Protein AF-A0A9J7L1A6-F1 (afdb_monomer)

Nearest PDB structures (foldseek):
  5yh0-assembly1_D  TM=5.618E-01  e=7.308E-11  Danio rerio
  5yh2-assembly1_D  TM=5.274E-01  e=1.066E-10  Danio rerio
  5vlj-assembly1_B  TM=6.943E-01  e=3.641E+00  Saccharomyces cerevisiae
  8hmd-assembly1_B  TM=6.016E-01  e=2.935E+00  Tetrahymena thermophila

Mean predicted aligned error: 12.0 Å

Structure (mmCIF, N/CA/C/O backbone):
data_AF-A0A9J7L1A6-F1
#
_entry.id   AF-A0A9J7L1A6-F1
#
loop_
_atom_site.group_PDB
_atom_site.id
_atom_site.type_symbol
_atom_site.label_atom_id
_atom_site.label_alt_id
_atom_site.label_comp_id
_atom_site.label_asym_id
_atom_site.label_entity_id
_atom_site.label_seq_id
_atom_site.pdbx_PDB_ins_code
_atom_site.Cartn_x
_atom_site.Cartn_y
_atom_site.Cartn_z
_atom_site.occupancy
_atom_site.B_iso_or_equiv
_atom_site.auth_seq_id
_atom_site.auth_comp_id
_atom_site.auth_asym_id
_atom_site.auth_atom_id
_atom_site.pdbx_PDB_model_num
ATOM 1 N N . MET A 1 1 ? -8.462 -33.884 11.852 1.00 29.72 1 MET A N 1
ATOM 2 C CA . MET A 1 1 ? -9.152 -32.577 11.903 1.00 29.72 1 MET A CA 1
ATOM 3 C C . MET A 1 1 ? -8.658 -31.768 10.719 1.00 29.72 1 MET A C 1
ATOM 5 O O . MET A 1 1 ? -7.466 -31.502 10.653 1.00 29.72 1 MET A O 1
ATOM 9 N N . ASN A 1 2 ? -9.528 -31.486 9.748 1.00 25.52 2 ASN A N 1
ATOM 10 C CA . ASN A 1 2 ? -9.152 -30.759 8.534 1.00 25.52 2 ASN A CA 1
ATOM 11 C C . ASN A 1 2 ? -8.983 -29.271 8.855 1.00 25.52 2 ASN A C 1
ATOM 13 O O . ASN A 1 2 ? -9.835 -28.682 9.518 1.00 25.52 2 ASN A O 1
ATOM 17 N N . ALA A 1 3 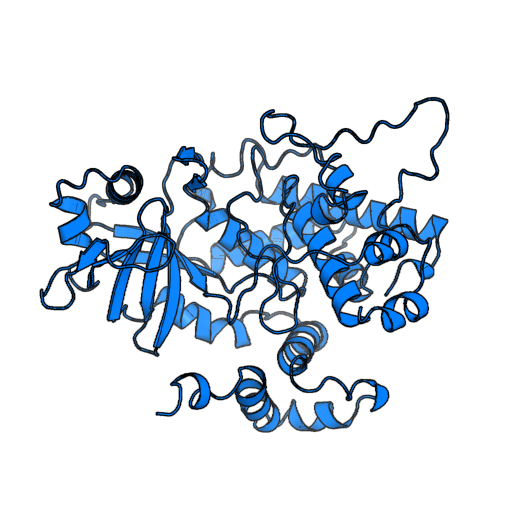? -7.879 -28.679 8.399 1.00 25.95 3 ALA A N 1
ATOM 18 C CA . ALA A 1 3 ? -7.601 -27.262 8.569 1.00 25.95 3 ALA A CA 1
ATOM 19 C C . ALA A 1 3 ? -8.677 -26.416 7.869 1.00 25.95 3 ALA A C 1
ATOM 21 O O . ALA A 1 3 ? -9.045 -26.677 6.720 1.00 25.95 3 ALA A O 1
ATOM 22 N N . VAL A 1 4 ? -9.138 -25.366 8.550 1.00 29.22 4 VAL A N 1
ATOM 23 C CA . VAL A 1 4 ? -10.121 -24.382 8.057 1.00 29.22 4 VAL A CA 1
ATOM 24 C C . VAL A 1 4 ? -9.650 -23.689 6.758 1.00 29.22 4 VAL A C 1
ATOM 26 O O . VAL A 1 4 ? -10.465 -23.150 6.017 1.00 29.22 4 VAL A O 1
ATOM 29 N N . SER A 1 5 ? -8.364 -23.796 6.388 1.00 31.27 5 SER A N 1
ATOM 30 C CA . SER A 1 5 ? -7.842 -23.326 5.093 1.00 31.27 5 SER A CA 1
ATOM 31 C C . SER A 1 5 ? -8.283 -24.159 3.879 1.00 31.27 5 SER A C 1
ATOM 33 O O . SER A 1 5 ? -8.045 -23.738 2.753 1.00 31.27 5 SER A O 1
ATOM 35 N N . SER A 1 6 ? -8.907 -25.326 4.081 1.00 30.22 6 SER A N 1
ATOM 36 C CA . SER A 1 6 ? -9.376 -26.209 2.996 1.00 30.22 6 SER A CA 1
ATOM 37 C C . SER A 1 6 ? -10.811 -25.930 2.526 1.00 30.22 6 SER A C 1
ATOM 39 O O . SER A 1 6 ? -11.247 -26.515 1.540 1.00 30.22 6 SER A O 1
ATOM 41 N N . GLN A 1 7 ? -11.548 -25.040 3.206 1.00 34.38 7 GLN A N 1
ATOM 42 C CA . GLN A 1 7 ? -12.950 -24.728 2.882 1.00 34.38 7 GLN A CA 1
ATOM 43 C C . GLN A 1 7 ? -13.151 -23.387 2.165 1.00 34.38 7 GLN A C 1
ATOM 45 O O . GLN A 1 7 ? -14.261 -23.093 1.726 1.00 34.38 7 GLN A O 1
ATOM 50 N N . VAL A 1 8 ? -12.097 -22.583 2.009 1.00 35.34 8 VAL A N 1
ATOM 51 C CA . VAL A 1 8 ? -12.157 -21.328 1.252 1.00 35.34 8 VAL A CA 1
ATOM 52 C C . VAL A 1 8 ? -11.607 -21.598 -0.151 1.00 35.34 8 VAL A C 1
ATOM 54 O O . VAL A 1 8 ? -10.408 -21.864 -0.270 1.00 35.34 8 VAL A O 1
ATOM 57 N N . PRO A 1 9 ? -12.432 -21.563 -1.218 1.00 37.66 9 PRO A N 1
ATOM 58 C CA . PRO A 1 9 ? -11.924 -21.705 -2.581 1.00 37.66 9 PRO A CA 1
ATOM 59 C C . PRO A 1 9 ? -10.844 -20.645 -2.838 1.00 37.66 9 PRO A C 1
ATOM 61 O O . PRO A 1 9 ? -10.962 -19.524 -2.343 1.00 37.66 9 PRO A O 1
ATOM 64 N N . SER A 1 10 ? -9.771 -20.981 -3.564 1.00 38.06 10 SER A N 1
ATOM 65 C CA . SER A 1 10 ? -8.702 -20.010 -3.853 1.00 38.06 10 SER A CA 1
ATOM 66 C C . SER A 1 10 ? -9.280 -18.763 -4.531 1.00 38.06 10 SER A C 1
ATOM 68 O O . SER A 1 10 ? -10.297 -18.862 -5.217 1.00 38.06 10 SER A O 1
ATOM 70 N N . LEU A 1 11 ? -8.650 -17.592 -4.357 1.00 38.25 11 LEU A N 1
ATOM 71 C CA . LEU A 1 11 ? -9.088 -16.364 -5.031 1.00 38.25 11 LEU A CA 1
ATOM 72 C C . LEU A 1 11 ? -9.168 -16.617 -6.544 1.00 38.25 11 LEU A C 1
ATOM 74 O O . LEU A 1 11 ? -10.178 -16.312 -7.157 1.00 38.25 11 LEU A O 1
ATOM 78 N N . GLY A 1 12 ? -8.174 -17.316 -7.105 1.00 38.06 12 GLY A N 1
ATOM 79 C CA . GLY A 1 12 ? -8.188 -17.790 -8.490 1.00 38.06 12 GLY A CA 1
ATOM 80 C C . GLY A 1 12 ? -9.400 -18.664 -8.839 1.00 38.06 12 GLY A C 1
ATOM 81 O O . GLY A 1 12 ? -9.984 -18.469 -9.893 1.00 38.06 12 GLY A O 1
ATOM 82 N N . THR A 1 13 ? -9.855 -19.557 -7.952 1.00 40.84 13 THR A N 1
ATOM 83 C CA . THR A 1 13 ? -11.068 -20.380 -8.162 1.00 40.84 13 THR A CA 1
ATOM 84 C C . THR A 1 13 ? -12.360 -19.564 -8.057 1.00 40.84 13 THR A C 1
ATOM 86 O O . THR A 1 13 ? -13.307 -19.815 -8.800 1.00 40.84 13 THR A O 1
ATOM 89 N N . GLN A 1 14 ? -12.424 -18.598 -7.136 1.00 42.06 14 GLN A N 1
ATOM 90 C CA . GLN A 1 14 ? -13.577 -17.703 -6.980 1.00 42.06 14 GLN A CA 1
ATOM 91 C C . GLN A 1 14 ? -13.692 -16.754 -8.180 1.00 42.06 14 GLN A C 1
ATOM 93 O O . GLN A 1 14 ? -14.749 -16.681 -8.800 1.00 42.06 14 GLN A O 1
ATOM 98 N N . PHE A 1 15 ? -12.576 -16.139 -8.576 1.00 45.06 15 PHE A N 1
ATOM 99 C CA . PHE A 1 15 ? -12.479 -15.274 -9.749 1.00 45.06 15 PHE A CA 1
ATOM 100 C C . PHE A 1 15 ? -12.690 -16.037 -11.055 1.00 45.06 15 PHE A C 1
ATOM 102 O O . PHE A 1 15 ? -13.369 -15.531 -11.938 1.00 45.06 15 PHE A O 1
ATOM 109 N N . ARG A 1 16 ? -12.175 -17.266 -11.189 1.00 44.28 16 ARG A N 1
ATOM 110 C CA . ARG A 1 16 ? -12.444 -18.126 -12.352 1.00 44.28 16 ARG A CA 1
ATOM 111 C C . ARG A 1 16 ? -13.940 -18.378 -12.509 1.00 44.28 16 ARG A C 1
ATOM 113 O O . ARG A 1 16 ? -14.461 -18.168 -13.593 1.00 44.28 16 ARG A O 1
ATOM 120 N N . LYS A 1 17 ? -14.643 -18.742 -11.429 1.00 50.28 17 LYS A N 1
ATOM 121 C CA . LYS A 1 17 ? -16.104 -18.928 -11.463 1.00 50.28 17 LYS A CA 1
ATOM 122 C C . LYS A 1 17 ? -16.844 -17.648 -11.852 1.00 50.28 17 LYS A C 1
ATOM 124 O O . LYS A 1 17 ? -17.820 -17.717 -12.590 1.00 50.28 17 LYS A O 1
ATOM 129 N N . GLU A 1 18 ? -16.382 -16.494 -11.381 1.00 43.62 18 GLU A N 1
ATOM 130 C CA . GLU A 1 18 ? -16.970 -15.190 -11.701 1.00 43.62 18 GLU A CA 1
ATOM 131 C C . GLU A 1 18 ? -16.726 -14.792 -13.172 1.00 43.62 18 GLU A C 1
ATOM 133 O O . GLU A 1 18 ? -17.656 -14.366 -13.857 1.00 43.62 18 GLU A O 1
ATOM 138 N N . VAL A 1 19 ? -15.522 -15.035 -13.701 1.00 45.31 19 VAL A N 1
ATOM 139 C CA . VAL A 1 19 ? -15.135 -14.766 -15.099 1.00 45.31 19 VAL A CA 1
ATOM 140 C C . VAL A 1 19 ? -15.805 -15.730 -16.083 1.00 45.31 19 VAL A C 1
ATOM 142 O O . VAL A 1 19 ? -16.350 -15.281 -17.089 1.00 45.31 19 VAL A O 1
ATOM 145 N N . GLU A 1 20 ? -15.837 -17.032 -15.780 1.00 46.44 20 GLU A N 1
ATOM 146 C CA . GLU A 1 20 ? -16.516 -18.065 -16.584 1.00 46.44 20 GLU A CA 1
ATOM 147 C C . GLU A 1 20 ? -18.036 -17.853 -16.624 1.00 46.44 20 GLU A C 1
ATOM 149 O O . GLU A 1 20 ? -18.686 -18.180 -17.615 1.00 46.44 20 GLU A O 1
ATOM 154 N N . SER A 1 21 ? -18.612 -17.260 -15.573 1.00 48.38 21 SER A N 1
ATOM 155 C CA . SER A 1 21 ? -20.034 -16.904 -15.533 1.00 48.38 21 SER A CA 1
ATOM 156 C C . SER A 1 21 ? -20.380 -15.622 -16.303 1.00 48.38 21 SER A C 1
ATOM 158 O O . SER A 1 21 ? -21.561 -15.338 -16.510 1.00 48.38 21 SER A O 1
ATOM 160 N N . HIS A 1 22 ? -19.380 -14.841 -16.736 1.00 42.12 22 HIS A N 1
ATOM 161 C CA . HIS A 1 22 ? -19.596 -13.552 -17.383 1.00 42.12 22 HIS A CA 1
ATOM 162 C C 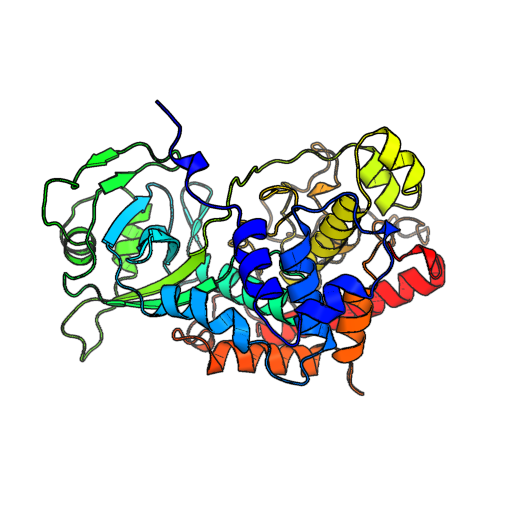. HIS A 1 22 ? -19.638 -13.695 -18.921 1.00 42.12 22 HIS A C 1
ATOM 164 O O . HIS A 1 22 ? -18.608 -13.961 -19.547 1.00 42.12 22 HIS A O 1
ATOM 170 N N . PRO A 1 23 ? -20.789 -13.438 -19.575 1.00 37.84 23 PRO A N 1
ATOM 171 C CA . PRO A 1 23 ? -21.031 -13.800 -20.979 1.00 37.84 23 PRO A CA 1
ATOM 172 C C . PRO A 1 23 ? -20.122 -13.093 -21.998 1.00 37.84 23 PRO A C 1
ATOM 174 O O . PRO A 1 23 ? -19.969 -13.579 -23.113 1.00 37.84 23 PRO A O 1
ATOM 177 N N . ALA A 1 24 ? -19.502 -11.970 -21.622 1.00 38.81 24 ALA A N 1
ATOM 178 C CA . ALA A 1 24 ? -18.536 -11.254 -22.461 1.00 38.81 24 ALA A CA 1
ATOM 179 C C . ALA A 1 24 ? -17.067 -11.661 -22.228 1.00 38.81 24 ALA A C 1
ATOM 181 O O . ALA A 1 24 ? -16.244 -11.447 -23.107 1.00 38.81 24 ALA A O 1
ATOM 182 N N . MET A 1 25 ? -16.726 -12.221 -21.057 1.00 37.16 25 MET A N 1
ATOM 183 C CA . MET A 1 25 ? -15.338 -12.586 -20.722 1.00 37.16 25 MET A CA 1
ATOM 184 C C . MET A 1 25 ? -15.042 -14.058 -21.024 1.00 37.16 25 MET A C 1
ATOM 186 O O . MET A 1 25 ? -13.926 -14.387 -21.416 1.00 37.16 25 MET A O 1
ATOM 190 N N . ALA A 1 26 ? -16.047 -14.929 -20.905 1.00 37.25 26 ALA A N 1
ATOM 191 C CA . ALA A 1 26 ? -15.914 -16.360 -21.164 1.00 37.25 26 ALA A CA 1
ATOM 192 C C . ALA A 1 26 ? -15.348 -16.723 -22.562 1.00 37.25 26 ALA A C 1
ATOM 194 O O . ALA A 1 26 ? -14.533 -17.642 -22.623 1.00 37.25 26 ALA A O 1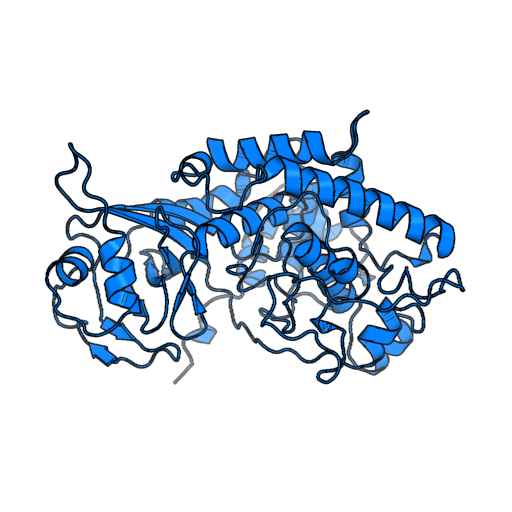
ATOM 195 N N . PRO A 1 27 ? -15.692 -16.029 -23.672 1.00 31.08 27 PRO A N 1
ATOM 196 C CA . PRO A 1 27 ? -15.142 -16.349 -24.995 1.00 31.08 27 PRO A CA 1
ATOM 197 C C . PRO A 1 27 ? -13.665 -15.956 -25.172 1.00 31.08 27 PRO A C 1
ATOM 199 O O . PRO A 1 27 ? -12.936 -16.630 -25.887 1.00 31.08 27 PRO A O 1
ATOM 202 N N . LEU A 1 28 ? -13.207 -14.897 -24.495 1.00 35.38 28 LEU A N 1
ATOM 203 C CA . LEU A 1 28 ? -11.863 -14.321 -24.670 1.00 35.38 28 LEU A CA 1
ATOM 204 C C . LEU A 1 28 ? -10.769 -15.129 -23.960 1.00 35.38 28 LEU A C 1
ATOM 206 O O . LEU A 1 28 ? -9.626 -15.154 -24.404 1.00 35.38 28 LEU A O 1
ATOM 210 N N . VAL A 1 29 ? -11.130 -15.851 -22.894 1.00 38.50 29 VAL A N 1
ATOM 211 C CA . VAL A 1 29 ? -10.244 -16.819 -22.217 1.00 38.50 29 VAL A CA 1
ATOM 212 C C . VAL A 1 29 ? -9.824 -17.957 -23.164 1.00 38.50 29 VAL A C 1
ATOM 214 O O . VAL A 1 29 ? -8.818 -18.616 -22.925 1.00 38.50 29 VAL A O 1
ATOM 217 N N . LEU A 1 30 ? -10.578 -18.187 -24.243 1.00 30.14 30 LEU A N 1
ATOM 218 C CA . LEU A 1 30 ? -10.351 -19.270 -25.199 1.00 30.14 30 LEU A CA 1
ATOM 219 C C . LEU A 1 30 ? -9.635 -18.823 -26.490 1.00 30.14 30 LEU A C 1
ATOM 221 O O . LEU A 1 30 ? -9.284 -19.690 -27.286 1.00 30.14 30 LEU A O 1
ATOM 225 N N . GLU A 1 31 ? -9.419 -17.519 -26.716 1.00 30.61 31 GLU A N 1
ATOM 226 C CA . GLU A 1 31 ? -8.888 -16.987 -27.990 1.00 30.61 31 GLU A CA 1
ATOM 227 C C . GLU A 1 31 ? -7.390 -16.604 -27.976 1.00 30.61 31 GLU A C 1
ATOM 229 O O . GLU A 1 31 ? -6.814 -16.462 -29.054 1.00 30.61 31 GLU A O 1
ATOM 234 N N . GLU A 1 32 ? -6.725 -16.478 -26.817 1.00 33.28 32 GLU A N 1
ATOM 235 C CA . GLU A 1 32 ? -5.279 -16.170 -26.751 1.00 33.28 32 GLU A CA 1
ATOM 236 C C . GLU A 1 32 ? -4.378 -17.411 -26.561 1.00 33.28 32 GLU A C 1
ATOM 238 O O . GLU A 1 32 ? -4.715 -18.358 -25.851 1.00 33.28 32 GLU A O 1
ATOM 243 N N . ASP A 1 33 ? -3.214 -17.364 -27.221 1.00 31.03 33 ASP A N 1
ATOM 244 C CA . ASP A 1 33 ? -2.236 -18.431 -27.499 1.00 31.03 33 ASP A CA 1
ATOM 245 C C . ASP A 1 33 ? -1.894 -19.368 -26.298 1.00 31.03 33 ASP A C 1
ATOM 247 O O . ASP A 1 33 ? -1.545 -18.881 -25.213 1.00 31.03 33 ASP A O 1
ATOM 251 N N . PRO A 1 34 ? -1.927 -20.714 -26.453 1.00 35.28 34 PRO A N 1
ATOM 252 C CA . PRO A 1 34 ? -1.789 -21.683 -25.354 1.00 35.28 34 PRO A CA 1
ATOM 253 C C . PRO A 1 34 ? -0.442 -21.720 -24.610 1.00 35.28 34 PRO A C 1
ATOM 255 O O . PRO A 1 34 ? -0.386 -22.261 -23.506 1.00 35.28 34 PRO A O 1
ATOM 258 N N . GLU A 1 35 ? 0.645 -21.151 -25.145 1.00 34.12 35 GLU A N 1
ATOM 259 C CA . GLU A 1 35 ? 1.988 -21.202 -24.515 1.00 34.12 35 GLU A CA 1
ATOM 260 C C . GLU A 1 35 ? 2.089 -20.412 -23.195 1.00 34.12 35 GLU A C 1
ATOM 262 O O . GLU A 1 35 ? 3.060 -20.496 -22.445 1.00 34.12 35 GLU A O 1
ATOM 267 N N . ILE A 1 36 ? 1.048 -19.651 -22.880 1.00 41.16 36 ILE A N 1
ATOM 268 C CA . ILE A 1 36 ? 0.889 -18.872 -21.659 1.00 41.16 36 ILE A CA 1
ATOM 269 C C . ILE A 1 36 ? 0.327 -19.759 -20.517 1.00 41.16 36 ILE A C 1
ATOM 271 O O . ILE A 1 36 ? 0.410 -19.371 -19.359 1.00 41.16 36 ILE A O 1
ATOM 275 N N . TYR A 1 37 ? -0.184 -20.968 -20.764 1.00 37.16 37 TYR A N 1
ATOM 276 C CA . TYR A 1 37 ? -1.071 -21.670 -19.820 1.00 37.16 37 TYR A CA 1
ATOM 277 C C . TYR A 1 37 ? -0.460 -22.755 -18.908 1.00 37.16 37 TYR A C 1
ATOM 279 O O . TYR A 1 37 ? -1.223 -23.473 -18.272 1.00 37.16 37 TYR A O 1
ATOM 287 N N . GLU A 1 38 ? 0.859 -22.869 -18.723 1.00 33.44 38 GLU A N 1
ATOM 288 C CA . GLU A 1 38 ? 1.397 -23.819 -17.717 1.00 33.44 38 GLU A CA 1
ATOM 289 C C . GLU A 1 38 ? 1.377 -23.296 -16.253 1.00 33.44 38 GLU A C 1
ATOM 291 O O . GLU A 1 38 ? 1.616 -24.055 -15.319 1.00 33.44 38 GLU A O 1
ATOM 296 N N . GLU A 1 39 ? 0.990 -22.036 -15.997 1.00 38.03 39 GLU A N 1
ATOM 297 C CA . GLU A 1 39 ? 0.989 -21.406 -14.652 1.00 38.03 39 GLU A CA 1
ATOM 298 C C . GLU A 1 39 ? -0.424 -20.961 -14.186 1.00 38.03 39 GLU A C 1
ATOM 300 O O . GLU A 1 39 ? -0.668 -19.792 -13.870 1.00 38.03 39 GLU A O 1
ATOM 305 N N . VAL A 1 40 ? -1.399 -21.877 -14.192 1.00 35.94 40 VAL A N 1
ATOM 306 C CA . VAL A 1 40 ? -2.848 -21.557 -14.216 1.00 35.94 40 VAL A CA 1
ATOM 307 C C . VAL A 1 40 ? -3.460 -20.966 -12.932 1.00 35.94 40 VAL A C 1
ATOM 309 O O . VAL A 1 40 ? -4.504 -20.328 -13.028 1.00 35.94 40 VAL A O 1
ATOM 312 N N . ASP A 1 41 ? -2.860 -21.051 -11.744 1.00 35.38 41 ASP A N 1
ATOM 313 C CA . ASP A 1 41 ? -3.566 -20.593 -10.523 1.00 35.38 41 ASP A CA 1
ATOM 314 C C . ASP A 1 41 ? -3.384 -19.101 -10.165 1.00 35.38 41 ASP A C 1
ATOM 316 O O . ASP A 1 41 ? -4.127 -18.570 -9.338 1.00 35.38 41 ASP A O 1
ATOM 320 N N . GLY A 1 42 ? -2.459 -18.384 -10.816 1.00 34.22 42 GLY A N 1
ATOM 321 C CA . GLY A 1 42 ? -2.151 -16.974 -10.508 1.00 34.22 42 GLY A CA 1
ATOM 322 C C . GLY A 1 42 ? -2.705 -15.930 -11.487 1.00 34.22 42 GLY A C 1
ATOM 323 O O . GLY A 1 42 ? -2.431 -14.742 -11.323 1.00 34.22 42 GLY A O 1
ATOM 324 N N . ARG A 1 43 ? -3.424 -16.346 -12.540 1.00 43.66 43 ARG A N 1
ATOM 325 C CA . ARG A 1 43 ? -3.584 -15.540 -13.770 1.00 43.66 43 ARG A CA 1
ATOM 326 C C . ARG A 1 43 ? -4.933 -14.861 -13.977 1.00 43.66 43 ARG A C 1
ATOM 328 O O . ARG A 1 43 ? -5.025 -13.982 -14.827 1.00 43.66 43 ARG A O 1
ATOM 335 N N . VAL A 1 44 ? -5.956 -15.172 -13.183 1.00 39.59 44 VAL A N 1
ATOM 336 C CA . VAL A 1 44 ? -7.269 -14.523 -13.363 1.00 39.59 44 VAL A CA 1
ATOM 337 C C . VAL A 1 44 ? -7.235 -13.051 -12.935 1.00 39.59 44 VAL A C 1
ATOM 339 O O . VAL A 1 44 ? -7.830 -12.213 -13.596 1.00 39.59 44 VAL A O 1
ATOM 342 N N . SER A 1 45 ? -6.465 -12.688 -11.905 1.00 35.84 45 SER A N 1
ATOM 343 C CA . SER A 1 45 ? -6.280 -11.285 -11.501 1.00 35.84 45 SER A CA 1
ATOM 344 C C . SER A 1 45 ? -5.488 -10.467 -12.527 1.00 35.84 45 SER A C 1
ATOM 346 O O . SER A 1 45 ? -5.777 -9.288 -12.707 1.00 35.84 45 SER A O 1
ATOM 348 N N . VAL A 1 46 ? -4.532 -11.092 -13.225 1.00 40.91 46 VAL A N 1
ATOM 349 C CA . VAL A 1 46 ? -3.741 -10.474 -14.305 1.00 40.91 46 VAL A CA 1
ATOM 350 C C . VAL A 1 46 ? -4.602 -10.252 -15.538 1.00 40.91 46 VAL A C 1
ATOM 352 O O . VAL A 1 46 ? -4.637 -9.138 -16.043 1.00 40.91 46 VAL A O 1
ATOM 355 N N . LEU A 1 47 ? -5.363 -11.265 -15.956 1.00 41.00 47 LEU A N 1
ATOM 356 C CA . LEU A 1 47 ? -6.299 -11.152 -17.073 1.00 41.00 47 LEU A CA 1
ATOM 357 C C . LEU A 1 47 ? -7.411 -10.144 -16.777 1.00 41.00 47 LEU A C 1
ATOM 359 O O . LEU A 1 47 ? -7.779 -9.386 -17.661 1.00 41.00 47 LEU A O 1
ATOM 363 N N . VAL A 1 48 ? -7.896 -10.052 -15.535 1.00 42.69 48 VAL A N 1
ATOM 364 C CA . VAL A 1 48 ? -8.858 -9.015 -15.127 1.00 42.69 48 VAL A CA 1
ATOM 365 C C . VAL A 1 48 ? -8.198 -7.632 -15.080 1.00 42.69 48 VAL A C 1
ATOM 367 O O . VAL A 1 48 ? -8.802 -6.667 -15.531 1.00 42.69 48 VAL A O 1
ATOM 370 N N . ALA A 1 49 ? -6.960 -7.499 -14.595 1.00 39.62 49 ALA A N 1
ATOM 371 C CA . ALA A 1 49 ? -6.234 -6.226 -14.584 1.00 39.62 49 ALA A CA 1
ATOM 372 C C . ALA A 1 49 ? -5.873 -5.734 -16.000 1.00 39.62 49 ALA A C 1
ATOM 374 O O . ALA A 1 49 ? -5.988 -4.539 -16.278 1.00 39.62 49 ALA A O 1
ATOM 375 N N . GLU A 1 50 ? -5.492 -6.639 -16.906 1.00 40.88 50 GLU A N 1
ATOM 376 C CA . GLU A 1 50 ? -5.232 -6.357 -18.321 1.00 40.88 50 GLU A CA 1
ATOM 377 C C . GLU A 1 50 ? -6.530 -6.146 -19.112 1.00 40.88 50 GLU A C 1
ATOM 379 O O . GLU A 1 50 ? -6.601 -5.210 -19.902 1.00 40.88 50 GLU A O 1
ATOM 384 N N . TYR A 1 51 ? -7.608 -6.880 -18.833 1.00 40.41 51 TYR A N 1
ATOM 385 C CA . TYR A 1 51 ? -8.944 -6.601 -19.375 1.00 40.41 51 TYR A CA 1
ATOM 386 C C . TYR A 1 51 ? -9.458 -5.226 -18.920 1.00 40.41 51 TYR A C 1
ATOM 388 O O . TYR A 1 51 ? -9.867 -4.418 -19.750 1.00 40.41 51 TYR A O 1
ATOM 396 N N . ASN A 1 52 ? -9.329 -4.883 -17.635 1.00 40.28 52 ASN A N 1
ATOM 397 C CA . ASN A 1 52 ? -9.627 -3.543 -17.109 1.00 40.28 52 ASN A CA 1
ATOM 398 C C . ASN A 1 52 ? -8.720 -2.461 -17.733 1.00 40.28 52 ASN A C 1
ATOM 400 O O . ASN A 1 52 ? -9.076 -1.285 -17.777 1.00 40.28 52 ASN A O 1
ATOM 404 N N . ALA A 1 53 ? -7.532 -2.837 -18.221 1.00 43.66 53 ALA A N 1
ATOM 405 C CA . ALA A 1 53 ? -6.623 -1.955 -18.947 1.00 43.66 53 ALA A CA 1
ATOM 406 C C . ALA A 1 53 ? -6.982 -1.768 -20.426 1.00 43.66 53 ALA A C 1
ATOM 408 O O . ALA A 1 53 ? -6.629 -0.733 -21.003 1.00 43.66 53 ALA A O 1
ATOM 409 N N . LEU A 1 54 ? -7.594 -2.776 -21.047 1.00 38.75 54 LEU A N 1
ATOM 410 C CA . LEU A 1 54 ? -7.779 -2.883 -22.495 1.00 38.75 54 LEU A CA 1
ATOM 411 C C . LEU A 1 54 ? -9.225 -2.630 -22.942 1.00 38.75 54 LEU A C 1
ATOM 413 O O . LEU A 1 54 ? -9.410 -2.059 -24.010 1.00 38.75 54 LEU A O 1
ATOM 417 N N . CYS A 1 55 ? -10.227 -2.998 -22.140 1.00 37.81 55 CYS A N 1
ATOM 418 C CA . CYS A 1 55 ? -11.643 -2.929 -22.517 1.00 37.81 55 CYS A CA 1
ATOM 419 C C . CYS A 1 55 ? -12.397 -1.714 -21.962 1.00 37.81 55 CYS A C 1
ATOM 421 O O . CYS A 1 55 ? -13.484 -1.410 -22.448 1.00 37.81 55 CYS A O 1
ATOM 423 N N . GLU A 1 56 ? -11.855 -1.001 -20.973 1.00 40.00 56 GLU A N 1
ATOM 424 C CA . GLU A 1 56 ? -12.549 0.143 -20.378 1.00 40.00 56 GLU A CA 1
ATOM 425 C C . GLU A 1 56 ? -11.877 1.470 -20.730 1.00 40.00 56 GLU A C 1
ATOM 427 O O . GLU A 1 56 ? -11.028 2.004 -20.010 1.00 40.00 56 GLU A O 1
ATOM 432 N N . ASP A 1 57 ? -12.367 2.073 -21.811 1.00 37.84 57 ASP A N 1
ATOM 433 C CA . ASP A 1 57 ? -12.518 3.520 -21.823 1.00 37.84 57 ASP A CA 1
ATOM 434 C C . ASP A 1 57 ? -13.382 3.923 -20.604 1.00 37.84 57 ASP A C 1
ATOM 436 O O . ASP A 1 57 ? -14.600 3.762 -20.584 1.00 37.84 57 ASP A O 1
ATOM 440 N N . ASN A 1 58 ? -12.719 4.488 -19.589 1.00 40.31 58 ASN A N 1
ATOM 441 C CA . ASN A 1 58 ? -13.252 5.394 -18.560 1.00 40.31 58 ASN A CA 1
ATOM 442 C C . ASN A 1 58 ? -13.864 4.890 -17.233 1.00 40.31 58 ASN A C 1
ATOM 444 O O . ASN A 1 58 ? -14.332 5.768 -16.503 1.00 40.31 58 ASN A O 1
ATOM 448 N N . ASN A 1 59 ? -13.831 3.616 -16.802 1.00 43.66 59 ASN A N 1
ATOM 449 C CA . ASN A 1 59 ? -14.331 3.332 -15.435 1.00 43.66 59 ASN A CA 1
ATOM 450 C C . ASN A 1 59 ? -13.669 2.207 -14.607 1.00 43.66 59 ASN A C 1
ATOM 452 O O . ASN A 1 59 ? -14.347 1.256 -14.218 1.00 43.66 59 ASN A O 1
ATOM 456 N N . PRO A 1 60 ? -12.417 2.401 -14.143 1.00 41.38 60 PRO A N 1
ATOM 457 C CA . PRO A 1 60 ? -11.726 1.465 -13.246 1.00 41.38 60 PRO A CA 1
ATOM 458 C C . PRO A 1 60 ? -12.402 1.252 -11.867 1.00 41.38 60 PRO A C 1
ATOM 460 O O . PRO A 1 60 ? -11.835 0.573 -11.011 1.00 41.38 60 PRO A O 1
ATOM 463 N N . ASP A 1 61 ? -13.588 1.824 -11.622 1.00 40.53 61 ASP A N 1
ATOM 464 C CA . ASP A 1 61 ? -14.359 1.690 -10.383 1.00 40.53 61 ASP A CA 1
ATOM 465 C C . ASP A 1 61 ? -15.379 0.525 -10.415 1.00 40.53 61 ASP A C 1
ATOM 467 O O . ASP A 1 61 ? -15.992 0.227 -9.390 1.00 40.53 61 ASP A O 1
ATOM 471 N N . LYS A 1 62 ? -15.584 -0.170 -11.549 1.00 40.53 62 LYS A N 1
ATOM 472 C CA . LYS A 1 62 ? -16.670 -1.165 -11.682 1.00 40.53 62 LYS A CA 1
ATOM 473 C C . LYS A 1 62 ? -16.474 -2.422 -10.814 1.00 40.53 62 LYS A C 1
ATOM 475 O O . LYS A 1 62 ? -17.392 -2.793 -10.085 1.00 40.53 62 LYS A O 1
ATOM 480 N N . PHE A 1 63 ? -15.281 -3.024 -10.817 1.00 43.38 63 PHE A N 1
ATOM 481 C CA . PHE A 1 63 ? -14.946 -4.196 -9.979 1.00 43.38 63 PHE A CA 1
ATOM 482 C C . PHE A 1 63 ? -14.332 -3.824 -8.622 1.00 43.38 63 PHE A C 1
ATOM 484 O O . PHE A 1 63 ? -14.500 -4.538 -7.636 1.00 43.38 63 PHE A O 1
ATOM 491 N N . ASP A 1 64 ? -13.705 -2.651 -8.549 1.00 52.62 64 ASP A N 1
ATOM 492 C CA . ASP A 1 64 ? -13.197 -2.056 -7.312 1.00 52.62 64 ASP A CA 1
ATOM 493 C C . ASP A 1 64 ? -14.324 -1.703 -6.310 1.00 52.62 64 ASP A C 1
ATOM 495 O O . ASP A 1 64 ? -14.125 -1.584 -5.097 1.00 52.62 64 ASP A O 1
ATOM 499 N N . SER A 1 65 ? -15.558 -1.584 -6.813 1.00 58.59 65 SER A N 1
ATOM 500 C CA . SER A 1 65 ? -16.717 -1.156 -6.034 1.00 58.59 65 SER A CA 1
ATOM 501 C C . SER A 1 65 ? -17.076 -2.085 -4.868 1.00 58.59 65 SER A C 1
ATOM 503 O O . SER A 1 65 ? -17.448 -1.575 -3.814 1.00 58.59 65 SER A O 1
ATOM 505 N N . SER A 1 66 ? -16.951 -3.413 -4.988 1.00 65.69 66 SER A N 1
ATOM 506 C CA . SER A 1 66 ? -17.515 -4.348 -3.996 1.00 65.69 66 SER A CA 1
ATOM 507 C C . SER A 1 66 ? -16.687 -4.455 -2.711 1.00 65.69 66 SER A C 1
ATOM 509 O O . SER A 1 66 ? -17.213 -4.209 -1.623 1.00 65.69 66 SER A O 1
ATOM 511 N N . LEU A 1 67 ? -15.386 -4.753 -2.804 1.00 70.56 67 LEU A N 1
ATOM 512 C CA . LEU A 1 67 ? -14.526 -4.896 -1.620 1.00 70.56 67 LEU A CA 1
ATOM 513 C C . LEU A 1 67 ? -14.281 -3.545 -0.929 1.00 70.56 67 LEU A C 1
ATOM 515 O O . LEU A 1 67 ? -14.359 -3.448 0.295 1.00 70.56 67 LEU A O 1
ATOM 519 N N . ARG A 1 68 ? -14.085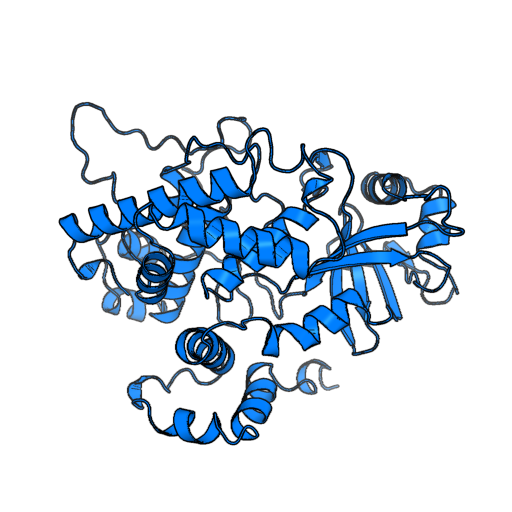 -2.458 -1.690 1.00 77.00 68 ARG A N 1
ATOM 520 C CA . ARG A 1 68 ? -13.992 -1.116 -1.089 1.00 77.00 68 ARG A CA 1
ATOM 521 C C . ARG A 1 68 ? -15.318 -0.670 -0.478 1.00 77.00 68 ARG A C 1
ATOM 523 O O . ARG A 1 68 ? -15.299 0.031 0.532 1.00 77.00 68 ARG A O 1
ATOM 530 N N . LYS A 1 69 ? -16.473 -1.090 -1.014 1.00 79.56 69 LYS A N 1
ATOM 531 C CA . LYS A 1 69 ? -17.775 -0.876 -0.356 1.00 79.56 69 LYS A CA 1
ATOM 532 C C . LYS A 1 69 ? -17.851 -1.620 0.974 1.00 79.56 69 LYS A C 1
ATOM 534 O O . LYS A 1 69 ? -18.306 -1.015 1.947 1.00 79.56 69 LYS A O 1
ATOM 539 N N . VAL A 1 70 ? -17.362 -2.862 1.051 1.00 79.00 70 VAL A N 1
ATOM 540 C CA . VAL A 1 70 ? -17.232 -3.589 2.327 1.00 79.00 70 VAL A CA 1
ATOM 541 C C . VAL A 1 70 ? -16.374 -2.784 3.299 1.00 79.00 70 VAL A C 1
ATOM 543 O O . VAL A 1 70 ? -16.852 -2.434 4.376 1.00 79.00 70 VAL A O 1
ATOM 546 N N . TYR A 1 71 ? -15.166 -2.385 2.901 1.00 85.31 71 TYR A N 1
ATOM 547 C CA . TYR A 1 71 ? -14.268 -1.613 3.763 1.00 85.31 71 TYR A CA 1
ATOM 548 C C . TYR A 1 71 ? -14.886 -0.316 4.273 1.00 85.31 71 TYR A C 1
ATOM 550 O O . TYR A 1 71 ? -14.765 -0.010 5.459 1.00 85.31 71 TYR A O 1
ATOM 558 N N . LYS A 1 72 ? -15.612 0.408 3.418 1.00 88.19 72 LYS A N 1
ATOM 559 C CA . LYS A 1 72 ? -16.240 1.687 3.767 1.00 88.19 72 LYS A CA 1
ATOM 560 C C . LYS A 1 72 ? -17.475 1.550 4.650 1.00 88.19 72 LYS A C 1
ATOM 562 O O . LYS A 1 72 ? -17.699 2.414 5.493 1.00 88.19 72 LYS A O 1
ATOM 567 N N . THR A 1 73 ? -18.289 0.514 4.447 1.00 88.19 73 THR A N 1
ATOM 568 C CA . THR A 1 73 ? -19.668 0.491 4.975 1.00 88.19 73 THR A CA 1
ATOM 569 C C . THR A 1 73 ? -20.033 -0.747 5.785 1.00 88.19 73 THR A C 1
ATOM 571 O O . THR A 1 73 ? -20.957 -0.671 6.591 1.00 88.19 73 THR A O 1
ATOM 574 N N . SER A 1 74 ? -19.323 -1.867 5.625 1.00 87.12 74 SER A N 1
ATOM 575 C CA . SER A 1 74 ? -19.655 -3.109 6.328 1.00 87.12 74 SER A CA 1
ATOM 576 C C . SER A 1 74 ? -19.451 -2.971 7.836 1.00 87.12 74 SER A C 1
ATOM 578 O O . SER A 1 74 ? -18.534 -2.279 8.302 1.00 87.12 74 SER A O 1
ATOM 580 N N . ALA A 1 75 ? -20.317 -3.623 8.608 1.00 94.12 75 ALA A N 1
ATOM 581 C CA . ALA A 1 75 ? -20.206 -3.671 10.058 1.00 94.12 75 ALA A CA 1
ATOM 582 C C . ALA A 1 75 ? -18.956 -4.462 10.472 1.00 94.12 75 ALA A C 1
ATOM 584 O O . ALA A 1 75 ? -18.603 -5.459 9.841 1.00 94.12 75 ALA A O 1
ATOM 585 N N . ILE A 1 76 ? -18.298 -4.007 11.537 1.00 93.88 76 ILE A N 1
ATOM 586 C CA . ILE A 1 76 ? -17.169 -4.709 12.152 1.00 93.88 76 ILE A CA 1
ATOM 587 C C . ILE A 1 76 ? -17.736 -5.635 13.223 1.00 93.88 76 ILE A C 1
ATOM 589 O O . ILE A 1 76 ? -18.454 -5.176 14.108 1.00 93.88 76 ILE A O 1
ATOM 593 N N . THR A 1 77 ? -17.430 -6.925 13.133 1.00 92.62 77 THR A N 1
ATOM 594 C CA . THR A 1 77 ? -17.927 -7.948 14.064 1.00 92.62 77 THR A CA 1
ATOM 595 C C . THR A 1 77 ? -16.888 -8.355 15.096 1.00 92.62 77 THR A C 1
ATOM 597 O O . THR A 1 77 ? -17.256 -8.804 16.176 1.00 92.62 77 THR A O 1
ATOM 600 N N . GLU A 1 78 ? -15.602 -8.199 14.778 1.00 91.81 78 GLU A N 1
ATOM 601 C CA . GLU A 1 78 ? -14.499 -8.425 15.714 1.00 91.81 78 GLU A CA 1
ATOM 602 C C . GLU A 1 78 ? -13.429 -7.349 15.506 1.00 91.81 78 GLU A C 1
ATOM 604 O O . GLU A 1 78 ? -13.151 -6.967 14.363 1.00 91.81 78 GLU A O 1
ATOM 609 N N . SER A 1 79 ? -12.813 -6.864 16.585 1.00 93.62 79 SER A N 1
ATOM 610 C CA . SER A 1 79 ? -11.654 -5.975 16.482 1.00 93.62 79 SER A CA 1
ATOM 611 C C . SER A 1 79 ? -10.639 -6.165 17.608 1.00 93.62 79 SER A C 1
ATOM 613 O O . SER A 1 79 ? -10.997 -6.472 18.745 1.00 93.62 79 SER A O 1
ATOM 615 N N . TYR A 1 80 ? -9.365 -5.965 17.280 1.00 93.50 80 TYR A N 1
ATOM 616 C CA . TYR A 1 80 ? -8.240 -6.069 18.201 1.00 93.50 80 TYR A CA 1
ATOM 617 C C . TYR A 1 80 ? -7.314 -4.867 18.041 1.00 93.50 80 TYR A C 1
ATOM 619 O O . TYR A 1 80 ? -6.914 -4.527 16.924 1.00 93.50 80 TYR A O 1
ATOM 627 N N . LEU A 1 81 ? -6.935 -4.246 19.156 1.00 93.56 81 LEU A N 1
ATOM 628 C CA . LEU A 1 81 ? -5.832 -3.285 19.167 1.00 93.56 81 LEU A CA 1
ATOM 629 C C . LEU A 1 81 ? -4.510 -4.047 19.110 1.00 93.56 81 LEU A C 1
ATOM 631 O O . LEU A 1 81 ? -4.338 -5.035 19.827 1.00 93.56 81 LEU A O 1
ATOM 635 N N . VAL A 1 82 ? -3.579 -3.592 18.274 1.00 89.44 82 VAL A N 1
ATOM 636 C CA . VAL A 1 82 ? -2.271 -4.239 18.133 1.00 89.44 82 VAL A CA 1
ATOM 637 C C . VAL A 1 82 ? -1.218 -3.428 18.870 1.00 89.44 82 VAL A C 1
ATOM 639 O O . VAL A 1 82 ? -0.923 -2.287 18.521 1.00 89.44 82 VAL A O 1
ATOM 642 N N . HIS A 1 83 ? -0.644 -4.023 19.909 1.00 87.06 83 HIS A N 1
ATOM 643 C CA . HIS A 1 83 ? 0.383 -3.395 20.721 1.00 87.06 83 HIS A CA 1
ATOM 644 C C . HIS A 1 83 ? 1.627 -3.072 19.881 1.00 87.06 83 HIS A C 1
ATOM 646 O O . HIS A 1 83 ? 2.174 -3.938 19.199 1.00 87.06 83 HIS A O 1
ATOM 652 N N . GLY A 1 84 ? 2.101 -1.828 19.968 1.00 88.12 84 GLY A N 1
ATOM 653 C CA . GLY A 1 84 ? 3.247 -1.327 19.207 1.00 88.12 84 GLY A CA 1
ATOM 654 C C . GLY A 1 84 ? 2.912 -0.944 17.763 1.00 88.12 84 GLY A C 1
ATOM 655 O O . GLY A 1 84 ? 3.820 -0.864 16.938 1.00 88.12 84 GLY A O 1
ATOM 656 N N . ARG A 1 85 ? 1.629 -0.764 17.422 1.00 89.69 85 ARG A N 1
ATOM 657 C CA . ARG A 1 85 ? 1.172 -0.383 16.076 1.00 89.69 85 ARG A CA 1
ATOM 658 C C . ARG A 1 85 ? 0.116 0.718 16.120 1.00 89.69 85 ARG A C 1
ATOM 660 O O . ARG A 1 85 ? -0.594 0.868 17.108 1.00 89.69 85 ARG A O 1
ATOM 667 N N . ASP A 1 86 ? -0.010 1.445 15.015 1.00 91.38 86 ASP A N 1
ATOM 668 C CA . ASP A 1 86 ? -0.979 2.527 14.794 1.00 91.38 86 ASP A CA 1
ATOM 669 C C . ASP A 1 86 ? -2.309 2.041 14.186 1.00 91.38 86 ASP A C 1
ATOM 671 O O . ASP A 1 86 ? -3.102 2.835 13.675 1.00 91.38 86 ASP A O 1
ATOM 675 N N . PHE A 1 87 ? -2.564 0.729 14.210 1.00 92.50 87 PHE A N 1
ATOM 676 C CA . PHE A 1 87 ? -3.718 0.131 13.551 1.00 92.50 87 PHE A CA 1
ATOM 677 C C . PHE A 1 87 ? -4.518 -0.812 14.445 1.00 92.50 87 PHE A C 1
ATOM 679 O O . PHE A 1 87 ? -4.022 -1.419 15.396 1.00 92.50 87 PHE A O 1
ATOM 686 N N . ILE A 1 88 ? -5.784 -0.973 14.068 1.00 94.00 88 ILE A N 1
ATOM 687 C CA . ILE A 1 88 ? -6.707 -1.962 14.624 1.00 94.00 88 ILE A CA 1
ATOM 688 C C . ILE A 1 88 ? -6.827 -3.115 13.624 1.00 94.00 88 ILE A C 1
ATOM 690 O O . ILE A 1 88 ? -7.041 -2.884 12.435 1.00 94.00 88 ILE A O 1
ATOM 694 N N . LEU A 1 89 ? -6.713 -4.360 14.078 1.00 91.50 89 LEU A N 1
ATOM 695 C CA . LEU A 1 89 ? -7.056 -5.522 13.260 1.00 91.50 89 LEU A CA 1
ATOM 696 C C . LEU A 1 89 ? -8.562 -5.758 13.368 1.00 91.50 89 LEU A C 1
ATOM 698 O O . LEU A 1 89 ? -9.060 -5.965 14.471 1.00 91.50 89 LEU A O 1
ATOM 702 N N . ALA A 1 90 ? -9.286 -5.739 12.251 1.00 87.50 90 ALA A N 1
ATOM 703 C CA . ALA A 1 90 ? -10.736 -5.907 12.256 1.00 87.50 90 ALA A CA 1
ATOM 704 C C . ALA A 1 90 ? -11.200 -7.010 11.311 1.00 87.50 90 ALA A C 1
ATOM 706 O O . ALA A 1 90 ? -10.606 -7.248 10.257 1.00 87.50 90 ALA A O 1
ATOM 707 N N . LYS A 1 91 ? -12.319 -7.629 11.682 1.00 85.75 91 LYS A N 1
ATOM 708 C CA . LYS A 1 91 ? -13.085 -8.547 10.846 1.00 85.75 91 LYS A CA 1
ATOM 709 C C . LYS A 1 91 ? -14.466 -7.963 10.582 1.00 85.75 91 LYS A C 1
ATOM 711 O O . LYS A 1 91 ? -15.157 -7.533 11.509 1.00 85.75 91 LYS A O 1
ATOM 716 N N . PHE A 1 92 ? -14.852 -7.935 9.317 1.00 83.44 92 PHE A N 1
ATOM 717 C CA . PHE A 1 92 ? -16.144 -7.449 8.855 1.00 83.44 92 PHE A CA 1
ATOM 718 C C . PHE A 1 92 ? -17.193 -8.565 8.841 1.00 83.44 92 PHE A C 1
ATOM 720 O O . PHE A 1 92 ? -16.871 -9.751 8.903 1.00 83.44 92 PHE A O 1
ATOM 727 N N . ALA A 1 93 ? -18.463 -8.174 8.730 1.00 84.88 93 ALA A N 1
ATOM 728 C CA . ALA A 1 93 ? -19.606 -9.086 8.763 1.00 84.88 93 ALA A CA 1
ATOM 729 C C . ALA A 1 93 ? -19.611 -10.159 7.657 1.00 84.88 93 ALA A C 1
ATOM 731 O O . ALA A 1 93 ? -20.202 -11.219 7.842 1.00 84.88 93 ALA A O 1
ATOM 732 N N . ASP A 1 94 ? -18.948 -9.910 6.528 1.00 77.38 94 ASP A N 1
ATOM 733 C CA . ASP A 1 94 ? -18.769 -10.875 5.434 1.00 77.38 94 ASP A CA 1
ATOM 734 C C . ASP A 1 94 ? -17.592 -11.845 5.668 1.00 77.38 94 ASP A C 1
ATOM 736 O O . ASP A 1 94 ? -17.313 -12.702 4.834 1.00 77.38 94 ASP A O 1
ATOM 740 N N . GLY A 1 95 ? -16.898 -11.720 6.803 1.00 75.19 95 GLY A N 1
ATOM 741 C CA . GLY A 1 95 ? -15.717 -12.503 7.156 1.00 75.19 95 GLY A CA 1
ATOM 742 C C . GLY A 1 95 ? -14.395 -11.901 6.677 1.00 75.19 95 GLY A C 1
ATOM 743 O O . GLY A 1 95 ? -13.341 -12.435 7.028 1.00 75.19 95 GLY A O 1
ATOM 744 N N . THR A 1 96 ? -14.420 -10.794 5.930 1.00 76.31 96 THR A N 1
ATOM 745 C CA . THR A 1 96 ? -13.211 -10.121 5.443 1.00 76.31 96 THR A CA 1
ATOM 746 C C . THR A 1 96 ? -12.390 -9.561 6.606 1.00 76.31 96 THR A C 1
ATOM 748 O O . THR A 1 96 ? -12.945 -8.996 7.546 1.00 76.31 96 THR A O 1
ATOM 751 N N . ILE A 1 97 ? -11.058 -9.680 6.541 1.00 78.88 97 ILE A N 1
ATOM 752 C CA . ILE A 1 97 ? -10.128 -9.179 7.567 1.00 78.88 97 ILE A CA 1
ATOM 753 C C . ILE A 1 97 ? -9.255 -8.067 6.982 1.00 78.88 97 ILE A C 1
ATOM 755 O O . ILE A 1 97 ? -8.697 -8.217 5.893 1.00 78.88 97 ILE A O 1
ATOM 759 N N . ALA A 1 98 ? -9.097 -6.970 7.722 1.00 82.69 98 ALA A N 1
ATOM 760 C CA . ALA A 1 98 ? -8.293 -5.826 7.304 1.00 82.69 98 ALA A CA 1
ATOM 761 C C . ALA A 1 98 ? -7.605 -5.127 8.482 1.00 82.69 98 ALA A C 1
ATOM 763 O O . ALA A 1 98 ? -8.016 -5.249 9.638 1.00 82.69 98 ALA A O 1
ATOM 764 N N . TYR A 1 99 ? -6.578 -4.349 8.154 1.00 87.75 99 TYR A N 1
ATOM 765 C CA . TYR A 1 99 ? -5.934 -3.409 9.059 1.00 87.75 99 TYR A CA 1
ATOM 766 C C . TYR A 1 99 ? -6.609 -2.046 8.931 1.00 87.75 99 TYR A C 1
ATOM 768 O O . TYR A 1 99 ? -6.710 -1.495 7.840 1.00 87.75 99 TYR A O 1
ATOM 776 N N . LEU A 1 100 ? -7.078 -1.487 10.036 1.00 94.31 100 LEU A N 1
ATOM 777 C CA . LEU A 1 100 ? -7.641 -0.144 10.108 1.00 94.31 100 LEU A CA 1
ATOM 778 C C . LEU A 1 100 ? -6.530 0.767 10.623 1.00 94.31 100 LEU A C 1
ATOM 780 O O . LEU A 1 100 ? -6.398 0.951 11.834 1.00 94.31 100 LEU A O 1
ATOM 784 N N . LYS A 1 101 ? -5.700 1.276 9.707 1.00 94.00 101 LYS A N 1
ATOM 785 C CA . LYS A 1 101 ? -4.597 2.189 10.033 1.00 94.00 101 LYS A CA 1
ATOM 786 C C . LYS A 1 101 ? -5.174 3.549 10.410 1.00 94.00 101 LYS A C 1
ATOM 788 O O . LYS A 1 101 ? -5.881 4.158 9.604 1.00 94.00 101 LYS A O 1
ATOM 793 N N . VAL A 1 102 ? -4.928 3.997 11.637 1.00 93.56 102 VAL A N 1
ATOM 794 C CA . VAL A 1 102 ? -5.491 5.244 12.165 1.00 93.56 102 VAL A CA 1
ATOM 795 C C . VAL A 1 102 ? -4.782 6.435 11.528 1.00 93.56 102 VAL A C 1
ATOM 797 O O . VAL A 1 102 ? -3.563 6.441 11.379 1.00 93.56 102 VAL A O 1
ATOM 800 N N . VAL A 1 103 ? -5.565 7.434 11.122 1.00 89.69 103 VAL A N 1
ATOM 801 C CA . VAL A 1 103 ? -5.067 8.658 10.492 1.00 89.69 103 VAL A CA 1
ATOM 802 C C . VAL A 1 103 ? -5.249 9.830 11.447 1.00 89.69 103 VAL A C 1
ATOM 804 O O . VAL A 1 103 ? -6.377 10.199 11.785 1.00 89.69 103 VAL A O 1
ATOM 807 N N . GLY A 1 104 ? -4.123 10.413 11.852 1.00 82.75 104 GLY A N 1
ATOM 808 C CA . GLY A 1 104 ? -4.041 11.601 12.697 1.00 82.75 104 GLY A CA 1
ATOM 809 C C . GLY A 1 104 ? -3.802 12.883 11.900 1.00 82.75 104 GLY A C 1
ATOM 810 O O . GLY A 1 104 ? -3.380 12.838 10.746 1.00 82.75 104 GLY A O 1
ATOM 811 N N . GLY A 1 105 ? -4.067 14.037 12.521 1.00 69.56 105 GLY A N 1
ATOM 812 C CA . GLY A 1 105 ? -3.848 15.362 11.913 1.00 69.56 105 GLY A CA 1
ATOM 813 C C . GLY A 1 105 ? -2.384 15.827 11.889 1.00 69.56 105 GLY A C 1
ATOM 814 O O . GLY A 1 105 ? -2.071 16.826 11.244 1.00 69.56 105 GLY A O 1
ATOM 815 N N . GLU A 1 106 ? -1.502 15.123 12.596 1.00 68.62 106 GLU A N 1
ATOM 816 C CA . GLU A 1 106 ? -0.082 15.455 12.739 1.00 68.62 106 GLU A CA 1
ATOM 817 C C . GLU A 1 106 ? 0.782 14.808 11.640 1.00 68.62 106 GLU A C 1
ATOM 819 O O . GLU A 1 106 ? 0.301 14.040 10.802 1.00 68.62 106 GLU A O 1
AT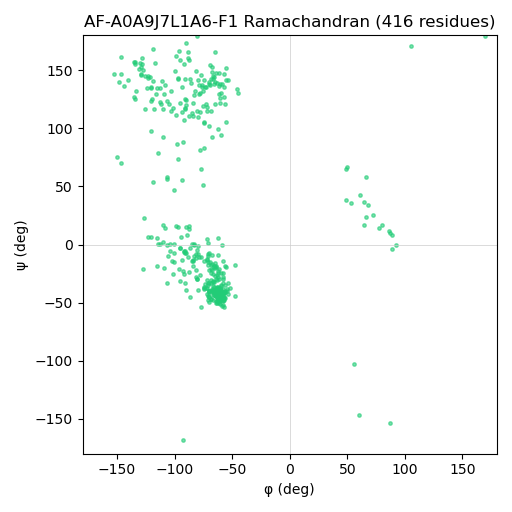OM 824 N N . VAL A 1 107 ? 2.073 15.153 11.608 1.00 73.81 107 VAL A N 1
ATOM 825 C CA . VAL A 1 107 ? 3.061 14.484 10.741 1.00 73.81 107 VAL A CA 1
ATOM 826 C C . VAL A 1 107 ? 3.243 13.021 11.165 1.00 73.81 107 VAL A C 1
ATOM 828 O O . VAL A 1 107 ? 2.795 12.624 12.238 1.00 73.81 107 VAL A O 1
ATOM 831 N N . ARG A 1 108 ? 3.871 12.188 10.328 1.00 77.38 108 ARG A N 1
ATOM 832 C CA . ARG A 1 108 ? 4.228 10.828 10.766 1.00 77.38 108 ARG A CA 1
ATOM 833 C C . ARG A 1 108 ? 5.303 10.886 11.843 1.00 77.38 108 ARG A C 1
ATOM 835 O O . ARG A 1 108 ? 6.157 11.771 11.824 1.00 77.38 108 ARG A O 1
ATOM 842 N N . GLU A 1 109 ? 5.265 9.920 12.747 1.00 76.12 109 GLU A N 1
ATOM 843 C CA . GLU A 1 109 ? 6.144 9.851 13.913 1.00 76.12 109 GLU A CA 1
ATOM 844 C C . GLU A 1 109 ? 6.801 8.474 13.988 1.00 76.12 109 GLU A C 1
ATOM 846 O O . GLU A 1 109 ? 6.186 7.478 13.607 1.00 76.12 109 GLU A O 1
ATOM 851 N N . ASP A 1 110 ? 8.038 8.409 14.479 1.00 72.88 110 ASP A N 1
ATOM 852 C CA . ASP A 1 110 ? 8.670 7.136 14.829 1.00 72.88 110 ASP A CA 1
ATOM 853 C C . ASP A 1 110 ? 8.378 6.825 16.301 1.00 72.88 110 ASP A C 1
ATOM 855 O O . ASP A 1 110 ? 8.775 7.575 17.199 1.00 72.88 110 ASP A O 1
ATOM 859 N N . ILE A 1 111 ? 7.653 5.735 16.544 1.00 77.19 111 ILE A N 1
ATOM 860 C CA . ILE A 1 111 ? 7.338 5.246 17.884 1.00 77.19 111 ILE A CA 1
ATOM 861 C C . ILE A 1 111 ? 7.784 3.791 17.972 1.00 77.19 111 ILE A C 1
ATOM 863 O O . ILE A 1 111 ? 7.272 2.915 17.275 1.00 77.19 111 ILE A O 1
ATOM 867 N N . ASP A 1 112 ? 8.744 3.541 18.862 1.00 74.06 112 ASP A N 1
ATOM 868 C CA . ASP A 1 112 ? 9.318 2.220 19.130 1.00 74.06 112 ASP A CA 1
ATOM 869 C C . ASP A 1 112 ? 9.843 1.506 17.855 1.00 74.06 112 ASP A C 1
ATOM 871 O O . ASP A 1 112 ? 9.758 0.281 17.741 1.00 74.06 112 ASP A O 1
ATOM 875 N N . GLY A 1 113 ? 10.403 2.265 16.898 1.00 71.06 113 GLY A N 1
ATOM 876 C CA . GLY A 1 113 ? 11.004 1.752 15.658 1.00 71.06 113 GLY A CA 1
ATOM 877 C C . GLY A 1 113 ? 10.015 1.538 14.507 1.00 71.06 113 GLY A C 1
ATOM 878 O O . GLY A 1 113 ? 10.356 0.890 13.511 1.00 71.06 113 GLY A O 1
ATOM 879 N N . TYR A 1 114 ? 8.789 2.048 14.639 1.00 76.94 114 TYR A N 1
ATOM 880 C CA . TYR A 1 114 ? 7.728 1.953 13.639 1.00 76.94 114 TYR A CA 1
ATOM 881 C C . TYR A 1 114 ? 7.238 3.339 13.239 1.00 76.94 114 TYR A C 1
ATOM 883 O O . TYR A 1 114 ? 7.108 4.226 14.079 1.00 76.94 114 TYR A O 1
ATOM 891 N N . VAL A 1 115 ? 6.917 3.506 11.954 1.00 78.56 115 VAL A N 1
ATOM 892 C CA . VAL A 1 115 ? 6.357 4.755 11.431 1.00 78.56 115 VAL A CA 1
ATOM 893 C C . VAL A 1 115 ? 4.849 4.744 11.641 1.00 78.56 115 VAL A C 1
ATOM 895 O O . VAL A 1 115 ? 4.130 3.941 11.054 1.00 78.56 115 VAL A O 1
ATOM 898 N N . PHE A 1 116 ? 4.376 5.637 12.500 1.00 84.12 116 PHE A N 1
ATOM 899 C CA . PHE A 1 116 ? 2.966 5.822 12.816 1.00 84.12 116 PHE A CA 1
ATOM 900 C C . PHE A 1 116 ? 2.321 6.815 11.849 1.00 84.12 116 PHE A C 1
ATOM 902 O O . PHE A 1 116 ? 2.999 7.622 11.209 1.00 84.12 116 PHE A O 1
ATOM 909 N N . ASN A 1 117 ? 0.989 6.778 11.766 1.00 84.81 117 ASN A N 1
ATOM 910 C CA . ASN A 1 117 ? 0.201 7.576 10.833 1.00 84.81 117 ASN A CA 1
ATOM 911 C C . ASN A 1 117 ? 0.497 7.187 9.371 1.00 84.81 117 ASN A C 1
ATOM 913 O O . ASN A 1 117 ? 0.533 8.029 8.486 1.00 84.81 117 ASN A O 1
ATOM 917 N N . GLY A 1 118 ? 0.732 5.907 9.070 1.00 84.75 118 GLY A N 1
ATOM 918 C CA . GLY A 1 118 ? 1.073 5.443 7.711 1.00 84.75 118 GLY A CA 1
ATOM 919 C C . GLY A 1 118 ? -0.120 5.296 6.752 1.00 84.75 118 GLY A C 1
ATOM 920 O O . GLY A 1 118 ? 0.059 5.037 5.563 1.00 84.75 118 GLY A O 1
ATOM 921 N N . GLY A 1 119 ? -1.354 5.438 7.249 1.00 89.38 119 GLY A N 1
ATOM 922 C CA . GLY A 1 119 ? -2.570 5.059 6.518 1.00 89.38 119 GLY A CA 1
ATOM 923 C C . GLY A 1 119 ? -2.789 5.794 5.191 1.00 89.38 119 GLY A C 1
ATOM 924 O O . GLY A 1 119 ? -3.130 5.162 4.192 1.00 89.38 119 GLY A O 1
ATOM 925 N N . LEU A 1 120 ? -2.579 7.114 5.135 1.00 89.94 120 LEU A N 1
ATOM 926 C CA . LEU A 1 120 ? -2.794 7.872 3.892 1.00 89.94 120 LEU A CA 1
ATOM 927 C C . LEU A 1 120 ? -1.768 7.517 2.808 1.00 89.94 120 LEU A C 1
ATOM 929 O O . LEU A 1 120 ? -2.110 7.555 1.627 1.00 89.94 120 LEU A O 1
ATOM 933 N N . ALA A 1 121 ? -0.542 7.140 3.181 1.00 88.38 121 ALA A N 1
ATOM 934 C CA . ALA A 1 121 ? 0.433 6.631 2.222 1.00 88.38 121 ALA A CA 1
ATOM 935 C C . ALA A 1 121 ? -0.034 5.329 1.561 1.00 88.38 121 ALA A C 1
ATOM 937 O O . ALA A 1 121 ? 0.031 5.236 0.338 1.00 88.38 121 ALA A O 1
ATOM 938 N N . GLU A 1 122 ? -0.580 4.379 2.326 1.00 88.31 122 GLU A N 1
ATOM 939 C CA . GLU A 1 122 ? -1.165 3.144 1.776 1.00 88.31 122 GLU A CA 1
ATOM 940 C C . GLU A 1 122 ? -2.314 3.443 0.811 1.00 88.31 122 GLU A C 1
ATOM 942 O O . GLU A 1 122 ? -2.396 2.872 -0.275 1.00 88.31 122 GLU A O 1
ATOM 947 N N . LEU A 1 123 ? -3.180 4.393 1.179 1.00 90.25 123 LEU A N 1
ATOM 948 C CA . LEU A 1 123 ? -4.300 4.802 0.340 1.00 90.25 123 LEU A CA 1
ATOM 949 C C . LEU A 1 123 ? -3.824 5.373 -0.999 1.00 90.25 123 LEU A C 1
ATOM 951 O O . LEU A 1 123 ? -4.298 4.964 -2.058 1.00 90.25 123 LEU A O 1
ATOM 955 N N . VAL A 1 124 ? -2.879 6.314 -0.967 1.00 90.38 124 VAL A N 1
ATOM 956 C CA . VAL A 1 124 ? -2.340 6.930 -2.184 1.00 90.38 124 VAL A CA 1
ATOM 957 C C . VAL A 1 124 ? -1.572 5.909 -3.021 1.00 90.38 124 VAL A C 1
ATOM 959 O O . VAL A 1 124 ? -1.752 5.883 -4.239 1.00 90.38 124 VAL A O 1
ATOM 962 N N . ALA A 1 125 ? -0.767 5.051 -2.389 1.00 88.56 125 ALA A N 1
ATOM 963 C CA . ALA A 1 125 ? -0.053 3.965 -3.053 1.00 88.56 125 ALA A CA 1
ATOM 964 C C . ALA A 1 125 ? -1.033 3.041 -3.792 1.00 88.56 125 ALA A C 1
ATOM 966 O O . ALA A 1 125 ? -0.852 2.773 -4.977 1.00 88.56 125 ALA A O 1
ATOM 967 N N . TYR A 1 126 ? -2.130 2.645 -3.147 1.00 85.62 126 TYR A N 1
ATOM 968 C CA . TYR A 1 126 ? -3.176 1.845 -3.774 1.00 85.62 126 TYR A CA 1
ATOM 969 C C . TYR A 1 126 ? -3.790 2.520 -5.017 1.00 85.62 126 TYR A C 1
ATOM 971 O O . TYR A 1 126 ? -3.909 1.899 -6.075 1.00 85.62 126 TYR A O 1
ATOM 979 N N . HIS A 1 127 ? -4.142 3.808 -4.939 1.00 84.31 127 HIS A N 1
ATOM 980 C CA . HIS A 1 127 ? -4.700 4.526 -6.096 1.00 84.31 127 HIS A CA 1
ATOM 981 C C . HIS A 1 127 ? -3.691 4.709 -7.232 1.00 84.31 127 HIS A C 1
ATOM 983 O O . HIS A 1 127 ? -4.070 4.634 -8.403 1.00 84.31 127 HIS A O 1
ATOM 989 N N . LEU A 1 128 ? -2.419 4.929 -6.900 1.00 86.75 128 LEU A N 1
ATOM 990 C CA . LEU A 1 128 ? -1.319 4.996 -7.860 1.00 86.75 128 LEU A CA 1
ATOM 991 C C . LEU A 1 128 ? -1.137 3.652 -8.585 1.00 86.75 128 LEU A C 1
ATOM 993 O O . LEU A 1 128 ? -1.125 3.629 -9.815 1.00 86.75 128 LEU A O 1
ATOM 997 N N . ASP A 1 129 ? -1.057 2.550 -7.836 1.00 81.00 129 ASP A N 1
ATOM 998 C CA . ASP A 1 129 ? -0.921 1.178 -8.348 1.00 81.00 129 ASP A CA 1
ATOM 999 C C . ASP A 1 129 ? -2.057 0.834 -9.320 1.00 81.00 129 ASP A C 1
ATOM 1001 O O . ASP A 1 129 ? -1.822 0.373 -10.442 1.00 81.00 129 ASP A O 1
ATOM 1005 N N . ARG A 1 130 ? -3.291 1.172 -8.929 1.00 77.69 130 ARG A N 1
ATOM 1006 C CA . ARG A 1 130 ? -4.498 0.970 -9.735 1.00 77.69 130 ARG A CA 1
ATOM 1007 C C . ARG A 1 130 ? -4.473 1.767 -11.038 1.00 77.69 130 ARG A C 1
ATOM 1009 O O . ARG A 1 130 ? -4.775 1.222 -12.097 1.00 77.69 130 ARG A O 1
ATOM 1016 N N . LEU A 1 131 ? -4.115 3.052 -10.987 1.00 76.50 131 LEU A N 1
ATOM 1017 C CA . LEU A 1 131 ? -4.065 3.909 -12.179 1.00 76.50 131 LEU A CA 1
ATOM 1018 C C . LEU A 1 131 ? -2.966 3.486 -13.160 1.00 76.50 131 LEU A C 1
ATOM 1020 O O . LEU A 1 131 ? -3.137 3.631 -14.373 1.00 76.50 131 LEU A O 1
ATOM 1024 N N . LEU A 1 132 ? -1.858 2.951 -12.648 1.00 75.50 132 LEU A N 1
ATOM 1025 C CA . LEU A 1 132 ? -0.771 2.402 -13.458 1.00 75.50 132 LEU A CA 1
ATOM 1026 C C . LEU A 1 132 ? -1.045 0.973 -13.939 1.00 75.50 132 LEU A C 1
ATOM 1028 O O . LEU A 1 132 ? -0.347 0.509 -14.834 1.00 75.50 132 LEU A O 1
ATOM 1032 N N . GLY A 1 133 ? -2.070 0.303 -13.404 1.00 69.94 133 GLY A N 1
ATOM 1033 C CA . GLY A 1 133 ? -2.439 -1.060 -13.782 1.00 69.94 133 GLY A CA 1
ATOM 1034 C C . GLY A 1 133 ? -1.471 -2.129 -13.273 1.00 69.94 133 GLY A C 1
ATOM 1035 O O . GLY A 1 133 ? -1.368 -3.180 -13.892 1.00 69.94 133 GLY A O 1
ATOM 1036 N N . MET A 1 134 ? -0.750 -1.863 -12.180 1.00 73.94 134 MET A N 1
ATOM 1037 C CA . MET A 1 134 ? 0.252 -2.785 -11.627 1.00 73.94 134 MET A CA 1
ATOM 1038 C C . MET A 1 134 ? -0.383 -3.912 -10.795 1.00 73.94 134 MET A C 1
ATOM 1040 O O . MET A 1 134 ? 0.057 -5.062 -10.878 1.00 73.94 134 MET A O 1
ATOM 1044 N N . GLY A 1 135 ? -1.427 -3.597 -10.020 1.00 70.88 135 GLY A N 1
ATOM 1045 C CA . GLY A 1 135 ? -2.223 -4.566 -9.263 1.00 70.88 135 GLY A CA 1
ATOM 1046 C C . GLY A 1 135 ? -1.471 -5.233 -8.108 1.00 70.88 135 GLY A C 1
ATOM 1047 O O . GLY A 1 135 ? -1.669 -6.425 -7.869 1.00 70.88 135 GLY A O 1
ATOM 1048 N N . ARG A 1 136 ? -0.561 -4.515 -7.436 1.00 73.56 136 ARG A N 1
ATOM 1049 C CA . ARG A 1 136 ? 0.366 -5.057 -6.419 1.00 73.56 136 ARG A CA 1
ATOM 1050 C C . ARG A 1 136 ? 0.151 -4.525 -5.017 1.00 73.56 136 ARG A C 1
ATOM 1052 O O . ARG A 1 136 ? 0.652 -5.136 -4.073 1.00 73.56 136 ARG A O 1
ATOM 1059 N N . ALA A 1 137 ? -0.532 -3.397 -4.877 1.00 75.69 137 ALA A N 1
ATOM 1060 C CA . ALA A 1 137 ? -0.854 -2.826 -3.580 1.00 75.69 137 ALA A CA 1
ATOM 1061 C C . ALA A 1 137 ? -2.093 -3.507 -2.981 1.00 75.69 137 ALA A C 1
ATOM 1063 O O . ALA A 1 137 ? -3.006 -3.926 -3.696 1.00 75.69 137 ALA A O 1
ATOM 1064 N N . ALA A 1 138 ? -2.153 -3.593 -1.651 1.00 75.69 138 ALA A N 1
ATOM 1065 C CA . ALA A 1 138 ? -3.361 -4.053 -0.979 1.00 75.69 138 ALA A CA 1
ATOM 1066 C C . ALA A 1 138 ? -4.517 -3.084 -1.256 1.00 75.69 138 ALA A C 1
ATOM 1068 O O . ALA A 1 138 ? -4.349 -1.861 -1.205 1.00 75.69 138 ALA A O 1
ATOM 1069 N N . VAL A 1 139 ? -5.708 -3.637 -1.501 1.00 78.31 139 VAL A N 1
ATOM 1070 C CA . VAL A 1 139 ? -6.916 -2.824 -1.673 1.00 78.31 139 VAL A CA 1
ATOM 1071 C C . VAL A 1 139 ? -7.112 -1.961 -0.437 1.00 78.31 139 VAL A C 1
ATOM 1073 O O . VAL A 1 139 ? -7.128 -2.479 0.683 1.00 78.31 139 VAL A O 1
ATOM 1076 N N . SER A 1 140 ? -7.258 -0.657 -0.659 1.00 84.06 140 SER A N 1
ATOM 1077 C CA . SER A 1 140 ? -7.349 0.329 0.411 1.00 84.06 140 SER A CA 1
ATOM 1078 C C . SER A 1 140 ? -8.558 1.245 0.241 1.00 84.06 140 SER A C 1
ATOM 1080 O O . SER A 1 140 ? -8.979 1.573 -0.872 1.00 84.06 140 SER A O 1
ATOM 1082 N N . ALA A 1 141 ? -9.147 1.656 1.360 1.00 86.50 141 ALA A N 1
ATOM 1083 C CA . ALA A 1 141 ? -10.250 2.607 1.380 1.00 86.50 141 ALA A CA 1
ATOM 1084 C C . ALA A 1 141 ? -10.222 3.460 2.646 1.00 86.50 141 ALA A C 1
ATOM 1086 O O . ALA A 1 141 ? -10.007 2.953 3.746 1.00 86.50 141 ALA A O 1
ATOM 1087 N N . ALA A 1 142 ? -10.511 4.747 2.509 1.00 91.88 142 ALA A N 1
ATOM 1088 C CA . ALA A 1 142 ? -10.736 5.608 3.652 1.00 91.88 142 ALA A CA 1
ATOM 1089 C C . ALA A 1 142 ? -12.105 5.324 4.283 1.00 91.88 142 ALA A C 1
ATOM 1091 O O . ALA A 1 142 ? -13.098 5.105 3.583 1.00 91.88 142 ALA A O 1
ATOM 1092 N N . ARG A 1 143 ? -12.166 5.372 5.615 1.00 91.50 143 ARG A N 1
ATOM 1093 C CA . ARG A 1 143 ? -13.401 5.254 6.390 1.00 91.50 143 ARG A CA 1
ATOM 1094 C C . ARG A 1 143 ? -13.341 6.151 7.617 1.00 91.50 143 ARG A C 1
ATOM 1096 O O . ARG A 1 143 ? -12.358 6.150 8.350 1.00 91.50 143 ARG A O 1
ATOM 1103 N N . ARG A 1 144 ? -14.435 6.862 7.897 1.00 91.44 144 ARG A N 1
ATOM 1104 C CA . ARG A 1 144 ? -14.664 7.446 9.224 1.00 91.44 144 ARG A CA 1
ATOM 1105 C C . ARG A 1 144 ? -15.363 6.416 10.104 1.00 91.44 144 ARG A C 1
ATOM 1107 O O . ARG A 1 144 ? -16.522 6.073 9.872 1.00 91.44 144 ARG A O 1
ATOM 1114 N N . LEU A 1 145 ? -14.649 5.903 11.094 1.00 92.06 145 LEU A N 1
ATOM 1115 C CA . LEU A 1 145 ? -15.155 4.943 12.058 1.00 92.06 145 LEU A CA 1
ATOM 1116 C C . LEU A 1 145 ? -15.874 5.686 13.186 1.00 92.06 145 LEU A C 1
ATOM 1118 O O . LEU A 1 145 ? -15.243 6.380 13.981 1.00 92.06 145 LEU A O 1
ATOM 1122 N N . ARG A 1 146 ? -17.200 5.552 13.249 1.00 91.19 146 ARG A N 1
ATOM 1123 C CA . ARG A 1 146 ? -18.003 6.064 14.366 1.00 91.19 146 ARG A CA 1
ATOM 1124 C C . ARG A 1 146 ? -17.894 5.099 15.543 1.00 91.19 146 ARG A C 1
ATOM 1126 O O . ARG A 1 146 ? -18.096 3.902 15.367 1.00 91.19 146 ARG A O 1
ATOM 1133 N N . LEU A 1 147 ? -17.572 5.620 16.723 1.00 92.56 147 LEU A N 1
ATOM 1134 C CA . LEU A 1 147 ? -17.405 4.841 17.949 1.00 92.56 147 LEU A CA 1
ATOM 1135 C C . LEU A 1 147 ? -18.595 5.079 18.889 1.00 92.56 147 LEU A C 1
ATOM 1137 O O . LEU A 1 147 ? -18.448 5.526 20.023 1.00 92.56 147 LEU A O 1
ATOM 1141 N N . ASP A 1 148 ? -19.791 4.786 18.387 1.00 88.62 148 ASP A N 1
ATOM 1142 C CA . ASP A 1 148 ? -21.094 4.942 19.055 1.00 88.62 148 ASP A CA 1
ATOM 1143 C C . ASP A 1 148 ? -21.508 3.714 19.892 1.00 88.62 148 ASP A C 1
ATOM 1145 O O . ASP A 1 148 ? -22.658 3.581 20.303 1.00 88.62 148 ASP A O 1
ATOM 1149 N N . GLY A 1 149 ? -20.563 2.807 20.143 1.00 88.56 149 GLY A N 1
ATOM 1150 C CA . GLY A 1 149 ? -20.793 1.536 20.829 1.00 88.56 149 GLY A CA 1
ATOM 1151 C C . GLY A 1 149 ? -21.093 0.356 19.897 1.00 88.56 149 GLY A C 1
ATOM 1152 O O . GLY A 1 149 ? -21.252 -0.760 20.382 1.00 88.56 149 GLY A O 1
ATOM 1153 N N . THR A 1 150 ? -21.130 0.560 18.575 1.00 90.50 150 THR A N 1
ATOM 1154 C CA . THR A 1 150 ? -21.350 -0.531 17.601 1.00 90.50 150 THR A CA 1
ATOM 1155 C C . THR A 1 150 ? -20.088 -1.304 17.224 1.00 90.50 150 THR A C 1
ATOM 1157 O O . THR A 1 150 ? -20.190 -2.418 16.719 1.00 90.50 150 THR A O 1
ATOM 1160 N N . VAL A 1 151 ? -18.901 -0.740 17.465 1.00 94.50 151 VAL A N 1
ATOM 1161 C CA . VAL A 1 151 ? -17.618 -1.386 17.155 1.00 94.50 151 VAL A CA 1
ATOM 1162 C C . VAL A 1 151 ? -17.144 -2.174 18.382 1.00 94.50 151 VAL A C 1
ATOM 1164 O O . VAL A 1 151 ? -16.725 -1.548 19.365 1.00 94.50 151 VAL A O 1
ATOM 1167 N N . PRO A 1 152 ? -17.206 -3.519 18.364 1.00 94.25 152 PRO A N 1
ATOM 1168 C CA . PRO A 1 152 ? -16.758 -4.334 19.488 1.00 94.25 152 PRO A CA 1
ATOM 1169 C C . PRO A 1 152 ? -15.238 -4.266 19.623 1.00 94.25 152 PRO A C 1
ATOM 1171 O O . PRO A 1 152 ? -14.545 -4.050 18.630 1.00 94.25 152 PRO A O 1
ATOM 1174 N N . ILE A 1 153 ? -14.714 -4.491 20.827 1.00 94.12 153 ILE A N 1
ATOM 1175 C CA . ILE A 1 153 ? -13.293 -4.795 21.041 1.00 94.12 153 ILE A CA 1
ATOM 1176 C C . ILE A 1 153 ? -13.173 -6.160 21.711 1.00 94.12 153 ILE A C 1
ATOM 1178 O O . ILE A 1 153 ? -13.757 -6.408 22.762 1.00 94.12 153 ILE A O 1
ATOM 1182 N N . ASN A 1 154 ? -12.427 -7.056 21.076 1.00 92.56 154 ASN A N 1
ATOM 1183 C CA . ASN A 1 154 ? -12.258 -8.439 21.507 1.00 92.56 154 ASN A CA 1
ATOM 1184 C C . ASN A 1 154 ? -10.985 -8.631 22.333 1.00 92.56 154 ASN A C 1
ATOM 1186 O O . ASN A 1 154 ? -10.896 -9.600 23.081 1.00 92.56 154 ASN A O 1
ATOM 1190 N N . GLY A 1 155 ? -10.013 -7.726 22.220 1.00 91.00 155 GLY A N 1
ATOM 1191 C CA . GLY A 1 155 ? -8.775 -7.810 22.980 1.00 91.00 155 GLY A CA 1
ATOM 1192 C C . GLY A 1 155 ? -7.700 -6.829 22.534 1.00 91.00 155 GLY A C 1
ATOM 1193 O O . GLY A 1 155 ? -7.862 -6.079 21.566 1.00 91.00 155 GLY A O 1
ATOM 1194 N N . VAL A 1 156 ? -6.573 -6.898 23.232 1.00 90.06 156 VAL A N 1
ATOM 1195 C CA . VAL A 1 156 ? -5.288 -6.345 22.800 1.00 90.06 156 VAL A CA 1
ATOM 1196 C C . VAL A 1 156 ? -4.382 -7.519 22.454 1.00 90.06 156 VAL A C 1
ATOM 1198 O O . VAL A 1 156 ? -4.245 -8.446 23.251 1.00 90.06 156 VAL A O 1
ATOM 1201 N N . ILE A 1 157 ? -3.765 -7.485 21.277 1.00 89.06 157 ILE A N 1
ATOM 1202 C CA . ILE A 1 157 ? -2.821 -8.508 20.812 1.00 89.06 157 ILE A CA 1
ATOM 1203 C C . ILE A 1 157 ? -1.436 -7.901 20.602 1.00 89.06 157 ILE A C 1
ATOM 1205 O O . ILE A 1 157 ? -1.311 -6.701 20.362 1.00 89.06 157 ILE A O 1
ATOM 1209 N N . ASN A 1 158 ? -0.385 -8.713 20.664 1.00 82.88 158 ASN A N 1
ATOM 1210 C CA . ASN A 1 158 ? 0.928 -8.307 20.169 1.00 82.88 158 ASN A CA 1
ATOM 1211 C C . ASN A 1 158 ? 1.016 -8.458 18.638 1.00 82.88 158 ASN A C 1
ATOM 1213 O O . ASN A 1 158 ? 0.072 -8.883 17.968 1.00 82.88 158 ASN A O 1
ATOM 1217 N N . VAL A 1 159 ? 2.170 -8.112 18.069 1.00 77.62 159 VAL A N 1
ATOM 1218 C CA . VAL A 1 159 ? 2.390 -8.137 16.613 1.00 77.62 159 VAL A CA 1
ATOM 1219 C C . VAL A 1 159 ? 2.407 -9.558 16.031 1.00 77.62 159 VAL A C 1
ATOM 1221 O O . VAL A 1 159 ? 2.157 -9.727 14.841 1.00 77.62 159 VAL A O 1
ATOM 1224 N N . GLN A 1 160 ? 2.654 -10.578 16.861 1.00 76.94 160 GLN A N 1
ATOM 1225 C CA . GLN A 1 160 ? 2.554 -11.998 16.509 1.00 76.94 160 GLN A CA 1
ATOM 1226 C C . GLN A 1 160 ? 1.109 -12.524 16.572 1.00 76.94 160 GLN A C 1
ATOM 1228 O O . GLN A 1 160 ? 0.841 -13.637 16.122 1.00 76.94 160 GLN A O 1
ATOM 1233 N N . GLY A 1 161 ? 0.169 -11.726 17.087 1.00 77.56 161 GLY A N 1
ATOM 1234 C CA . GLY A 1 161 ? -1.233 -12.103 17.253 1.00 77.56 161 GLY A CA 1
ATOM 1235 C C . GLY A 1 161 ? -1.543 -12.820 18.566 1.00 77.56 161 GLY A C 1
ATOM 1236 O O . GLY A 1 161 ? -2.648 -13.336 18.726 1.00 77.56 161 GLY A O 1
ATOM 1237 N N . GLU A 1 162 ? -0.604 -12.855 19.510 1.00 81.69 162 GLU A N 1
ATOM 1238 C CA . GLU A 1 162 ? -0.832 -13.411 20.842 1.00 81.69 162 GLU A CA 1
ATOM 1239 C C . GLU A 1 162 ? -1.645 -12.424 21.683 1.00 81.69 162 GLU A C 1
ATOM 1241 O O . GLU A 1 162 ? -1.393 -11.217 21.668 1.00 81.69 162 GLU A O 1
ATOM 1246 N N . VAL A 1 163 ? -2.629 -12.938 22.420 1.00 88.88 163 VAL A N 1
ATOM 1247 C CA . VAL A 1 163 ? -3.539 -12.124 23.230 1.00 88.88 163 VAL A CA 1
ATOM 1248 C C . VAL A 1 163 ? -2.831 -11.648 24.497 1.00 88.88 163 VAL A C 1
ATOM 1250 O O . VAL A 1 163 ? -2.414 -12.455 25.323 1.00 88.88 163 VAL A O 1
ATOM 1253 N N . LEU A 1 164 ? -2.721 -10.329 24.648 1.00 87.25 164 LEU A N 1
ATOM 1254 C CA . LEU A 1 164 ? -2.212 -9.664 25.849 1.00 87.25 164 LEU A CA 1
ATOM 1255 C C . LEU A 1 164 ? -3.348 -9.354 26.829 1.00 87.25 164 LEU A C 1
ATOM 1257 O O . LEU A 1 164 ? -3.196 -9.516 28.036 1.00 87.25 164 LEU A O 1
ATOM 1261 N N . GLU A 1 165 ? -4.496 -8.934 26.296 1.00 89.19 165 GLU A N 1
ATOM 1262 C CA . GLU A 1 165 ? -5.716 -8.667 27.056 1.00 89.19 165 GLU A CA 1
ATOM 1263 C C . GLU A 1 165 ? -6.909 -9.278 26.316 1.00 89.19 165 GLU A C 1
ATOM 1265 O O . GLU A 1 165 ? -7.102 -9.001 25.133 1.00 89.19 165 GLU A O 1
ATOM 1270 N N . ASP A 1 166 ? -7.707 -10.103 26.998 1.00 86.81 166 ASP A N 1
ATOM 1271 C CA . ASP A 1 166 ? -8.871 -10.780 26.414 1.00 86.81 166 ASP A CA 1
ATOM 1272 C C . ASP A 1 166 ? -10.189 -10.156 26.896 1.00 86.81 166 ASP A C 1
ATOM 1274 O O . ASP A 1 166 ? -10.486 -10.094 28.098 1.00 86.81 166 ASP A O 1
ATOM 1278 N N . PHE A 1 167 ? -11.003 -9.720 25.937 1.00 86.44 167 PHE A N 1
ATOM 1279 C CA . PHE A 1 167 ? -12.336 -9.164 26.153 1.00 86.44 167 PHE A CA 1
ATOM 1280 C C . PHE A 1 167 ? -13.432 -9.963 25.443 1.00 86.44 167 PHE A C 1
ATOM 1282 O O . PHE A 1 167 ? -14.587 -9.559 25.487 1.00 86.44 167 PHE A O 1
ATOM 1289 N N . SER A 1 168 ? -13.123 -11.113 24.839 1.00 74.38 168 SER A N 1
ATOM 1290 C CA . SER A 1 168 ? -14.058 -11.902 24.021 1.00 74.38 168 SER A CA 1
ATOM 1291 C C . SER A 1 168 ? -15.343 -12.341 24.750 1.00 74.38 168 SER A C 1
ATOM 1293 O O . SER A 1 168 ? -16.377 -12.535 24.114 1.00 74.38 168 SER A O 1
ATOM 1295 N N . GLY A 1 169 ? -15.317 -12.437 26.086 1.00 69.88 169 GLY A N 1
ATOM 1296 C CA . GLY A 1 169 ? -16.488 -12.707 26.935 1.00 69.88 169 GLY A CA 1
ATOM 1297 C C . GLY A 1 169 ? -17.185 -11.469 27.521 1.00 69.88 169 GLY A C 1
ATOM 1298 O O . GLY A 1 169 ? -18.196 -11.602 28.213 1.00 69.88 169 GLY A O 1
ATOM 1299 N N . LYS A 1 170 ? -16.658 -10.263 27.287 1.00 75.69 170 LYS A N 1
ATOM 1300 C CA . LYS A 1 170 ? -17.199 -8.990 27.783 1.00 75.69 170 LYS A CA 1
ATOM 1301 C C . LYS A 1 170 ? -17.812 -8.228 26.607 1.00 75.69 170 LYS A C 1
ATOM 1303 O O . LYS A 1 170 ? -17.224 -8.148 25.537 1.00 75.69 170 LYS A O 1
ATOM 1308 N N . ARG A 1 171 ? -18.991 -7.625 26.792 1.00 80.25 171 ARG A N 1
ATOM 1309 C CA . ARG A 1 171 ? -19.568 -6.697 25.798 1.00 80.25 171 ARG A CA 1
ATOM 1310 C C . ARG A 1 171 ? -18.871 -5.340 25.887 1.00 80.25 171 ARG A C 1
ATOM 1312 O O . ARG A 1 171 ? -19.480 -4.363 26.316 1.00 80.25 171 ARG A O 1
ATOM 1319 N N . ASP A 1 172 ? -17.583 -5.316 25.563 1.00 90.69 172 ASP A N 1
ATOM 1320 C CA . ASP A 1 172 ? -16.808 -4.085 25.491 1.00 90.69 172 ASP A CA 1
ATOM 1321 C C . ASP A 1 172 ? -16.820 -3.501 24.075 1.00 90.69 172 ASP A C 1
ATOM 1323 O O . ASP A 1 172 ? -17.023 -4.204 23.083 1.00 90.69 172 ASP A O 1
ATOM 1327 N N . THR A 1 173 ? -16.604 -2.193 23.982 1.00 93.38 173 THR A N 1
ATOM 1328 C CA . THR A 1 173 ? -16.597 -1.459 22.719 1.00 93.38 173 THR A CA 1
ATOM 1329 C C . THR A 1 173 ? -15.294 -0.696 22.577 1.00 93.38 173 THR A C 1
ATOM 1331 O O . THR A 1 173 ? -14.753 -0.172 23.553 1.00 93.38 173 THR A O 1
ATOM 1334 N N . LEU A 1 174 ? -14.805 -0.601 21.342 1.00 94.06 174 LEU A N 1
ATOM 1335 C CA . LEU A 1 174 ? -13.550 0.078 21.038 1.00 94.06 174 LEU A CA 1
ATOM 1336 C C . LEU A 1 174 ? -13.564 1.537 21.519 1.00 94.06 174 LEU A C 1
ATOM 1338 O O . LEU A 1 174 ? -12.590 2.001 22.102 1.00 94.06 174 LEU A O 1
ATOM 1342 N N . GLY A 1 175 ? -14.687 2.238 21.325 1.00 92.69 175 GLY A N 1
ATOM 1343 C CA . GLY A 1 175 ? -14.862 3.618 21.781 1.00 92.69 175 GLY A CA 1
ATOM 1344 C C . GLY A 1 175 ? -14.674 3.772 23.282 1.00 92.69 175 GLY A C 1
ATOM 1345 O O . GLY A 1 175 ? -13.857 4.581 23.709 1.00 92.69 175 GLY A O 1
ATOM 1346 N N . ARG A 1 176 ? -15.380 2.951 24.068 1.00 91.12 176 ARG A N 1
ATOM 1347 C CA . ARG A 1 176 ? -15.290 2.971 25.530 1.00 91.12 176 ARG A CA 1
ATOM 1348 C C . ARG A 1 176 ? -13.874 2.671 26.011 1.00 91.12 176 ARG A C 1
ATOM 1350 O O . ARG A 1 176 ? -13.357 3.389 26.862 1.00 91.12 176 ARG A O 1
ATOM 1357 N N . TYR A 1 177 ? -13.235 1.651 25.437 1.00 92.94 177 TYR A N 1
ATOM 1358 C CA . TYR A 1 177 ? -11.871 1.279 25.798 1.00 92.94 177 TYR A CA 1
ATOM 1359 C C . TYR A 1 177 ? -10.880 2.420 25.536 1.00 92.94 177 TYR A C 1
ATOM 1361 O O . TYR A 1 177 ? -10.120 2.780 26.430 1.00 92.94 177 TYR A O 1
ATOM 1369 N N . LEU A 1 178 ? -10.921 3.039 24.352 1.00 93.69 178 LEU A N 1
ATOM 1370 C CA . LEU A 1 178 ? -10.010 4.135 24.007 1.00 93.69 178 LEU A CA 1
ATOM 1371 C C . LEU A 1 178 ? -10.236 5.403 24.849 1.00 93.69 178 LEU A C 1
ATOM 1373 O O . LEU A 1 178 ? -9.299 6.175 25.022 1.00 93.69 178 LEU A O 1
ATOM 1377 N N . THR A 1 179 ? -11.439 5.624 25.389 1.00 90.38 179 THR A N 1
ATOM 1378 C CA . THR A 1 179 ? -11.730 6.798 26.232 1.00 90.38 179 THR A CA 1
ATOM 1379 C C . THR A 1 179 ? -11.508 6.571 27.727 1.00 90.38 179 THR A C 1
ATOM 1381 O O . THR A 1 179 ? -11.171 7.513 28.438 1.00 90.38 179 THR A O 1
ATOM 1384 N N . GLU A 1 180 ? -11.743 5.356 28.228 1.00 87.81 180 GLU A N 1
ATOM 1385 C CA . GLU A 1 180 ? -11.778 5.069 29.672 1.00 87.81 180 GLU A CA 1
ATOM 1386 C C . GLU A 1 180 ? -10.574 4.250 30.164 1.00 87.81 180 GLU A C 1
ATOM 1388 O O . GLU A 1 180 ? -10.277 4.257 31.363 1.00 87.81 180 GLU A O 1
ATOM 1393 N N . SER A 1 181 ? -9.872 3.536 29.276 1.00 77.69 181 SER A N 1
ATOM 1394 C CA . SER A 1 181 ? -8.760 2.668 29.669 1.00 77.69 181 SER A CA 1
ATOM 1395 C C . SER A 1 181 ? -7.525 3.469 30.082 1.00 77.69 181 SER A C 1
ATOM 1397 O O . SER A 1 181 ? -7.083 4.387 29.394 1.00 77.69 181 SER A O 1
ATOM 1399 N N . LYS A 1 182 ? -6.899 3.062 31.192 1.00 78.44 182 LYS A N 1
ATOM 1400 C CA . LYS A 1 182 ? -5.581 3.549 31.630 1.00 78.44 182 LYS A CA 1
ATOM 1401 C C . LYS A 1 182 ? -4.476 2.624 31.121 1.00 78.44 182 LYS A C 1
ATOM 1403 O O . LYS A 1 182 ? -3.709 2.075 31.909 1.00 78.44 182 LYS A O 1
ATOM 1408 N N . THR A 1 183 ? -4.429 2.408 29.809 1.00 83.50 183 THR A N 1
ATOM 1409 C CA . THR A 1 183 ? -3.365 1.605 29.192 1.00 83.50 183 THR A CA 1
ATOM 1410 C C . THR A 1 183 ? -2.010 2.304 29.324 1.00 83.50 183 THR A C 1
ATOM 1412 O O . THR A 1 183 ? -1.919 3.530 29.248 1.00 83.50 183 THR A O 1
ATOM 1415 N N . THR A 1 184 ? -0.943 1.527 29.508 1.00 84.19 184 THR A N 1
ATOM 1416 C CA . THR A 1 184 ? 0.449 2.008 29.491 1.00 84.19 184 THR A CA 1
ATOM 1417 C C . THR A 1 184 ? 1.082 1.930 28.101 1.00 84.19 184 THR A C 1
ATOM 1419 O O . THR A 1 184 ? 2.200 2.408 27.912 1.00 84.19 184 THR A O 1
ATOM 1422 N N . SER A 1 185 ? 0.389 1.346 27.116 1.00 88.94 185 SER A N 1
ATOM 1423 C CA . SER A 1 185 ? 0.906 1.231 25.754 1.00 88.94 185 SER A CA 1
ATOM 1424 C C . SER A 1 185 ? 0.905 2.588 25.056 1.00 88.94 185 SER A C 1
ATOM 1426 O O . SER A 1 185 ? -0.161 3.127 24.754 1.00 88.94 185 SER A O 1
ATOM 1428 N N . LYS A 1 186 ? 2.095 3.102 24.722 1.00 89.19 186 LYS A N 1
ATOM 1429 C CA . LYS A 1 186 ? 2.254 4.347 23.951 1.00 89.19 186 LYS A CA 1
ATOM 1430 C C . LYS A 1 186 ? 1.479 4.309 22.636 1.00 89.19 186 LYS A C 1
ATOM 1432 O O . LYS A 1 186 ? 0.837 5.285 22.275 1.00 89.19 186 LYS A O 1
ATOM 1437 N N . SER A 1 187 ? 1.493 3.164 21.953 1.00 90.88 187 SER A N 1
ATOM 1438 C CA . SER A 1 187 ? 0.793 2.989 20.676 1.00 90.88 187 SER A CA 1
ATOM 1439 C C . SER A 1 187 ? -0.728 3.135 20.792 1.00 90.88 187 SER A C 1
ATOM 1441 O O . SER A 1 187 ? -1.355 3.824 19.993 1.00 90.88 187 SER A O 1
ATOM 1443 N N . ILE A 1 188 ? -1.326 2.557 21.836 1.00 92.25 188 ILE A N 1
ATOM 1444 C CA . ILE A 1 188 ? -2.771 2.648 22.065 1.00 92.25 188 ILE A CA 1
ATOM 1445 C C . ILE A 1 188 ? -3.144 4.044 22.568 1.00 92.25 188 ILE A C 1
ATOM 1447 O O . ILE A 1 188 ? -4.162 4.588 22.145 1.00 92.25 188 ILE A O 1
ATOM 1451 N N . GLN A 1 189 ? -2.309 4.650 23.421 1.00 91.94 189 GLN A N 1
ATOM 1452 C CA . GLN A 1 189 ? -2.466 6.051 23.821 1.00 91.94 189 GLN A CA 1
ATOM 1453 C C . GLN A 1 189 ? -2.434 6.979 22.603 1.00 91.94 189 GLN A C 1
ATOM 1455 O O . GLN A 1 189 ? -3.263 7.878 22.500 1.00 91.94 189 GLN A O 1
ATOM 1460 N N . TRP A 1 190 ? -1.533 6.728 21.649 1.00 92.38 190 TRP A N 1
ATOM 1461 C CA . TRP A 1 190 ? -1.470 7.484 20.404 1.00 92.38 190 TRP A CA 1
ATOM 1462 C C . TRP A 1 190 ? -2.772 7.362 19.605 1.00 92.38 190 TRP A C 1
ATOM 1464 O O . TRP A 1 190 ? -3.340 8.386 19.236 1.00 92.38 190 TRP A O 1
ATOM 1474 N N . ILE A 1 191 ? -3.304 6.144 19.416 1.00 93.75 191 ILE A N 1
ATOM 1475 C CA . ILE A 1 191 ? -4.602 5.927 18.748 1.00 93.75 191 ILE A CA 1
ATOM 1476 C C . ILE A 1 191 ? -5.731 6.674 19.476 1.00 93.75 191 ILE A C 1
ATOM 1478 O O . ILE A 1 191 ? -6.553 7.325 18.831 1.00 93.75 191 ILE A O 1
ATOM 1482 N N . ALA A 1 192 ? -5.770 6.606 20.810 1.00 93.19 192 ALA A N 1
ATOM 1483 C CA . ALA A 1 192 ? -6.767 7.302 21.620 1.00 93.19 192 ALA A CA 1
ATOM 1484 C C . ALA A 1 192 ? -6.681 8.832 21.465 1.00 93.19 192 ALA A C 1
ATOM 1486 O O . ALA A 1 192 ? -7.710 9.501 21.392 1.00 93.19 192 ALA A O 1
ATOM 1487 N N . ASN A 1 193 ? -5.477 9.389 21.329 1.00 91.44 193 ASN A N 1
ATOM 1488 C CA . ASN A 1 193 ? -5.277 10.822 21.106 1.00 91.44 193 ASN A CA 1
ATOM 1489 C C . ASN A 1 193 ? -5.771 11.297 19.729 1.00 91.44 193 ASN A C 1
ATOM 1491 O O . ASN A 1 193 ? -6.017 12.489 19.557 1.00 91.44 193 ASN A O 1
ATOM 1495 N N . GLN A 1 194 ? -5.972 10.388 18.766 1.00 91.69 194 GLN A N 1
ATOM 1496 C CA . GLN A 1 194 ? -6.542 10.723 17.455 1.00 91.69 194 GLN A CA 1
ATOM 1497 C C . GLN A 1 194 ? -8.079 10.749 17.445 1.00 91.69 194 GLN A C 1
ATOM 1499 O O . GLN A 1 194 ? -8.681 11.010 16.398 1.00 91.69 194 GLN A O 1
ATOM 1504 N N . LEU A 1 195 ? -8.737 10.481 18.582 1.00 91.25 195 LEU A N 1
ATOM 1505 C CA . LEU A 1 195 ? -10.192 10.551 18.692 1.00 91.25 195 LEU A CA 1
ATOM 1506 C C . LEU A 1 195 ? -10.695 11.965 18.391 1.00 91.25 195 LEU A C 1
ATOM 1508 O O . LEU A 1 195 ? -10.374 12.935 19.075 1.00 91.25 195 LEU A O 1
ATOM 1512 N N . GLN A 1 196 ? -11.560 12.069 17.389 1.00 86.75 196 GLN A N 1
ATOM 1513 C CA . GLN A 1 196 ? -12.220 13.313 17.027 1.00 86.75 196 GLN A CA 1
ATOM 1514 C C . GLN A 1 196 ? -13.571 13.401 17.732 1.00 86.75 196 GLN A C 1
ATOM 1516 O O . GLN A 1 196 ? -14.343 12.442 17.759 1.00 86.75 196 GLN A O 1
ATOM 1521 N N . LYS A 1 197 ? -13.870 14.577 18.288 1.00 78.38 197 LYS A N 1
ATOM 1522 C CA . LYS A 1 197 ? -15.192 14.923 18.810 1.00 78.38 197 LYS A CA 1
ATOM 1523 C C . LYS A 1 197 ? -15.689 16.146 18.052 1.00 78.38 197 LYS A C 1
ATOM 1525 O O . LYS A 1 197 ? -15.279 17.269 18.341 1.00 78.38 197 LYS A O 1
ATOM 1530 N N . GLY A 1 198 ? -16.514 15.934 17.030 1.00 62.75 198 GLY A N 1
ATOM 1531 C CA . GLY A 1 198 ? -17.102 17.046 16.286 1.00 62.75 198 GLY A CA 1
ATOM 1532 C C . GLY A 1 198 ? -17.975 17.924 17.191 1.00 62.75 198 GLY A C 1
ATOM 1533 O O . GLY A 1 198 ? -18.641 17.414 18.088 1.00 62.75 198 GLY A O 1
ATOM 1534 N N . GLN A 1 199 ? -18.042 19.235 16.919 1.00 54.75 199 GLN A N 1
ATOM 1535 C CA . GLN A 1 199 ? -18.936 20.174 17.631 1.00 54.75 199 GLN A CA 1
ATOM 1536 C C . GLN A 1 199 ? -20.425 19.768 17.576 1.00 54.75 199 GLN A C 1
ATOM 1538 O O . GLN A 1 199 ? -21.216 20.220 18.399 1.00 54.75 199 GLN A O 1
ATOM 1543 N N . HIS A 1 200 ? -20.794 18.892 16.635 1.00 58.41 200 HIS A N 1
ATOM 1544 C CA . HIS A 1 200 ? -22.145 18.357 16.449 1.00 58.41 200 HIS A CA 1
ATOM 1545 C C . HIS A 1 200 ? -22.214 16.820 16.515 1.00 58.41 200 HIS A C 1
ATOM 1547 O O . HIS A 1 200 ? -23.265 16.247 16.235 1.00 58.41 200 HIS A O 1
ATOM 1553 N N . GLU A 1 201 ? -21.118 16.133 16.858 1.00 62.03 201 GLU A N 1
ATOM 1554 C CA . GLU A 1 201 ? -21.105 14.670 16.956 1.00 62.03 201 GLU A CA 1
ATOM 1555 C C . GLU A 1 201 ? -21.350 14.238 18.411 1.00 62.03 201 GLU A C 1
ATOM 1557 O O . GLU A 1 201 ? -20.612 14.604 19.325 1.00 62.03 201 GLU A O 1
ATOM 1562 N N . LEU A 1 202 ? -22.401 13.439 18.626 1.00 66.25 202 LEU A N 1
ATOM 1563 C CA . LEU A 1 202 ? -22.730 12.851 19.934 1.00 66.25 202 LEU A CA 1
ATOM 1564 C C . LEU A 1 202 ? -21.691 11.810 20.393 1.00 66.25 202 LEU A C 1
ATOM 1566 O O . LEU A 1 202 ? -21.579 11.539 21.587 1.00 66.25 202 LEU A O 1
ATOM 1570 N N . HIS A 1 203 ? -20.926 11.242 19.457 1.00 78.88 203 HIS A N 1
ATOM 1571 C CA . HIS A 1 203 ? -19.976 10.153 19.685 1.00 78.88 203 HIS A CA 1
ATOM 1572 C C . HIS A 1 203 ? -18.605 10.491 19.096 1.00 78.88 203 HIS A C 1
ATOM 1574 O O . HIS A 1 203 ? -18.518 11.242 18.126 1.00 78.88 203 HIS A O 1
ATOM 1580 N N . HIS A 1 204 ? -17.542 9.917 19.665 1.00 90.00 204 HIS A N 1
ATOM 1581 C CA . HIS A 1 204 ? -16.197 10.051 19.108 1.00 90.00 204 HIS A CA 1
ATOM 1582 C C . HIS A 1 204 ? -16.081 9.317 17.766 1.00 90.00 204 HIS A C 1
ATOM 1584 O O . HIS A 1 204 ? -16.775 8.324 17.513 1.00 90.00 204 HIS A O 1
ATOM 1590 N N . SER A 1 205 ? -15.172 9.781 16.916 1.00 91.62 205 SER A N 1
ATOM 1591 C CA . SER A 1 205 ? -14.847 9.134 15.650 1.00 91.62 205 SER A CA 1
ATOM 1592 C C . SER A 1 205 ? -13.338 9.036 15.423 1.00 91.62 205 SER A C 1
ATOM 1594 O O . SER A 1 205 ? -12.556 9.809 15.972 1.00 91.62 205 SER A O 1
ATOM 1596 N N . LEU A 1 206 ? -12.930 8.056 14.617 1.00 93.00 206 LEU A N 1
ATOM 1597 C CA . LEU A 1 206 ? -11.566 7.918 14.103 1.00 93.00 206 LEU A CA 1
ATOM 1598 C C . LEU A 1 206 ? -11.605 7.962 12.581 1.00 93.00 206 LEU A C 1
ATOM 1600 O O . LEU A 1 206 ? -12.429 7.291 11.958 1.00 93.00 206 LEU A O 1
ATOM 1604 N N . ASN A 1 207 ? -10.691 8.703 11.965 1.00 92.69 207 ASN A N 1
ATOM 1605 C CA . ASN A 1 207 ? -10.419 8.516 10.546 1.00 92.69 207 ASN A CA 1
ATOM 1606 C C . ASN A 1 207 ? -9.437 7.352 10.412 1.00 92.69 207 ASN A C 1
ATOM 1608 O O . ASN A 1 207 ? -8.410 7.319 11.086 1.00 92.69 207 ASN A O 1
ATOM 1612 N N . VAL A 1 208 ? -9.771 6.382 9.568 1.00 94.38 208 VAL A N 1
ATOM 1613 C CA . VAL A 1 208 ? -8.924 5.220 9.306 1.00 94.38 208 VAL A CA 1
ATOM 1614 C C . VAL A 1 208 ? -8.781 5.005 7.807 1.00 94.38 208 VAL A C 1
ATOM 1616 O O . VAL A 1 208 ? -9.693 5.299 7.029 1.00 94.38 208 VAL A O 1
ATOM 1619 N N . VAL A 1 209 ? -7.650 4.441 7.404 1.00 93.88 209 VAL A N 1
ATOM 1620 C CA . VAL A 1 209 ? -7.514 3.772 6.112 1.00 93.88 209 VAL A CA 1
ATOM 1621 C C . VAL A 1 209 ? -7.597 2.277 6.363 1.00 93.88 209 VAL A C 1
ATOM 1623 O O . VAL A 1 209 ? -6.785 1.698 7.081 1.00 93.88 209 VAL A O 1
ATOM 1626 N N . VAL A 1 210 ? -8.623 1.660 5.788 1.00 90.06 210 VAL A N 1
ATOM 1627 C CA . VAL A 1 210 ? -8.812 0.215 5.787 1.00 90.06 210 VAL A CA 1
ATOM 1628 C C . VAL A 1 210 ? -7.925 -0.364 4.695 1.00 90.06 210 VAL A C 1
ATOM 1630 O O . VAL A 1 210 ? -8.155 -0.085 3.521 1.00 90.06 210 VAL A O 1
ATOM 1633 N N . VAL A 1 211 ? -6.933 -1.157 5.084 1.00 86.00 211 VAL A N 1
ATOM 1634 C CA . VAL A 1 211 ? -5.984 -1.841 4.202 1.00 86.00 211 VAL A CA 1
ATOM 1635 C C . VAL A 1 211 ? -6.242 -3.339 4.285 1.00 86.00 211 VAL A C 1
ATOM 1637 O O . VAL A 1 211 ? -6.173 -3.935 5.363 1.00 86.00 211 VAL A O 1
ATOM 1640 N N . GLY A 1 212 ? -6.561 -3.958 3.151 1.00 78.06 212 GLY A N 1
ATOM 1641 C CA . GLY A 1 212 ? -6.825 -5.392 3.089 1.00 78.06 212 GLY A CA 1
ATOM 1642 C C . GLY A 1 212 ? -5.630 -6.234 3.525 1.00 78.06 212 GLY A C 1
ATOM 1643 O O . GLY A 1 212 ? -4.495 -5.961 3.139 1.00 78.06 212 GLY A O 1
ATOM 1644 N N . LYS A 1 213 ? -5.879 -7.295 4.299 1.00 75.38 213 LYS A N 1
ATOM 1645 C CA . LYS A 1 213 ? -4.818 -8.234 4.668 1.00 75.38 213 LYS A CA 1
ATOM 1646 C C . LYS A 1 213 ? -4.440 -9.096 3.461 1.00 75.38 213 LYS A C 1
ATOM 1648 O O . LYS A 1 213 ? -5.278 -9.821 2.928 1.00 75.38 213 LYS A O 1
ATOM 1653 N N . MET A 1 214 ? -3.173 -9.049 3.056 1.00 68.88 214 MET A N 1
ATOM 1654 C CA . MET A 1 214 ? -2.657 -9.906 1.987 1.00 68.88 214 MET A CA 1
ATOM 1655 C C . MET A 1 214 ? -2.600 -11.370 2.442 1.00 68.88 214 MET A C 1
ATOM 1657 O O . MET A 1 214 ? -2.210 -11.688 3.570 1.00 68.88 214 MET A O 1
ATOM 1661 N N . LYS A 1 215 ? -3.013 -12.284 1.562 1.00 61.38 215 LYS A N 1
ATOM 1662 C CA . LYS A 1 215 ? -3.103 -13.713 1.871 1.00 61.38 215 LYS A CA 1
ATOM 1663 C C . LYS A 1 215 ? -1.728 -14.368 1.796 1.00 61.38 215 LYS A C 1
ATOM 1665 O O . LYS A 1 215 ? -0.978 -14.136 0.851 1.00 61.38 215 LYS A O 1
ATOM 1670 N N . SER A 1 216 ? -1.426 -15.231 2.768 1.00 64.06 216 SER A N 1
ATOM 1671 C CA . SER A 1 216 ? -0.173 -16.001 2.809 1.00 64.06 216 SER A CA 1
ATOM 1672 C C . SER A 1 216 ? 1.064 -15.128 2.576 1.00 64.06 216 SER A C 1
ATOM 1674 O O . SER A 1 216 ? 1.980 -15.537 1.865 1.00 64.06 216 SER A O 1
ATOM 1676 N N . LEU A 1 217 ? 1.039 -13.909 3.123 1.00 66.44 217 LEU A N 1
ATOM 1677 C CA . LEU A 1 217 ? 2.122 -12.952 2.988 1.00 66.44 217 LEU A CA 1
ATOM 1678 C C . LEU A 1 217 ? 3.395 -13.546 3.598 1.00 66.44 217 LEU A C 1
ATOM 1680 O O . LEU A 1 217 ? 3.396 -13.994 4.747 1.00 66.44 217 LEU A O 1
ATOM 1684 N N . LYS A 1 218 ? 4.458 -13.572 2.802 1.00 77.06 218 LYS A N 1
ATOM 1685 C CA . LYS A 1 218 ? 5.810 -13.930 3.211 1.00 77.06 218 LYS A CA 1
ATOM 1686 C C . LYS A 1 218 ? 6.698 -12.721 2.979 1.00 77.06 218 LYS A C 1
ATOM 1688 O O . LYS A 1 218 ? 6.876 -12.305 1.835 1.00 77.06 218 LYS A O 1
ATOM 1693 N N . ASP A 1 219 ? 7.253 -12.190 4.055 1.00 81.81 219 ASP A N 1
ATOM 1694 C CA . ASP A 1 219 ? 8.172 -11.056 4.014 1.00 81.81 219 ASP A CA 1
ATOM 1695 C C . ASP A 1 219 ? 9.633 -11.521 4.024 1.00 81.81 219 ASP A C 1
ATOM 1697 O O . ASP A 1 219 ? 9.934 -12.671 4.349 1.00 81.81 219 ASP A O 1
ATOM 1701 N N . ASN A 1 220 ? 10.542 -10.594 3.711 1.00 83.06 220 ASN A N 1
ATOM 1702 C CA . ASN A 1 220 ? 11.992 -10.814 3.657 1.00 83.06 220 ASN A CA 1
ATOM 1703 C C . ASN A 1 220 ? 12.396 -11.873 2.620 1.00 83.06 220 ASN A C 1
ATOM 1705 O O . ASN A 1 220 ? 13.245 -12.721 2.881 1.00 83.06 220 ASN A O 1
ATOM 1709 N N . ILE A 1 221 ? 11.778 -11.829 1.440 1.00 84.00 221 ILE A N 1
ATOM 1710 C CA . ILE A 1 221 ? 12.156 -12.710 0.337 1.00 84.00 221 ILE A CA 1
ATOM 1711 C C . ILE A 1 221 ? 13.544 -12.317 -0.169 1.00 84.00 221 ILE A C 1
ATOM 1713 O O . ILE A 1 221 ? 13.733 -11.226 -0.712 1.00 84.00 221 ILE A O 1
ATOM 1717 N N . GLU A 1 222 ? 14.503 -13.223 -0.003 1.00 82.50 222 GLU A N 1
ATOM 1718 C CA . GLU A 1 222 ? 15.834 -13.102 -0.585 1.00 82.50 222 GLU A CA 1
ATOM 1719 C C . GLU A 1 222 ? 15.798 -13.475 -2.067 1.00 82.50 222 GLU A C 1
ATOM 1721 O O . GLU A 1 222 ? 15.264 -14.513 -2.466 1.00 82.50 222 GLU A O 1
ATOM 1726 N N . LEU A 1 223 ? 16.370 -12.609 -2.900 1.00 83.81 223 LEU A N 1
ATOM 1727 C CA . LEU A 1 223 ? 16.498 -12.861 -4.328 1.00 83.81 223 LEU A CA 1
ATOM 1728 C C . LEU A 1 223 ? 17.775 -13.639 -4.619 1.00 83.81 223 LEU A C 1
ATOM 1730 O O . LEU A 1 223 ? 18.835 -13.361 -4.058 1.00 83.81 223 LEU A O 1
ATOM 1734 N N . HIS A 1 224 ? 17.694 -14.555 -5.582 1.00 84.56 224 HIS A N 1
ATOM 1735 C CA . HIS A 1 224 ? 18.885 -15.200 -6.114 1.00 84.56 224 HIS A CA 1
ATOM 1736 C C . HIS A 1 224 ? 19.845 -14.139 -6.702 1.00 84.56 224 HIS A C 1
ATOM 1738 O O . HIS A 1 224 ? 19.378 -13.246 -7.417 1.00 84.56 224 HIS A O 1
ATOM 1744 N N . PRO A 1 225 ? 21.174 -14.221 -6.488 1.00 81.25 225 PRO A N 1
ATOM 1745 C CA . PRO A 1 225 ? 22.122 -13.199 -6.952 1.00 81.25 225 PRO A CA 1
ATOM 1746 C C . PRO A 1 225 ? 22.039 -12.879 -8.454 1.00 81.25 225 PRO A C 1
ATOM 1748 O O . PRO A 1 225 ? 22.175 -11.723 -8.850 1.00 81.25 225 PRO A O 1
ATOM 1751 N N . GLN A 1 226 ? 21.721 -13.877 -9.287 1.00 83.69 226 GLN A N 1
ATOM 1752 C CA . GLN A 1 226 ? 21.540 -13.704 -10.738 1.00 83.69 226 GLN A CA 1
ATOM 1753 C C . GLN A 1 226 ? 20.366 -12.786 -11.117 1.00 83.69 226 GLN A C 1
ATOM 1755 O O . GLN A 1 226 ? 20.341 -12.245 -12.219 1.00 83.69 226 GLN A O 1
ATOM 1760 N N . VAL A 1 227 ? 19.408 -12.542 -10.216 1.00 86.62 227 VAL A N 1
ATOM 1761 C CA . VAL A 1 227 ? 18.349 -11.546 -10.444 1.00 86.62 227 VAL A CA 1
ATOM 1762 C C . VAL A 1 227 ? 18.960 -10.156 -10.606 1.00 86.62 227 VAL A C 1
ATOM 1764 O O . VAL A 1 227 ? 18.595 -9.417 -11.519 1.00 86.62 227 VAL A O 1
ATOM 1767 N N . ARG A 1 228 ? 19.967 -9.816 -9.794 1.00 83.06 228 ARG A N 1
ATOM 1768 C CA . ARG A 1 228 ? 20.712 -8.560 -9.939 1.00 83.06 228 ARG A CA 1
ATOM 1769 C C . ARG A 1 228 ? 21.431 -8.483 -11.288 1.00 83.06 228 ARG A C 1
ATOM 1771 O O . ARG A 1 228 ? 21.436 -7.425 -11.914 1.00 83.06 228 ARG A O 1
ATOM 1778 N N . GLU A 1 229 ? 22.007 -9.594 -11.741 1.00 82.94 229 GLU A N 1
ATOM 1779 C CA . GLU A 1 229 ? 22.666 -9.697 -13.051 1.00 82.94 229 GLU A CA 1
ATOM 1780 C C . GLU A 1 229 ? 21.672 -9.543 -14.212 1.00 82.94 229 GLU A C 1
ATOM 1782 O O . GLU A 1 229 ? 21.978 -8.975 -15.256 1.00 82.94 229 GLU A O 1
ATOM 1787 N N . PHE A 1 230 ? 20.428 -9.978 -14.042 1.00 87.81 230 PHE A N 1
ATOM 1788 C CA . PHE A 1 230 ? 19.403 -9.752 -15.054 1.00 87.81 230 PHE A CA 1
ATOM 1789 C C . PHE A 1 230 ? 19.053 -8.262 -15.191 1.00 87.81 230 PHE A C 1
ATOM 1791 O O . PHE A 1 230 ? 19.029 -7.709 -16.300 1.00 87.81 230 PHE A O 1
ATOM 1798 N N . PHE A 1 231 ? 18.829 -7.589 -14.057 1.00 86.75 231 PHE A N 1
ATOM 1799 C CA . PHE A 1 231 ? 18.488 -6.164 -14.019 1.00 86.75 231 PHE A CA 1
ATOM 1800 C C . PHE A 1 231 ? 19.659 -5.250 -14.407 1.00 86.75 231 PHE A C 1
ATOM 1802 O O . PHE A 1 231 ? 19.437 -4.133 -14.876 1.00 86.75 231 PHE A O 1
ATOM 1809 N N . ASN A 1 232 ? 20.905 -5.718 -14.298 1.00 79.56 232 ASN A N 1
ATOM 1810 C CA . ASN A 1 232 ? 22.081 -4.998 -14.790 1.00 79.56 232 ASN A CA 1
ATOM 1811 C C . ASN A 1 232 ? 22.446 -5.320 -16.260 1.00 79.56 232 ASN A C 1
ATOM 1813 O O . ASN A 1 232 ? 23.488 -4.866 -16.723 1.00 79.56 232 ASN A O 1
ATOM 1817 N N . HIS A 1 233 ? 21.598 -6.065 -16.988 1.00 84.38 233 HIS A N 1
ATOM 1818 C CA . HIS A 1 233 ? 21.825 -6.509 -18.376 1.00 84.38 233 HIS A CA 1
ATOM 1819 C C . HIS A 1 233 ? 23.006 -7.479 -18.583 1.00 84.38 233 HIS A C 1
ATOM 1821 O O . HIS A 1 233 ? 23.411 -7.695 -19.723 1.00 84.38 233 HIS A O 1
ATOM 1827 N N . SER A 1 234 ? 23.522 -8.115 -17.527 1.00 83.81 234 SER A N 1
ATOM 1828 C CA . SER A 1 234 ? 24.587 -9.136 -17.627 1.00 83.81 234 SER A CA 1
ATOM 1829 C C . SER A 1 234 ? 24.060 -10.571 -17.712 1.00 83.81 234 SER A C 1
ATOM 1831 O O . SER A 1 234 ? 24.817 -11.468 -18.075 1.00 83.81 234 SER A O 1
ATOM 1833 N N . ALA A 1 235 ? 22.776 -10.790 -17.417 1.00 85.50 235 ALA A N 1
ATOM 1834 C CA . ALA A 1 235 ? 22.098 -12.073 -17.579 1.00 85.50 235 ALA A CA 1
ATOM 1835 C C . ALA A 1 235 ? 20.793 -11.950 -18.388 1.00 85.50 235 ALA A C 1
ATOM 1837 O O . ALA A 1 235 ? 20.206 -10.869 -18.526 1.00 85.50 235 ALA A O 1
ATOM 1838 N N . ASN A 1 236 ? 20.327 -13.077 -18.925 1.00 86.62 236 ASN A N 1
ATOM 1839 C CA . ASN A 1 236 ? 19.075 -13.208 -19.670 1.00 86.62 236 ASN A CA 1
ATOM 1840 C C . ASN A 1 236 ? 18.103 -14.191 -18.989 1.00 86.62 236 ASN A C 1
ATOM 1842 O O . ASN A 1 236 ? 18.487 -14.935 -18.091 1.00 86.62 236 ASN A O 1
ATOM 1846 N N . VAL A 1 237 ? 16.841 -14.211 -19.432 1.00 84.25 237 VAL A N 1
ATOM 1847 C CA . VAL A 1 237 ? 15.780 -15.028 -18.807 1.00 84.25 237 VAL A CA 1
ATOM 1848 C C . VAL A 1 237 ? 16.139 -16.520 -18.768 1.00 84.25 237 VAL A C 1
ATOM 1850 O O . VAL A 1 237 ? 15.980 -17.141 -17.724 1.00 84.25 237 VAL A O 1
ATOM 1853 N N . SER A 1 238 ? 16.712 -17.073 -19.843 1.00 84.00 238 SER A N 1
ATOM 1854 C CA . SER A 1 238 ? 17.061 -18.504 -19.912 1.00 84.00 238 SER A CA 1
ATOM 1855 C C . SER A 1 238 ? 18.112 -18.931 -18.881 1.00 84.00 238 SER A C 1
ATOM 1857 O O . SER A 1 238 ? 18.100 -20.057 -18.394 1.00 84.00 238 SER A O 1
ATOM 1859 N N . GLN A 1 239 ? 19.018 -18.024 -18.500 1.00 84.06 239 GLN A N 1
ATOM 1860 C CA . GLN A 1 239 ? 19.995 -18.295 -17.443 1.00 84.06 239 GLN A CA 1
ATOM 1861 C C . GLN A 1 239 ? 19.326 -18.358 -16.064 1.00 84.06 239 GLN A C 1
ATOM 1863 O O . GLN A 1 239 ? 19.745 -19.149 -15.223 1.00 84.06 239 GLN A O 1
ATOM 1868 N N . LEU A 1 240 ? 18.273 -17.562 -15.859 1.00 84.19 240 LEU A N 1
ATOM 1869 C CA . LEU A 1 240 ? 17.543 -17.440 -14.599 1.00 84.19 240 LEU A CA 1
ATOM 1870 C C . LEU A 1 240 ? 16.514 -18.563 -14.384 1.00 84.19 240 LEU A C 1
ATOM 1872 O O . LEU A 1 240 ? 16.260 -18.953 -13.244 1.00 84.19 240 LEU A O 1
ATOM 1876 N N . GLU A 1 241 ? 15.978 -19.137 -15.462 1.00 81.31 241 GLU A N 1
ATOM 1877 C CA . GLU A 1 241 ? 15.067 -20.289 -15.401 1.00 81.31 241 GLU A CA 1
ATOM 1878 C C . GLU A 1 241 ? 15.731 -21.504 -14.727 1.00 81.31 241 GLU A C 1
ATOM 1880 O O . GLU A 1 241 ? 15.103 -22.188 -13.919 1.00 81.31 241 GLU A O 1
ATOM 1885 N N . ASN A 1 242 ? 17.037 -21.708 -14.947 1.00 79.44 242 ASN A N 1
ATOM 1886 C CA . ASN A 1 242 ? 17.811 -22.801 -14.340 1.00 79.44 242 ASN A CA 1
ATOM 1887 C C . ASN A 1 242 ? 17.950 -22.700 -12.812 1.00 79.44 242 ASN A C 1
ATOM 1889 O O . ASN A 1 242 ? 18.281 -23.689 -12.159 1.00 79.44 242 ASN A O 1
ATOM 1893 N N . VAL A 1 243 ? 17.714 -21.517 -12.240 1.00 82.06 243 VAL A N 1
ATOM 1894 C CA . VAL A 1 243 ? 17.749 -21.271 -10.788 1.00 82.06 243 VAL A CA 1
ATOM 1895 C C . VAL A 1 243 ? 16.352 -21.011 -10.217 1.00 82.06 243 VAL A C 1
ATOM 1897 O O . VAL A 1 243 ? 16.214 -20.501 -9.107 1.00 82.06 243 VAL A O 1
ATOM 1900 N N . GLY A 1 244 ? 15.305 -21.369 -10.969 1.00 79.31 244 GLY A N 1
ATOM 1901 C CA . GLY A 1 244 ? 13.913 -21.288 -10.529 1.00 79.31 244 GLY A CA 1
ATOM 1902 C C . GLY A 1 244 ? 13.314 -19.881 -10.552 1.00 79.31 244 GLY A C 1
ATOM 1903 O O . GLY A 1 244 ? 12.259 -19.668 -9.958 1.00 79.31 244 GLY A O 1
ATOM 1904 N N . VAL A 1 245 ? 13.956 -18.914 -11.218 1.00 81.19 245 VAL A N 1
ATOM 1905 C CA . VAL A 1 245 ? 13.398 -17.566 -11.385 1.00 81.19 245 VAL A CA 1
ATOM 1906 C C . VAL A 1 245 ? 12.585 -17.508 -12.674 1.00 81.19 245 VAL A C 1
ATOM 1908 O O . VAL A 1 245 ? 13.120 -17.666 -13.769 1.00 81.19 245 VAL A O 1
ATOM 1911 N N . THR A 1 246 ? 11.284 -17.244 -12.549 1.00 80.12 246 THR A N 1
ATOM 1912 C CA . THR A 1 246 ? 10.373 -17.196 -13.700 1.00 80.12 246 THR A CA 1
ATOM 1913 C C . THR A 1 246 ? 10.328 -15.812 -14.345 1.00 80.12 246 THR A C 1
ATOM 1915 O O . THR A 1 246 ? 10.586 -14.783 -13.709 1.00 80.12 246 THR A O 1
ATOM 1918 N N . ARG A 1 247 ? 9.906 -15.750 -15.615 1.00 80.19 247 ARG A N 1
ATOM 1919 C CA . ARG A 1 247 ? 9.646 -14.471 -16.299 1.00 80.19 247 ARG A CA 1
ATOM 1920 C C . ARG A 1 247 ? 8.626 -13.618 -15.540 1.00 80.19 247 ARG A C 1
ATOM 1922 O O . ARG A 1 247 ? 8.755 -12.395 -15.510 1.00 80.19 247 ARG A O 1
ATOM 1929 N N . GLN A 1 248 ? 7.639 -14.245 -14.899 1.00 77.06 248 GLN A N 1
ATOM 1930 C CA . GLN A 1 248 ? 6.650 -13.527 -14.106 1.00 77.06 248 GLN A CA 1
ATOM 1931 C C . GLN A 1 248 ? 7.276 -12.868 -12.873 1.00 77.06 248 GLN A C 1
ATOM 1933 O O . GLN A 1 248 ? 7.007 -11.696 -12.630 1.00 77.06 248 GLN A O 1
ATOM 1938 N N . MET A 1 249 ? 8.166 -13.556 -12.150 1.00 81.62 249 MET A N 1
ATOM 1939 C CA . MET A 1 249 ? 8.907 -12.956 -11.032 1.00 81.62 249 MET A CA 1
ATOM 1940 C C . MET A 1 249 ? 9.708 -11.728 -11.478 1.00 81.62 249 MET A C 1
ATOM 1942 O O . MET A 1 249 ? 9.710 -10.708 -10.796 1.00 81.62 249 MET A O 1
ATOM 1946 N N . LEU A 1 250 ? 10.346 -11.788 -12.650 1.00 85.81 250 LEU A N 1
ATOM 1947 C CA . LEU A 1 250 ? 11.106 -10.659 -13.196 1.00 85.81 250 LEU A CA 1
ATOM 1948 C C . LEU A 1 250 ? 10.211 -9.468 -13.558 1.00 85.81 250 LEU A C 1
ATOM 1950 O O . LEU A 1 250 ? 10.576 -8.326 -13.282 1.00 85.81 250 LEU A O 1
ATOM 1954 N N . ARG A 1 251 ? 9.026 -9.720 -14.126 1.00 86.19 251 ARG A N 1
ATOM 1955 C CA . ARG A 1 251 ? 8.023 -8.674 -14.389 1.00 86.19 251 ARG A CA 1
ATOM 1956 C C . ARG A 1 251 ? 7.512 -8.046 -13.096 1.00 86.19 251 ARG A C 1
ATOM 1958 O O . ARG A 1 251 ? 7.442 -6.826 -13.006 1.00 86.19 251 ARG A O 1
ATOM 1965 N N . ASP A 1 252 ? 7.219 -8.870 -12.093 1.00 82.62 252 ASP A N 1
ATOM 1966 C CA . ASP A 1 252 ? 6.776 -8.419 -10.775 1.00 82.62 252 ASP A CA 1
ATOM 1967 C C . ASP A 1 252 ? 7.793 -7.479 -10.122 1.00 82.62 252 ASP A C 1
ATOM 1969 O O . ASP A 1 252 ? 7.431 -6.412 -9.634 1.00 82.62 252 ASP A O 1
ATOM 1973 N N . LEU A 1 253 ? 9.069 -7.867 -10.140 1.00 88.31 253 LEU A N 1
ATOM 1974 C CA . LEU A 1 253 ? 10.158 -7.070 -9.586 1.00 88.31 253 LEU A CA 1
ATOM 1975 C C . LEU A 1 253 ? 10.355 -5.763 -10.358 1.00 88.31 253 LEU A C 1
ATOM 1977 O O . LEU A 1 253 ? 10.490 -4.714 -9.736 1.00 88.31 253 LEU A O 1
ATOM 1981 N N . ALA A 1 254 ? 10.308 -5.804 -11.694 1.00 89.62 254 ALA A N 1
ATOM 1982 C CA . ALA A 1 254 ? 10.405 -4.604 -12.522 1.00 89.62 254 ALA A CA 1
ATOM 1983 C C . ALA A 1 254 ? 9.299 -3.588 -12.185 1.00 89.62 254 ALA A C 1
ATOM 1985 O O . ALA A 1 254 ? 9.587 -2.404 -12.002 1.00 89.62 254 ALA A O 1
ATOM 1986 N N . ASP A 1 255 ? 8.052 -4.048 -12.050 1.00 86.62 255 ASP A N 1
ATOM 1987 C CA . ASP A 1 255 ? 6.930 -3.186 -11.669 1.00 86.62 255 ASP A CA 1
ATOM 1988 C C . ASP A 1 255 ? 7.095 -2.645 -10.238 1.00 86.62 255 ASP A C 1
ATOM 1990 O O . ASP A 1 255 ? 6.869 -1.457 -10.013 1.00 86.62 255 ASP A O 1
ATOM 1994 N N . ILE A 1 256 ? 7.551 -3.467 -9.283 1.00 87.69 256 ILE A N 1
ATOM 1995 C CA . ILE A 1 256 ? 7.807 -3.036 -7.897 1.00 87.69 256 ILE A CA 1
ATOM 1996 C C . ILE A 1 256 ? 8.880 -1.955 -7.832 1.00 87.69 256 ILE A C 1
ATOM 1998 O O . ILE A 1 256 ? 8.675 -0.954 -7.157 1.00 87.69 256 ILE A O 1
ATOM 2002 N N . PHE A 1 257 ? 9.990 -2.097 -8.555 1.00 88.38 257 PHE A N 1
ATOM 2003 C CA . PHE A 1 257 ? 11.054 -1.089 -8.536 1.00 88.38 257 PHE A CA 1
ATOM 2004 C C . PHE A 1 257 ? 10.590 0.250 -9.108 1.00 88.38 257 PHE A C 1
ATOM 2006 O O . PHE A 1 257 ? 10.943 1.312 -8.591 1.00 88.38 257 PHE A O 1
ATOM 2013 N N . VAL A 1 258 ? 9.761 0.210 -10.155 1.00 90.00 258 VAL A N 1
ATOM 2014 C CA . VAL A 1 258 ? 9.108 1.414 -10.673 1.00 90.00 258 VAL A CA 1
ATOM 2015 C C . VAL A 1 258 ? 8.154 1.995 -9.629 1.00 90.00 258 VAL A C 1
ATOM 2017 O O . VAL A 1 258 ? 8.154 3.205 -9.404 1.00 90.00 258 VAL A O 1
ATOM 2020 N N . PHE A 1 259 ? 7.355 1.154 -8.979 1.00 89.12 259 PHE A N 1
ATOM 2021 C CA . PHE A 1 259 ? 6.395 1.584 -7.973 1.00 89.12 259 PHE A CA 1
ATOM 2022 C C . PHE A 1 259 ? 7.071 2.233 -6.758 1.00 89.12 259 PHE A C 1
ATOM 2024 O O . PHE A 1 259 ? 6.707 3.349 -6.389 1.00 89.12 259 PHE A O 1
ATOM 2031 N N . ASP A 1 260 ? 8.111 1.602 -6.209 1.00 86.75 260 ASP A N 1
ATOM 2032 C CA . ASP A 1 260 ? 8.909 2.093 -5.079 1.00 86.75 260 ASP A CA 1
ATOM 2033 C C . ASP A 1 260 ? 9.531 3.461 -5.375 1.00 86.75 260 ASP A C 1
ATOM 2035 O O . ASP A 1 260 ? 9.565 4.349 -4.519 1.00 86.75 260 ASP A O 1
ATOM 2039 N N . PHE A 1 261 ? 9.980 3.666 -6.614 1.00 87.88 261 PHE A N 1
ATOM 2040 C CA . PHE A 1 261 ? 10.437 4.970 -7.067 1.00 87.88 261 PHE A CA 1
ATOM 2041 C C . PHE A 1 261 ? 9.314 6.012 -7.059 1.00 87.88 261 PHE A C 1
ATOM 2043 O O . PHE A 1 261 ? 9.503 7.112 -6.536 1.00 87.88 261 PHE A O 1
ATOM 2050 N N . LEU A 1 262 ? 8.146 5.688 -7.620 1.00 88.19 262 LEU A N 1
ATOM 2051 C CA . LEU A 1 262 ? 7.029 6.629 -7.734 1.00 88.19 262 LEU A CA 1
ATOM 2052 C C . LEU A 1 262 ? 6.455 7.027 -6.371 1.00 88.19 262 LEU A C 1
ATOM 2054 O O . LEU A 1 262 ? 6.096 8.195 -6.178 1.00 88.19 262 LEU A O 1
ATOM 2058 N N . ILE A 1 263 ? 6.417 6.091 -5.423 1.00 85.94 263 ILE A N 1
ATOM 2059 C CA . ILE A 1 263 ? 6.002 6.356 -4.045 1.00 85.94 263 ILE A CA 1
ATOM 2060 C C . ILE A 1 263 ? 7.133 6.920 -3.179 1.00 85.94 263 ILE A C 1
ATOM 2062 O O . ILE A 1 263 ? 6.899 7.208 -2.015 1.00 85.94 263 ILE A O 1
ATOM 2066 N N . HIS A 1 264 ? 8.342 7.100 -3.722 1.00 81.94 264 HIS A N 1
ATOM 2067 C CA . HIS A 1 264 ? 9.529 7.537 -2.986 1.00 81.94 264 HIS A CA 1
ATOM 2068 C C . HIS A 1 264 ? 9.756 6.714 -1.708 1.00 81.94 264 HIS A C 1
ATOM 2070 O O . HIS A 1 264 ? 9.628 7.215 -0.592 1.00 81.94 264 HIS A O 1
ATOM 2076 N N . ASN A 1 265 ? 10.075 5.432 -1.883 1.00 78.56 265 ASN A N 1
ATOM 2077 C CA . ASN A 1 265 ? 10.459 4.536 -0.796 1.00 78.56 265 ASN A CA 1
ATOM 2078 C C . ASN A 1 265 ? 11.927 4.095 -0.951 1.00 78.56 265 ASN A C 1
ATOM 2080 O O . ASN A 1 265 ? 12.200 2.997 -1.442 1.00 78.56 265 ASN A O 1
ATOM 2084 N N . PRO A 1 266 ? 12.900 4.950 -0.582 1.00 66.88 266 PRO A N 1
ATOM 2085 C CA . PRO A 1 266 ? 14.315 4.657 -0.803 1.00 66.88 266 PRO A CA 1
ATOM 2086 C C . PRO A 1 266 ? 14.888 3.560 0.102 1.00 66.88 266 PRO A C 1
ATOM 2088 O O . PRO A 1 266 ? 15.984 3.070 -0.162 1.00 66.88 266 PRO A O 1
ATOM 2091 N N . THR A 1 267 ? 14.167 3.168 1.154 1.00 65.00 267 THR A N 1
ATOM 2092 C CA . THR A 1 267 ? 14.637 2.242 2.196 1.00 65.00 267 THR A CA 1
ATOM 2093 C C . THR A 1 267 ? 13.973 0.868 2.121 1.00 65.00 267 THR A C 1
ATOM 2095 O O . THR A 1 267 ? 14.076 0.074 3.059 1.00 65.00 267 THR A O 1
ATOM 2098 N N . LYS A 1 268 ? 13.294 0.542 1.012 1.00 76.06 268 LYS A N 1
ATOM 2099 C CA . LYS A 1 268 ? 12.680 -0.777 0.826 1.00 76.06 268 LYS A CA 1
ATOM 2100 C C . LYS A 1 268 ? 13.729 -1.844 0.513 1.00 76.06 268 LYS A C 1
ATOM 2102 O O . LYS A 1 268 ? 13.991 -2.199 -0.634 1.00 76.06 268 LYS A O 1
ATOM 2107 N N . GLU A 1 269 ? 14.339 -2.359 1.571 1.00 73.50 269 GLU A N 1
ATOM 2108 C CA . GLU A 1 269 ? 15.352 -3.415 1.495 1.00 73.50 269 GLU A CA 1
ATOM 2109 C C . GLU A 1 269 ? 14.753 -4.817 1.365 1.00 73.50 269 GLU A C 1
ATOM 2111 O O . GLU A 1 269 ? 15.426 -5.747 0.926 1.00 73.50 269 GLU A O 1
ATOM 2116 N N . ARG A 1 270 ? 13.497 -4.981 1.782 1.00 79.62 270 ARG A N 1
ATOM 2117 C CA . ARG A 1 270 ? 12.832 -6.277 1.904 1.00 79.62 270 ARG A CA 1
ATOM 2118 C C . ARG A 1 270 ? 11.714 -6.379 0.885 1.00 79.62 270 ARG A C 1
ATOM 2120 O O . ARG A 1 270 ? 10.920 -5.456 0.718 1.00 79.62 270 ARG A O 1
ATOM 2127 N N . LEU A 1 271 ? 11.659 -7.526 0.224 1.00 86.25 271 LEU A N 1
ATOM 2128 C CA . LEU A 1 271 ? 10.588 -7.876 -0.692 1.00 86.25 271 LEU A CA 1
ATOM 2129 C C . LEU A 1 271 ? 9.591 -8.783 0.012 1.00 86.25 271 LEU A C 1
ATOM 2131 O O . LEU A 1 271 ? 9.953 -9.567 0.892 1.00 86.25 271 LEU A O 1
ATOM 2135 N N . ALA A 1 272 ? 8.341 -8.672 -0.411 1.00 82.75 272 ALA A N 1
ATOM 2136 C CA . ALA A 1 272 ? 7.254 -9.484 0.089 1.00 82.75 272 ALA A CA 1
ATOM 2137 C C . ALA A 1 272 ? 6.590 -10.223 -1.067 1.00 82.75 272 ALA A C 1
ATOM 2139 O O . ALA A 1 272 ? 6.464 -9.695 -2.177 1.00 82.75 272 ALA A O 1
ATOM 2140 N N . MET A 1 273 ? 6.144 -11.441 -0.786 1.00 73.50 273 MET A N 1
ATOM 2141 C CA . MET A 1 273 ? 5.330 -12.232 -1.693 1.00 73.50 273 MET A CA 1
ATOM 2142 C C . MET A 1 273 ? 3.995 -12.566 -1.048 1.00 73.50 273 MET A C 1
ATOM 2144 O O . MET A 1 273 ? 3.937 -13.007 0.097 1.00 73.50 273 MET A O 1
ATOM 2148 N N . SER A 1 274 ? 2.919 -12.404 -1.808 1.00 63.94 274 SER A N 1
ATOM 2149 C CA . SER A 1 274 ? 1.606 -12.944 -1.470 1.00 63.94 274 SER A CA 1
ATOM 2150 C C . SER A 1 274 ? 1.285 -14.027 -2.486 1.00 63.94 274 SER A C 1
ATOM 2152 O O . SER A 1 274 ? 1.314 -13.795 -3.696 1.00 63.94 274 SER A O 1
ATOM 2154 N N . GLU A 1 275 ? 1.036 -15.235 -1.983 1.00 68.56 275 GLU A N 1
ATOM 2155 C CA . GLU A 1 275 ? 0.868 -16.436 -2.806 1.00 68.56 275 GLU A CA 1
ATOM 2156 C C . GLU A 1 275 ? 2.089 -16.677 -3.720 1.00 68.56 275 GLU A C 1
ATOM 2158 O O . GLU A 1 275 ? 3.119 -17.143 -3.233 1.00 68.56 275 GLU A O 1
ATOM 2163 N N . LEU A 1 276 ? 1.995 -16.364 -5.016 1.00 66.56 276 LEU A N 1
ATOM 2164 C CA . LEU A 1 276 ? 3.058 -16.574 -6.013 1.00 66.56 276 LEU A CA 1
ATOM 2165 C C . LEU A 1 276 ? 3.609 -15.267 -6.604 1.00 66.56 276 LEU A C 1
ATOM 2167 O O . LEU A 1 276 ? 4.390 -15.302 -7.551 1.00 66.56 276 LEU A O 1
ATOM 2171 N N . ARG A 1 277 ? 3.179 -14.112 -6.091 1.00 69.12 277 ARG A N 1
ATOM 2172 C CA . ARG A 1 277 ? 3.470 -12.803 -6.685 1.00 69.12 277 ARG A CA 1
ATOM 2173 C C . ARG A 1 277 ? 4.245 -11.945 -5.717 1.00 69.12 277 ARG A C 1
ATOM 2175 O O . ARG A 1 277 ? 3.907 -11.910 -4.532 1.00 69.12 277 ARG A O 1
ATOM 2182 N N . PHE A 1 278 ? 5.216 -11.195 -6.226 1.00 80.25 278 PHE A N 1
ATOM 2183 C CA . PHE A 1 278 ? 5.733 -10.089 -5.433 1.00 80.25 278 PHE A CA 1
ATOM 2184 C C . PHE A 1 278 ? 4.669 -8.991 -5.352 1.00 80.25 278 PHE A C 1
ATOM 2186 O O . PHE A 1 278 ? 3.963 -8.701 -6.329 1.00 80.25 278 PHE A O 1
ATOM 2193 N N . VAL A 1 279 ? 4.549 -8.406 -4.166 1.00 75.12 279 VAL A N 1
ATOM 2194 C CA . VAL A 1 279 ? 3.522 -7.423 -3.811 1.00 75.12 279 VAL A CA 1
ATOM 2195 C C . VAL A 1 279 ? 4.154 -6.179 -3.200 1.00 75.12 279 VAL A C 1
ATOM 2197 O O . VAL A 1 279 ? 5.243 -6.238 -2.627 1.00 75.12 279 VAL A O 1
ATOM 2200 N N . SER A 1 280 ? 3.458 -5.044 -3.300 1.00 79.50 280 SER A N 1
ATOM 2201 C CA . SER A 1 280 ? 3.841 -3.837 -2.568 1.00 79.50 280 SER A CA 1
ATOM 2202 C C . SER A 1 280 ? 3.103 -3.787 -1.238 1.00 79.50 280 SER A C 1
ATOM 2204 O O . SER A 1 280 ? 2.003 -3.239 -1.135 1.00 79.50 280 SER A O 1
ATOM 2206 N N . ASN A 1 281 ? 3.715 -4.409 -0.235 1.00 73.75 281 ASN A N 1
ATOM 2207 C CA . ASN A 1 281 ? 3.260 -4.386 1.148 1.00 73.75 281 ASN A CA 1
ATOM 2208 C C . ASN A 1 281 ? 3.979 -3.288 1.957 1.00 73.75 281 ASN A C 1
ATOM 2210 O O . ASN A 1 281 ? 5.068 -2.863 1.568 1.00 73.75 281 ASN A O 1
ATOM 2214 N N . ASP A 1 282 ? 3.360 -2.874 3.069 1.00 71.81 282 ASP A N 1
ATOM 2215 C CA . ASP A 1 282 ? 3.883 -1.914 4.048 1.00 71.81 282 ASP A CA 1
ATOM 2216 C C . ASP A 1 282 ? 4.432 -0.640 3.393 1.00 71.81 282 ASP A C 1
ATOM 2218 O O . ASP A 1 282 ? 5.622 -0.325 3.428 1.00 71.81 282 ASP A O 1
ATOM 2222 N N . ASN A 1 283 ? 3.529 0.108 2.758 1.00 78.00 283 ASN A N 1
ATOM 2223 C CA . ASN A 1 283 ? 3.850 1.387 2.128 1.00 78.00 283 ASN A CA 1
ATOM 2224 C C . ASN A 1 283 ? 3.731 2.558 3.124 1.00 78.00 283 ASN A C 1
ATOM 2226 O O . ASN A 1 283 ? 3.688 3.711 2.710 1.00 78.00 283 ASN A O 1
ATOM 2230 N N . ASP A 1 284 ? 3.694 2.300 4.433 1.00 72.12 284 ASP A N 1
ATOM 2231 C CA . ASP A 1 284 ? 3.637 3.304 5.509 1.00 72.12 284 ASP A CA 1
ATOM 2232 C C . ASP A 1 284 ? 4.815 4.299 5.476 1.00 72.12 284 ASP A C 1
ATOM 2234 O O . ASP A 1 284 ? 4.670 5.474 5.828 1.00 72.12 284 ASP A O 1
ATOM 2238 N N . LYS A 1 285 ? 5.970 3.848 4.978 1.00 73.94 285 LYS A N 1
ATOM 2239 C CA . LYS A 1 285 ? 7.184 4.654 4.765 1.00 73.94 285 LYS A CA 1
ATOM 2240 C C . LYS A 1 285 ? 7.235 5.377 3.417 1.00 73.94 285 LYS A C 1
ATOM 2242 O O . LYS A 1 285 ? 8.168 6.136 3.171 1.00 73.94 285 LYS A O 1
ATOM 2247 N N . ALA A 1 286 ? 6.251 5.183 2.542 1.00 78.75 286 ALA A N 1
ATOM 2248 C CA . ALA A 1 286 ? 6.210 5.864 1.252 1.00 78.75 286 ALA A CA 1
ATOM 2249 C C . ALA A 1 286 ? 6.060 7.380 1.413 1.00 78.75 286 ALA A C 1
ATOM 2251 O O . ALA A 1 286 ? 5.353 7.845 2.302 1.00 78.75 286 ALA A O 1
ATOM 2252 N N . PHE A 1 287 ? 6.633 8.167 0.510 1.00 78.06 287 PHE A N 1
ATOM 2253 C CA . PHE A 1 287 ? 6.520 9.627 0.494 1.00 78.06 287 PHE A CA 1
ATOM 2254 C C . PHE A 1 287 ? 7.203 10.314 1.694 1.00 78.06 287 PHE A C 1
ATOM 2256 O O . PHE A 1 287 ? 6.825 11.425 2.055 1.00 78.06 287 PHE A O 1
ATOM 2263 N N . TRP A 1 288 ? 8.183 9.653 2.323 1.00 66.88 288 TRP A N 1
ATOM 2264 C CA . TRP A 1 288 ? 8.915 10.144 3.497 1.00 66.88 288 TRP A CA 1
ATOM 2265 C C . TRP A 1 288 ? 10.381 10.482 3.161 1.00 66.88 288 TRP A C 1
ATOM 2267 O O . TRP A 1 288 ? 11.002 9.707 2.433 1.00 66.88 288 TRP A O 1
ATOM 2277 N N . PRO A 1 289 ? 10.985 11.566 3.703 1.00 53.09 289 PRO A N 1
ATOM 2278 C CA . PRO A 1 289 ? 10.407 12.588 4.591 1.00 53.09 289 PRO A CA 1
ATOM 2279 C C . PRO A 1 289 ? 9.653 13.717 3.861 1.00 53.09 289 PRO A C 1
ATOM 2281 O O . PRO A 1 289 ? 8.995 14.526 4.510 1.00 53.09 289 PRO A O 1
ATOM 2284 N N . ASP A 1 290 ? 9.747 13.799 2.530 1.00 59.25 290 ASP A N 1
ATOM 2285 C CA . ASP A 1 290 ? 9.026 14.785 1.712 1.00 59.25 290 ASP A CA 1
ATOM 2286 C C . ASP A 1 290 ? 8.802 14.235 0.297 1.00 59.25 290 ASP A C 1
ATOM 2288 O O . ASP A 1 290 ? 9.662 13.555 -0.271 1.00 59.25 290 ASP A O 1
ATOM 2292 N N . VAL A 1 291 ? 7.684 14.603 -0.325 1.00 57.59 291 VAL A N 1
ATOM 2293 C CA . VAL A 1 291 ? 7.423 14.440 -1.760 1.00 57.59 291 VAL A CA 1
ATOM 2294 C C . VAL A 1 291 ? 8.212 15.499 -2.545 1.00 57.59 291 VAL A C 1
ATOM 2296 O O . VAL A 1 291 ? 7.671 16.207 -3.384 1.00 57.59 291 VAL A O 1
ATOM 2299 N N . SER A 1 292 ? 9.520 15.612 -2.298 1.00 59.81 292 SER A N 1
ATOM 2300 C CA . SER A 1 292 ? 10.366 16.615 -2.948 1.00 59.81 292 SER A CA 1
ATOM 2301 C C . SER A 1 292 ? 10.313 16.501 -4.478 1.00 59.81 292 SER A C 1
ATOM 2303 O O . SER A 1 292 ? 10.239 15.402 -5.039 1.00 59.81 292 SER A O 1
ATOM 2305 N N . THR A 1 293 ? 10.417 17.641 -5.167 1.00 53.97 293 THR A N 1
ATOM 2306 C CA . THR A 1 293 ? 10.707 17.684 -6.609 1.00 53.97 293 THR A CA 1
ATOM 2307 C C . THR A 1 293 ? 12.128 17.202 -6.919 1.00 53.97 293 THR A C 1
ATOM 2309 O O . THR A 1 293 ? 12.410 16.822 -8.057 1.00 53.97 293 THR A O 1
ATOM 2312 N N . ASN A 1 294 ? 13.016 17.143 -5.917 1.00 60.66 294 ASN A N 1
ATOM 2313 C CA . ASN A 1 294 ? 14.307 16.476 -6.030 1.00 60.66 294 ASN A CA 1
ATOM 2314 C C . ASN A 1 294 ? 14.103 14.959 -5.990 1.00 60.66 294 ASN A C 1
ATOM 2316 O O . ASN A 1 294 ? 13.826 14.354 -4.955 1.00 60.66 294 ASN A O 1
ATOM 2320 N N . VAL A 1 295 ? 14.219 14.346 -7.164 1.00 69.44 295 VAL A N 1
ATOM 2321 C CA . VAL A 1 295 ? 13.935 12.930 -7.376 1.00 69.44 295 VAL A CA 1
ATOM 2322 C C . VAL A 1 295 ? 15.124 12.054 -6.978 1.00 69.44 295 VAL A C 1
ATOM 2324 O O . VAL A 1 295 ? 16.250 12.258 -7.430 1.00 69.44 295 VAL A O 1
ATOM 2327 N N . CYS A 1 296 ? 14.846 11.008 -6.202 1.00 72.38 296 CYS A N 1
ATOM 2328 C CA . CYS A 1 296 ? 15.822 10.000 -5.810 1.00 72.38 296 CYS A CA 1
ATOM 2329 C C . CYS A 1 296 ? 16.091 8.986 -6.929 1.00 72.38 296 CYS A C 1
ATOM 2331 O O . CYS A 1 296 ? 15.524 7.893 -6.957 1.00 72.38 296 CYS A O 1
ATOM 2333 N N . GLU A 1 297 ? 16.942 9.344 -7.889 1.00 71.69 297 GLU A N 1
ATOM 2334 C CA . GLU A 1 297 ? 17.218 8.481 -9.049 1.00 71.69 297 GLU A CA 1
ATOM 2335 C C . GLU A 1 297 ? 17.856 7.139 -8.682 1.00 71.69 297 GLU A C 1
ATOM 2337 O O . GLU A 1 297 ? 17.750 6.177 -9.442 1.00 71.69 297 GLU A O 1
ATOM 2342 N N . SER A 1 298 ? 18.514 7.059 -7.526 1.00 71.75 298 SER A N 1
ATOM 2343 C CA . SER A 1 298 ? 19.128 5.824 -7.048 1.00 71.75 298 SER A CA 1
ATOM 2344 C C . SER A 1 298 ? 18.108 4.719 -6.779 1.00 71.75 298 SER A C 1
ATOM 2346 O O . SER A 1 298 ? 18.466 3.559 -6.947 1.00 71.75 298 SER A O 1
ATOM 2348 N N . ILE A 1 299 ? 16.843 5.047 -6.477 1.00 76.44 299 ILE A N 1
ATOM 2349 C CA . ILE A 1 299 ? 15.773 4.044 -6.331 1.00 76.44 299 ILE A CA 1
ATOM 2350 C C . ILE A 1 299 ? 15.524 3.328 -7.664 1.00 76.44 299 ILE A C 1
ATOM 2352 O O . ILE A 1 299 ? 15.432 2.105 -7.689 1.00 76.44 299 ILE A O 1
ATOM 2356 N N . LEU A 1 300 ? 15.479 4.070 -8.781 1.00 78.25 300 LEU A N 1
ATOM 2357 C CA . LEU A 1 300 ? 15.344 3.462 -10.109 1.00 78.25 300 LEU A CA 1
ATOM 2358 C C . LEU A 1 300 ? 16.605 2.717 -10.512 1.00 78.25 300 LEU A C 1
ATOM 2360 O O . LEU A 1 300 ? 16.500 1.604 -11.004 1.00 78.25 300 LEU A O 1
ATOM 2364 N N . ARG A 1 301 ? 17.782 3.319 -10.308 1.00 75.75 301 ARG A N 1
ATOM 2365 C CA . ARG A 1 301 ? 19.052 2.766 -10.800 1.00 75.75 301 ARG A CA 1
ATOM 2366 C C . ARG A 1 301 ? 19.514 1.534 -10.025 1.00 75.75 301 ARG A C 1
ATOM 2368 O O . ARG A 1 301 ? 20.139 0.633 -10.566 1.00 75.75 301 ARG A O 1
ATOM 2375 N N . CYS A 1 302 ? 19.298 1.514 -8.720 1.00 73.50 302 CYS A N 1
ATOM 2376 C CA . CYS A 1 302 ? 19.797 0.448 -7.866 1.00 73.50 302 CYS A CA 1
ATOM 2377 C C . CYS A 1 302 ? 18.852 0.269 -6.673 1.00 73.50 302 CYS A C 1
ATOM 2379 O O . CYS A 1 302 ? 19.195 0.705 -5.567 1.00 73.50 302 CYS A O 1
ATOM 2381 N N . PRO A 1 303 ? 17.673 -0.348 -6.894 1.00 77.81 303 PRO A N 1
ATOM 2382 C CA . PRO A 1 303 ? 16.724 -0.656 -5.830 1.00 77.81 303 PRO A CA 1
ATOM 2383 C C . PRO A 1 303 ? 17.433 -1.284 -4.627 1.00 77.81 303 PRO A C 1
ATOM 2385 O O . PRO A 1 303 ? 18.260 -2.181 -4.799 1.00 77.81 303 PRO A O 1
ATOM 2388 N N . ALA A 1 304 ? 17.125 -0.825 -3.412 1.00 74.19 304 ALA A N 1
ATOM 2389 C CA . ALA A 1 304 ? 17.814 -1.272 -2.197 1.00 74.19 304 ALA A CA 1
ATOM 2390 C C . ALA A 1 304 ? 17.711 -2.796 -1.986 1.00 74.19 304 ALA A C 1
ATOM 2392 O O . ALA A 1 304 ? 18.666 -3.430 -1.542 1.00 74.19 304 ALA A O 1
ATOM 2393 N N . SER A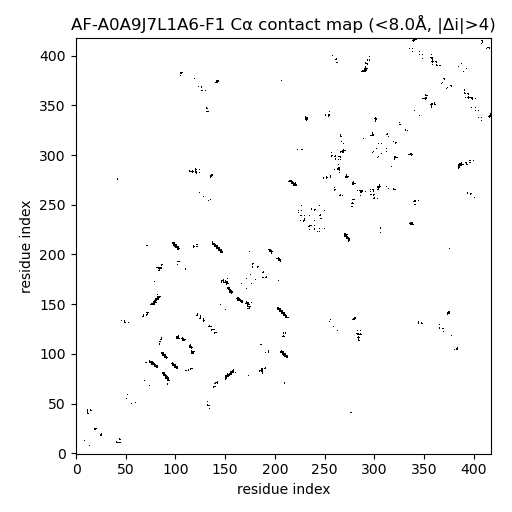 1 305 ? 16.596 -3.401 -2.398 1.00 77.12 305 SER A N 1
ATOM 2394 C CA . SER A 1 305 ? 16.372 -4.852 -2.394 1.00 77.12 305 SER A CA 1
ATOM 2395 C C . SER A 1 305 ? 17.279 -5.647 -3.346 1.00 77.12 305 SER A C 1
ATOM 2397 O O . SER A 1 305 ? 17.462 -6.845 -3.148 1.00 77.12 305 SER A O 1
ATOM 2399 N N . LEU A 1 306 ? 17.893 -5.004 -4.348 1.00 76.19 306 LEU A N 1
ATOM 2400 C CA . LEU A 1 306 ? 18.911 -5.609 -5.218 1.00 76.19 306 LEU A CA 1
ATOM 2401 C C . LEU A 1 306 ? 20.344 -5.389 -4.709 1.00 76.19 306 LEU A C 1
ATOM 2403 O O . LEU A 1 306 ? 21.296 -5.904 -5.306 1.00 76.19 306 LEU A O 1
ATOM 2407 N N . GLN A 1 307 ? 20.531 -4.613 -3.638 1.00 70.94 307 GLN A N 1
ATOM 2408 C CA . GLN A 1 307 ? 21.850 -4.334 -3.081 1.00 70.94 307 GLN A CA 1
ATOM 2409 C C . GLN A 1 307 ? 22.277 -5.427 -2.085 1.00 70.94 307 GLN A C 1
ATOM 2411 O O . GLN A 1 307 ? 21.467 -5.856 -1.254 1.00 70.94 307 GLN A O 1
ATOM 2416 N N . PRO A 1 308 ? 23.558 -5.849 -2.114 1.00 65.56 308 PRO A N 1
ATOM 2417 C CA . PRO A 1 308 ? 24.133 -6.694 -1.073 1.00 65.56 308 PRO A CA 1
ATOM 2418 C C . PRO A 1 308 ? 23.926 -6.081 0.313 1.00 65.56 308 PRO A C 1
ATOM 2420 O O . PRO A 1 308 ? 24.084 -4.868 0.474 1.00 65.56 308 PRO A O 1
ATOM 2423 N N . GLU A 1 309 ? 23.642 -6.915 1.314 1.00 58.94 309 GLU A N 1
ATOM 2424 C CA . GLU A 1 309 ? 23.304 -6.482 2.681 1.00 58.94 309 GLU A CA 1
ATOM 2425 C C . GLU A 1 309 ? 24.325 -5.508 3.291 1.00 58.94 309 GLU A C 1
ATOM 2427 O O . GLU A 1 309 ? 23.937 -4.536 3.928 1.00 58.94 309 GLU A O 1
ATOM 2432 N N . GLY A 1 310 ? 25.623 -5.688 3.022 1.00 49.25 310 GLY A N 1
ATOM 2433 C CA . GLY A 1 310 ? 26.697 -4.826 3.540 1.00 49.25 310 GLY A CA 1
ATOM 2434 C C . GLY A 1 310 ? 26.918 -3.496 2.801 1.00 49.25 310 GLY A C 1
ATOM 2435 O O . GLY A 1 310 ? 27.807 -2.739 3.180 1.00 49.25 310 GLY A O 1
ATOM 2436 N N . THR A 1 311 ? 26.162 -3.214 1.735 1.00 51.66 311 THR A N 1
ATOM 2437 C CA . THR A 1 311 ? 26.284 -1.977 0.926 1.00 51.66 311 THR A CA 1
ATOM 2438 C C . THR A 1 311 ? 25.062 -1.063 0.998 1.00 51.66 311 THR A C 1
ATOM 2440 O O . THR A 1 311 ? 25.054 -0.010 0.359 1.00 51.66 311 THR A O 1
ATOM 2443 N N . ARG A 1 312 ? 24.041 -1.448 1.772 1.00 53.06 312 ARG A N 1
ATOM 2444 C CA . ARG A 1 312 ? 22.792 -0.694 1.919 1.00 53.06 312 ARG A CA 1
ATOM 2445 C C . ARG A 1 312 ? 23.044 0.602 2.701 1.00 53.06 312 ARG A C 1
ATOM 2447 O O . ARG A 1 312 ? 23.826 0.624 3.651 1.00 53.06 312 ARG A O 1
ATOM 2454 N N . ALA A 1 313 ? 22.436 1.705 2.264 1.00 46.16 313 ALA A N 1
ATOM 2455 C CA . ALA A 1 313 ? 22.588 3.004 2.923 1.00 46.16 313 ALA A CA 1
ATOM 2456 C C . ALA A 1 313 ? 21.968 2.974 4.332 1.00 46.16 313 ALA A C 1
ATOM 2458 O O . ALA A 1 313 ? 20.885 2.425 4.508 1.00 46.16 313 ALA A O 1
ATOM 2459 N N . SER A 1 314 ? 22.637 3.566 5.331 1.00 41.50 314 SER A N 1
ATOM 2460 C CA . SER A 1 314 ? 22.103 3.583 6.698 1.00 41.50 314 SER A CA 1
ATOM 2461 C C . SER A 1 314 ? 20.848 4.455 6.802 1.00 41.50 314 SER A C 1
ATOM 2463 O O . SER A 1 314 ? 20.742 5.520 6.195 1.00 41.50 314 SER A O 1
ATOM 2465 N N . THR A 1 315 ? 19.906 3.996 7.620 1.00 43.72 315 THR A N 1
ATOM 2466 C CA . THR A 1 315 ? 18.561 4.549 7.839 1.00 43.72 315 THR A CA 1
ATOM 2467 C C . THR A 1 315 ? 18.520 5.879 8.605 1.00 43.72 315 THR A C 1
ATOM 2469 O O . THR A 1 315 ? 17.438 6.386 8.878 1.00 43.72 315 THR A O 1
ATOM 2472 N N . GLU A 1 316 ? 19.665 6.449 8.990 1.00 39.47 316 GLU A N 1
ATOM 2473 C CA . GLU A 1 316 ? 19.741 7.469 10.053 1.00 39.47 316 GLU A CA 1
ATOM 2474 C C . GLU A 1 316 ? 19.852 8.927 9.576 1.00 39.47 316 GLU A C 1
ATOM 2476 O O . GLU A 1 316 ? 19.934 9.833 10.406 1.00 39.47 316 GLU A O 1
ATOM 2481 N N . LYS A 1 317 ? 19.869 9.210 8.267 1.00 38.22 317 LYS A N 1
ATOM 2482 C CA . LYS A 1 317 ? 20.010 10.593 7.778 1.00 38.22 317 LYS A CA 1
ATOM 2483 C C . LYS A 1 317 ? 18.867 11.003 6.860 1.00 38.22 317 LYS A C 1
ATOM 2485 O O . LYS A 1 317 ? 18.525 10.299 5.920 1.00 38.22 317 LYS A O 1
ATOM 2490 N N . ASN A 1 318 ? 18.362 12.212 7.106 1.00 39.81 318 ASN A N 1
ATOM 2491 C CA . ASN A 1 318 ? 17.332 12.920 6.334 1.00 39.81 318 ASN A CA 1
ATOM 2492 C C . ASN A 1 318 ? 17.690 13.160 4.846 1.00 39.81 318 ASN A C 1
ATOM 2494 O O . ASN A 1 318 ? 16.871 13.703 4.112 1.00 39.81 318 ASN A O 1
ATOM 2498 N N . ASP A 1 319 ? 18.873 12.726 4.399 1.00 42.88 319 ASP A N 1
ATOM 2499 C CA . ASP A 1 319 ? 19.266 12.582 2.995 1.00 42.88 319 ASP A CA 1
ATOM 2500 C C . ASP A 1 319 ? 19.071 11.116 2.572 1.00 42.88 319 ASP A C 1
ATOM 2502 O O . ASP A 1 319 ? 20.020 10.343 2.450 1.00 42.88 319 ASP A O 1
ATOM 2506 N N . ALA A 1 320 ? 17.816 10.705 2.390 1.00 47.56 320 ALA A N 1
ATOM 2507 C CA . ALA A 1 320 ? 17.432 9.301 2.218 1.00 47.56 320 ALA A CA 1
ATOM 2508 C C . ALA A 1 320 ? 17.835 8.675 0.864 1.00 47.56 320 ALA A C 1
ATOM 2510 O O . ALA A 1 320 ? 17.473 7.536 0.587 1.00 47.56 320 ALA A O 1
ATOM 2511 N N . CYS A 1 321 ? 18.571 9.380 0.001 1.00 54.06 321 CYS A N 1
ATOM 2512 C CA . CYS A 1 321 ? 18.997 8.836 -1.284 1.00 54.06 321 CYS A CA 1
ATOM 2513 C C . CYS A 1 321 ? 20.344 8.123 -1.191 1.00 54.06 321 CYS A C 1
ATOM 2515 O O . CYS A 1 321 ? 21.345 8.780 -0.899 1.00 54.06 321 CYS A O 1
ATOM 2517 N N . PRO A 1 322 ? 20.429 6.814 -1.513 1.00 51.78 322 PRO A N 1
ATOM 2518 C CA . PRO A 1 322 ? 21.714 6.133 -1.558 1.00 51.78 322 PRO A CA 1
ATOM 2519 C C . PRO A 1 322 ? 22.663 6.849 -2.526 1.00 51.78 322 PRO A C 1
ATOM 2521 O O . PRO A 1 322 ? 22.367 6.983 -3.717 1.00 51.78 322 PRO A O 1
ATOM 2524 N N . ASN A 1 323 ? 23.804 7.308 -2.001 1.00 46.38 323 ASN A N 1
ATOM 2525 C CA . ASN A 1 323 ? 24.887 7.895 -2.782 1.00 46.38 323 ASN A CA 1
ATOM 2526 C C . ASN A 1 323 ? 25.522 6.804 -3.647 1.00 46.38 323 ASN A C 1
ATOM 2528 O O . ASN A 1 323 ? 26.460 6.124 -3.228 1.00 46.38 323 ASN A O 1
ATOM 2532 N N . ILE A 1 324 ? 25.040 6.647 -4.877 1.00 48.88 324 ILE A N 1
ATOM 2533 C CA . ILE A 1 324 ? 25.803 5.934 -5.900 1.00 48.88 324 ILE A CA 1
ATOM 2534 C C . ILE A 1 324 ? 26.974 6.858 -6.245 1.00 48.88 324 ILE A C 1
ATOM 2536 O O . ILE A 1 324 ? 26.787 7.863 -6.926 1.00 48.88 324 ILE A O 1
ATOM 2540 N N . ARG A 1 325 ? 28.170 6.566 -5.715 1.00 37.03 325 ARG A N 1
ATOM 2541 C CA . ARG A 1 325 ? 29.406 7.284 -6.061 1.00 37.03 325 ARG A CA 1
ATOM 2542 C C . ARG A 1 325 ? 29.657 7.145 -7.564 1.00 37.03 325 ARG A C 1
ATOM 2544 O O . ARG A 1 325 ? 30.263 6.177 -8.006 1.00 37.03 325 ARG A O 1
ATOM 2551 N N . SER A 1 326 ? 29.205 8.115 -8.348 1.00 36.28 326 SER A N 1
ATOM 2552 C CA . SER A 1 326 ? 29.684 8.333 -9.707 1.00 36.28 326 SER A CA 1
ATOM 2553 C C . SER A 1 326 ? 31.031 9.043 -9.619 1.00 36.28 326 SER A C 1
ATOM 2555 O O . SER A 1 326 ? 31.098 10.176 -9.144 1.00 36.28 326 SER A O 1
ATOM 2557 N N . ASN A 1 327 ? 32.102 8.376 -10.040 1.00 34.81 327 ASN A N 1
ATOM 2558 C CA . ASN A 1 327 ? 33.391 9.028 -10.247 1.00 34.81 327 ASN A CA 1
ATOM 2559 C C . ASN A 1 327 ? 33.220 10.051 -11.397 1.00 34.81 327 ASN A C 1
ATOM 2561 O O . ASN A 1 327 ? 32.780 9.640 -12.471 1.00 34.81 327 ASN A O 1
ATOM 2565 N N . PRO A 1 328 ? 33.473 11.357 -11.196 1.00 39.16 328 PRO A N 1
ATOM 2566 C CA . PRO A 1 328 ? 33.065 12.403 -12.143 1.00 39.16 328 PRO A CA 1
ATOM 2567 C C . PRO A 1 328 ? 33.828 12.407 -13.481 1.00 39.16 328 PRO A C 1
ATOM 2569 O O . PRO A 1 328 ? 33.340 13.001 -14.439 1.00 39.16 328 PRO A O 1
ATOM 2572 N N . ASP A 1 329 ? 34.964 11.710 -13.580 1.00 32.53 329 ASP A N 1
ATOM 2573 C CA . ASP A 1 329 ? 35.849 11.743 -14.760 1.00 32.53 329 ASP A CA 1
ATOM 2574 C C . ASP A 1 329 ? 35.602 10.623 -15.791 1.00 32.53 329 ASP A C 1
ATOM 2576 O O . ASP A 1 329 ? 36.333 10.486 -16.771 1.00 32.53 329 ASP A O 1
ATOM 2580 N N . VAL A 1 330 ? 34.553 9.818 -15.611 1.00 37.91 330 VAL A N 1
ATOM 2581 C CA . VAL A 1 330 ? 34.117 8.800 -16.576 1.00 37.91 330 VAL A CA 1
ATOM 2582 C C . VAL A 1 330 ? 32.607 8.940 -16.705 1.00 37.91 330 VAL A C 1
ATOM 2584 O O . VAL A 1 330 ? 31.921 8.871 -15.694 1.00 37.91 330 VAL A O 1
ATOM 2587 N N . LEU A 1 331 ? 32.058 9.122 -17.913 1.00 41.38 331 LEU A N 1
ATOM 2588 C CA . LEU A 1 331 ? 30.625 8.882 -18.144 1.00 41.38 331 LEU A CA 1
ATOM 2589 C C . LEU A 1 331 ? 30.385 7.391 -17.858 1.00 41.38 331 LEU A C 1
ATOM 2591 O O . LEU A 1 331 ? 30.751 6.567 -18.701 1.00 41.38 331 LEU A O 1
ATOM 2595 N N . PRO A 1 332 ? 29.875 6.986 -16.679 1.00 42.22 332 PRO A N 1
ATOM 2596 C CA . PRO A 1 332 ? 30.013 5.606 -16.267 1.00 42.22 332 PRO A CA 1
ATOM 2597 C C . PRO A 1 332 ? 28.954 4.773 -16.976 1.00 42.22 332 PRO A C 1
ATOM 2599 O O . PRO A 1 332 ? 27.783 5.157 -17.067 1.00 42.22 332 PRO A O 1
ATOM 2602 N N . SER A 1 333 ? 29.341 3.564 -17.369 1.00 47.38 333 SER A N 1
ATOM 2603 C CA . SER A 1 333 ? 28.442 2.461 -17.716 1.00 47.38 333 SER A CA 1
ATOM 2604 C C . SER A 1 333 ? 27.320 2.233 -16.689 1.00 47.38 333 SER A C 1
ATOM 2606 O O . SER A 1 333 ? 26.303 1.635 -17.046 1.00 47.38 333 SER A O 1
ATOM 2608 N N . ASP A 1 334 ? 27.473 2.768 -15.474 1.00 49.00 334 ASP A N 1
ATOM 2609 C CA . ASP A 1 334 ? 26.753 2.441 -14.243 1.00 49.00 334 ASP A CA 1
ATOM 2610 C C . ASP A 1 334 ? 25.540 3.351 -13.951 1.00 49.00 334 ASP A C 1
ATOM 2612 O O . ASP A 1 334 ? 24.796 3.111 -13.003 1.00 49.00 334 ASP A O 1
ATOM 2616 N N . GLN A 1 335 ? 25.272 4.381 -14.769 1.00 50.00 335 GLN A N 1
ATOM 2617 C CA . GLN A 1 335 ? 24.071 5.234 -14.612 1.00 50.00 335 GLN A CA 1
ATOM 2618 C C . GLN A 1 335 ? 22.748 4.533 -14.996 1.00 50.00 335 GLN A C 1
ATOM 2620 O O . GLN A 1 335 ? 21.663 5.070 -14.764 1.00 50.00 335 GLN A O 1
ATOM 2625 N N . PHE A 1 336 ? 22.835 3.333 -15.573 1.00 54.53 336 PHE A N 1
ATOM 2626 C CA . PHE A 1 336 ? 21.723 2.580 -16.161 1.00 54.53 336 PHE A CA 1
ATOM 2627 C C . PHE A 1 336 ? 21.594 1.153 -15.607 1.00 54.53 336 PHE A C 1
ATOM 2629 O O . PHE A 1 336 ? 21.039 0.270 -16.262 1.00 54.53 336 PHE A O 1
ATOM 2636 N N . VAL A 1 337 ? 22.131 0.908 -14.410 1.00 62.91 337 VAL A N 1
ATOM 2637 C CA . VAL A 1 337 ? 21.785 -0.301 -13.652 1.00 62.91 337 VAL A CA 1
ATOM 2638 C C . VAL A 1 337 ? 20.255 -0.277 -13.466 1.00 62.91 337 VAL A C 1
ATOM 2640 O O . VAL A 1 337 ? 19.699 0.792 -13.245 1.00 62.91 337 VAL A O 1
ATOM 2643 N N . ASN A 1 338 ? 19.566 -1.403 -13.679 1.00 77.12 338 ASN A N 1
ATOM 2644 C CA . ASN A 1 338 ? 18.098 -1.508 -13.715 1.00 77.12 338 ASN A CA 1
ATOM 2645 C C . ASN A 1 338 ? 17.382 -0.778 -14.882 1.00 77.12 338 ASN A C 1
ATOM 2647 O O . ASN A 1 338 ? 16.477 0.033 -14.695 1.00 77.12 338 ASN A O 1
ATOM 2651 N N . CYS A 1 339 ? 17.735 -1.139 -16.120 1.00 86.94 339 CYS A N 1
ATOM 2652 C CA . CYS A 1 339 ? 16.986 -0.776 -17.335 1.00 86.94 339 CYS A CA 1
ATOM 2653 C C . CYS A 1 339 ? 16.102 -1.937 -17.833 1.00 86.94 339 CYS A C 1
ATOM 2655 O O . CYS A 1 339 ? 16.158 -2.276 -19.016 1.00 86.94 339 CYS A O 1
ATOM 2657 N N . ARG A 1 340 ? 15.342 -2.602 -16.954 1.00 89.94 340 ARG A N 1
ATOM 2658 C CA . ARG A 1 340 ? 14.378 -3.640 -17.355 1.00 89.94 340 ARG A CA 1
ATOM 2659 C C . ARG A 1 340 ? 12.970 -3.236 -16.925 1.00 89.94 340 ARG A C 1
ATOM 2661 O O . ARG A 1 340 ? 12.740 -2.972 -15.752 1.00 89.94 340 ARG A O 1
ATOM 2668 N N . PHE A 1 341 ? 12.037 -3.199 -17.869 1.00 90.06 341 PHE A N 1
ATOM 2669 C CA . PHE A 1 341 ? 10.670 -2.724 -17.659 1.00 90.06 341 PHE A CA 1
ATOM 2670 C C . PHE A 1 341 ? 9.655 -3.675 -18.285 1.00 90.06 341 PHE A C 1
ATOM 2672 O O . PHE A 1 341 ? 9.942 -4.388 -19.248 1.00 90.06 341 PHE A O 1
ATOM 2679 N N . THR A 1 342 ? 8.422 -3.638 -17.795 1.00 86.12 342 THR A N 1
ATOM 2680 C CA . THR A 1 342 ? 7.302 -4.280 -18.483 1.00 86.12 342 THR A CA 1
ATOM 2681 C C . THR A 1 342 ? 6.855 -3.421 -19.674 1.00 86.12 342 THR A C 1
ATOM 2683 O O . THR A 1 342 ? 6.876 -2.189 -19.635 1.00 86.12 342 THR A O 1
ATOM 2686 N N . LYS A 1 343 ? 6.410 -4.043 -20.774 1.00 81.75 343 LYS A N 1
ATOM 2687 C CA . LYS A 1 343 ? 5.798 -3.282 -21.888 1.00 81.75 343 LYS A CA 1
ATOM 2688 C C . LYS A 1 343 ? 4.522 -2.558 -21.444 1.00 81.75 343 LYS A C 1
ATOM 2690 O O . LYS A 1 343 ? 4.183 -1.501 -21.986 1.00 81.75 343 LYS A O 1
ATOM 2695 N N . HIS A 1 344 ? 3.842 -3.118 -20.441 1.00 77.94 344 HIS A N 1
ATOM 2696 C CA . HIS A 1 344 ? 2.644 -2.551 -19.838 1.00 77.94 344 HIS A CA 1
ATOM 2697 C C . HIS A 1 344 ? 2.910 -1.156 -19.268 1.00 77.94 344 HIS A C 1
ATOM 2699 O O . HIS A 1 344 ? 2.230 -0.206 -19.663 1.00 77.94 344 HIS A O 1
ATOM 2705 N N . ILE A 1 345 ? 3.929 -0.996 -18.411 1.00 78.94 345 ILE A N 1
ATOM 2706 C CA . ILE A 1 345 ? 4.178 0.290 -17.750 1.00 78.94 345 ILE A CA 1
ATOM 2707 C C . ILE A 1 345 ? 4.560 1.387 -18.749 1.00 78.94 345 ILE A C 1
ATOM 2709 O O . ILE A 1 345 ? 4.033 2.497 -18.680 1.00 78.94 345 ILE A O 1
ATOM 2713 N N . ALA A 1 346 ? 5.381 1.070 -19.754 1.00 81.31 346 ALA A N 1
ATOM 2714 C CA . ALA A 1 346 ? 5.731 2.019 -20.811 1.00 81.31 346 ALA A CA 1
ATOM 2715 C C . ALA A 1 346 ? 4.498 2.448 -21.629 1.00 81.31 346 ALA A C 1
ATOM 2717 O O . ALA A 1 346 ? 4.302 3.635 -21.902 1.00 81.31 346 ALA A O 1
ATOM 2718 N N . SER A 1 347 ? 3.627 1.493 -21.971 1.00 78.62 347 SER A N 1
ATOM 2719 C CA . SER A 1 347 ? 2.376 1.766 -22.687 1.00 78.62 347 SER A CA 1
ATOM 2720 C C . SER A 1 347 ? 1.424 2.631 -21.859 1.00 78.62 347 SER A C 1
ATOM 2722 O O . SER A 1 347 ? 0.825 3.570 -22.385 1.00 78.62 347 SER A O 1
ATOM 2724 N N . ARG A 1 348 ? 1.313 2.365 -20.552 1.00 75.94 348 ARG A N 1
ATOM 2725 C CA . ARG A 1 348 ? 0.500 3.152 -19.615 1.00 75.94 348 ARG A CA 1
ATOM 2726 C C . ARG A 1 348 ? 1.007 4.580 -19.476 1.00 75.94 348 ARG A C 1
ATOM 2728 O O . ARG A 1 348 ? 0.216 5.503 -19.634 1.00 75.94 348 ARG A O 1
ATOM 2735 N N . LEU A 1 349 ? 2.308 4.778 -19.268 1.00 78.94 349 LEU A N 1
ATOM 2736 C CA . LEU A 1 349 ? 2.905 6.116 -19.202 1.00 78.94 349 LEU A CA 1
ATOM 2737 C C . LEU A 1 349 ? 2.664 6.904 -20.492 1.00 78.94 349 LEU A C 1
ATOM 2739 O O . LEU A 1 349 ? 2.281 8.069 -20.437 1.00 78.94 349 LEU A O 1
ATOM 2743 N N . LYS A 1 350 ? 2.794 6.256 -21.657 1.00 77.00 350 LYS A N 1
ATOM 2744 C CA . LYS A 1 350 ? 2.486 6.883 -22.948 1.00 77.00 350 LYS A CA 1
ATOM 2745 C C . LYS A 1 350 ? 1.022 7.320 -23.045 1.00 77.00 350 LYS A C 1
ATOM 2747 O O . LYS A 1 350 ? 0.766 8.405 -23.550 1.00 77.00 350 LYS A O 1
ATOM 2752 N N . ARG A 1 351 ? 0.073 6.525 -22.531 1.00 72.69 351 ARG A N 1
ATOM 2753 C CA . ARG A 1 351 ? -1.352 6.905 -22.474 1.00 72.69 351 ARG A CA 1
ATOM 2754 C C . ARG A 1 351 ? -1.615 8.104 -21.566 1.00 72.69 351 ARG A C 1
ATOM 2756 O O . ARG A 1 351 ? -2.602 8.790 -21.788 1.00 72.69 351 ARG A O 1
ATOM 2763 N N . PHE A 1 352 ? -0.784 8.337 -20.550 1.00 70.50 352 PHE A N 1
ATOM 2764 C CA . PHE A 1 352 ? -0.886 9.524 -19.699 1.00 70.50 352 PHE A CA 1
ATOM 2765 C C . PHE A 1 352 ? -0.192 10.758 -20.283 1.00 70.50 352 PHE A C 1
ATOM 2767 O O . PHE A 1 352 ? -0.432 11.862 -19.807 1.00 70.50 352 PHE A O 1
ATOM 2774 N N . SER A 1 353 ? 0.649 10.583 -21.303 1.00 64.06 353 SER A N 1
ATOM 2775 C CA . SER A 1 353 ? 1.426 11.661 -21.904 1.00 64.06 353 SER A CA 1
ATOM 2776 C C . SER A 1 353 ? 0.587 12.495 -22.872 1.00 64.06 353 SER A C 1
ATOM 2778 O O . SER A 1 353 ? 0.310 12.059 -23.986 1.00 64.06 353 SER A O 1
ATOM 2780 N N . ASP A 1 354 ? 0.285 13.733 -22.482 1.00 60.56 354 ASP A N 1
ATOM 2781 C CA . ASP A 1 354 ? -0.213 14.780 -23.386 1.00 60.56 354 ASP A CA 1
ATOM 2782 C C . ASP A 1 354 ? 0.954 15.636 -23.930 1.00 60.56 354 ASP A C 1
ATOM 2784 O O . ASP A 1 354 ? 2.129 15.299 -23.749 1.00 60.56 354 ASP A O 1
ATOM 2788 N N . LYS A 1 355 ? 0.660 16.778 -24.582 1.00 53.19 355 LYS A N 1
ATOM 2789 C CA . LYS A 1 355 ? 1.666 17.752 -25.072 1.00 53.19 355 LYS A CA 1
ATOM 2790 C C . LYS A 1 355 ? 2.630 18.257 -23.982 1.00 53.19 355 LYS A C 1
ATOM 2792 O O . LYS A 1 355 ? 3.683 18.787 -24.323 1.00 53.19 355 LYS A O 1
ATOM 2797 N N . THR A 1 356 ? 2.273 18.116 -22.705 1.00 55.91 356 THR A N 1
ATOM 2798 C CA . THR A 1 356 ? 3.037 18.587 -21.538 1.00 55.91 356 THR A CA 1
ATOM 2799 C C . THR A 1 356 ? 3.728 17.467 -20.745 1.00 55.91 356 THR A C 1
ATOM 2801 O O . THR A 1 356 ? 4.440 17.783 -19.799 1.00 55.91 356 THR A O 1
ATOM 2804 N N . GLY A 1 357 ? 3.582 16.191 -21.140 1.00 62.34 357 GLY A N 1
ATOM 2805 C CA . GLY A 1 357 ? 4.160 15.023 -20.450 1.00 62.34 357 GLY A CA 1
ATOM 2806 C C . GLY A 1 357 ? 3.140 14.188 -19.651 1.00 62.34 357 GLY A C 1
ATOM 2807 O O . GLY A 1 357 ? 1.976 14.583 -19.537 1.00 62.34 357 GLY A O 1
ATOM 2808 N N . PRO A 1 358 ? 3.532 13.004 -19.134 1.00 61.62 358 PRO A N 1
ATOM 2809 C CA . PRO A 1 358 ? 2.644 12.104 -18.390 1.00 61.62 358 PRO A CA 1
ATOM 2810 C C . PRO A 1 358 ? 2.196 12.626 -17.019 1.00 61.62 358 PRO A C 1
ATOM 2812 O O . PRO A 1 358 ? 1.139 12.217 -16.532 1.00 61.62 358 PRO A O 1
ATOM 2815 N N . GLY A 1 359 ? 2.964 13.525 -16.395 1.00 70.44 359 GLY A N 1
ATOM 2816 C CA . GLY A 1 359 ? 2.714 13.982 -15.030 1.00 70.44 359 GLY A CA 1
ATOM 2817 C C . GLY A 1 359 ? 1.364 14.679 -14.829 1.00 70.44 359 GLY A C 1
ATOM 2818 O O . GLY A 1 359 ? 0.646 14.361 -13.884 1.00 70.44 359 GLY A O 1
ATOM 2819 N N . GLN A 1 360 ? 0.960 15.591 -15.721 1.00 74.44 360 GLN A N 1
ATOM 2820 C CA . GLN A 1 360 ? -0.238 16.421 -1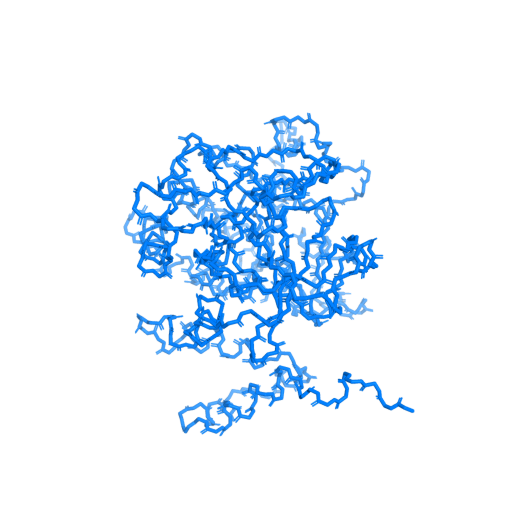5.502 1.00 74.44 360 GLN A CA 1
ATOM 2821 C C . GLN A 1 360 ? -1.551 15.631 -15.581 1.00 74.44 360 GLN A C 1
ATOM 2823 O O . GLN A 1 360 ? -2.388 15.733 -14.675 1.00 74.44 360 GLN A O 1
ATOM 2828 N N . MET A 1 361 ? -1.750 14.833 -16.638 1.00 75.88 361 MET A N 1
ATOM 2829 C CA . MET A 1 361 ? -2.988 14.060 -16.780 1.00 75.88 361 MET A CA 1
ATOM 2830 C C . MET A 1 361 ? -3.085 12.977 -15.703 1.00 75.88 361 MET A C 1
ATOM 2832 O O . MET A 1 361 ? -4.169 12.764 -15.147 1.00 75.88 361 MET A O 1
ATOM 2836 N N . PHE A 1 362 ? -1.968 12.319 -15.375 1.00 82.62 362 PHE A N 1
ATOM 2837 C CA . PHE A 1 362 ? -1.944 11.328 -14.306 1.00 82.62 362 PHE A CA 1
ATOM 2838 C C . PHE A 1 362 ? -2.336 11.950 -12.964 1.00 82.62 362 PHE A C 1
ATOM 2840 O O . PHE A 1 362 ? -3.261 11.473 -12.308 1.00 82.62 362 PHE A O 1
ATOM 2847 N N . SER A 1 363 ? -1.691 13.054 -12.588 1.00 82.88 363 SER A N 1
ATOM 2848 C CA . SER A 1 363 ? -1.955 13.758 -11.334 1.00 82.88 363 SER A CA 1
ATOM 2849 C C . SER A 1 363 ? -3.397 14.257 -11.229 1.00 82.88 363 SER A C 1
ATOM 2851 O O . SER A 1 363 ? -4.004 14.152 -10.163 1.00 82.88 363 SER A O 1
ATOM 2853 N N . SER A 1 364 ? -3.993 14.718 -12.333 1.00 79.38 364 SER A N 1
ATOM 2854 C CA . SER A 1 364 ? -5.417 15.080 -12.389 1.00 79.38 364 SER A CA 1
ATOM 2855 C C . SER A 1 364 ? -6.337 13.877 -12.134 1.00 79.38 364 SER A C 1
ATOM 2857 O O . SER A 1 364 ? -7.271 13.959 -11.330 1.00 79.38 364 SER A O 1
ATOM 2859 N N . LYS A 1 365 ? -6.051 12.724 -12.755 1.00 81.44 365 LYS A N 1
ATOM 2860 C CA . LYS A 1 365 ? -6.811 11.482 -12.538 1.00 81.44 365 LYS A CA 1
ATOM 2861 C C . LYS A 1 365 ? -6.644 10.941 -11.118 1.00 81.44 365 LYS A C 1
ATOM 2863 O O . LYS A 1 365 ? -7.641 10.548 -10.516 1.00 81.44 365 LYS A O 1
ATOM 2868 N N . LEU A 1 366 ? -5.432 10.981 -10.562 1.00 84.69 366 LEU A N 1
ATOM 2869 C CA . LEU A 1 366 ? -5.168 10.616 -9.169 1.00 84.69 366 LEU A CA 1
ATOM 2870 C C . LEU A 1 366 ? -5.949 11.517 -8.211 1.00 84.69 366 LEU A C 1
ATOM 2872 O O . LEU A 1 366 ? -6.662 11.013 -7.347 1.00 84.69 366 LEU A O 1
ATOM 2876 N N . ARG A 1 367 ? -5.901 12.837 -8.418 1.00 85.12 367 ARG A N 1
ATOM 2877 C CA . ARG A 1 367 ? -6.666 13.807 -7.624 1.00 85.12 367 ARG A CA 1
ATOM 2878 C C . ARG A 1 367 ? -8.159 13.523 -7.676 1.00 85.12 367 ARG A C 1
ATOM 2880 O O . ARG A 1 367 ? -8.805 13.462 -6.636 1.00 85.12 367 ARG A O 1
ATOM 2887 N N . ARG A 1 368 ? -8.712 13.297 -8.870 1.00 81.50 368 ARG A N 1
ATOM 2888 C CA . ARG A 1 368 ? -10.129 12.949 -9.026 1.00 81.50 368 ARG A CA 1
ATOM 2889 C C . ARG A 1 368 ? -10.474 11.645 -8.308 1.00 81.50 368 ARG A C 1
ATOM 2891 O O . ARG A 1 368 ? -11.5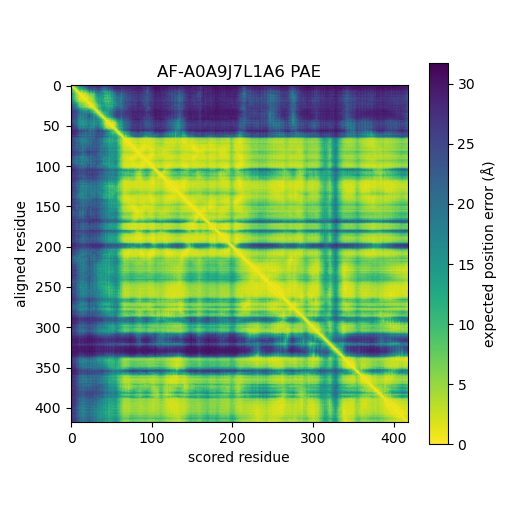00 11.600 -7.641 1.00 81.50 368 ARG A O 1
ATOM 2898 N N . SER A 1 369 ? -9.626 10.622 -8.421 1.00 79.88 369 SER A N 1
ATOM 2899 C CA . SER A 1 369 ? -9.814 9.330 -7.753 1.00 79.88 369 SER A CA 1
ATOM 2900 C C . SER A 1 369 ? -9.868 9.482 -6.233 1.00 79.88 369 SER A C 1
ATOM 2902 O O . SER A 1 369 ? -10.762 8.938 -5.594 1.00 79.88 369 SER A O 1
ATOM 2904 N N . LEU A 1 370 ? -8.957 10.267 -5.656 1.00 84.12 370 LEU A N 1
ATOM 2905 C CA . LEU A 1 370 ? -8.897 10.488 -4.212 1.00 84.12 370 LEU A CA 1
ATOM 2906 C C . LEU A 1 370 ? -10.052 11.370 -3.709 1.00 84.12 370 LEU A C 1
ATOM 2908 O O . LEU A 1 370 ? -10.673 11.030 -2.711 1.00 84.12 370 LEU A O 1
ATOM 2912 N N . ILE A 1 371 ? -10.396 12.454 -4.414 1.00 80.31 371 ILE A N 1
ATOM 2913 C CA . ILE A 1 371 ? -11.476 13.372 -4.000 1.00 80.31 371 ILE A CA 1
ATOM 2914 C C . ILE A 1 371 ? -12.859 12.727 -4.131 1.00 80.31 371 ILE A C 1
ATOM 2916 O O . ILE A 1 371 ? -13.697 12.873 -3.248 1.00 80.31 371 ILE A O 1
ATOM 2920 N N . MET A 1 372 ? -13.130 12.052 -5.250 1.00 74.56 372 MET A N 1
ATOM 2921 C CA . MET A 1 372 ? -14.480 11.558 -5.544 1.00 74.56 372 MET A CA 1
ATOM 2922 C C . MET A 1 372 ? -14.793 10.258 -4.814 1.00 74.56 372 MET A C 1
ATOM 2924 O O . MET A 1 372 ? -15.953 9.997 -4.498 1.00 74.56 372 MET A O 1
ATOM 2928 N N . ASN A 1 373 ? -13.771 9.438 -4.553 1.00 75.38 373 ASN A N 1
ATOM 2929 C CA . ASN A 1 373 ? -13.984 8.076 -4.090 1.00 75.38 373 ASN A CA 1
ATOM 2930 C C . ASN A 1 373 ? -13.581 7.860 -2.629 1.00 75.38 373 ASN A C 1
ATOM 2932 O O . ASN A 1 373 ? -13.715 6.727 -2.182 1.00 75.38 373 ASN A O 1
ATOM 2936 N N . GLU A 1 374 ? -13.119 8.853 -1.865 1.00 85.94 374 GLU A N 1
ATOM 2937 C CA . GLU A 1 374 ? -12.708 8.657 -0.463 1.00 85.94 374 GLU A CA 1
ATOM 2938 C C . GLU A 1 374 ? -13.489 9.517 0.530 1.00 85.94 374 GLU A C 1
ATOM 2940 O O . GLU A 1 374 ? -13.859 10.651 0.252 1.00 85.94 374 GLU A O 1
ATOM 2945 N N . THR A 1 375 ? -13.755 8.964 1.721 1.00 80.88 375 THR A N 1
ATOM 2946 C CA . THR A 1 375 ? -14.506 9.670 2.777 1.00 80.88 375 THR A CA 1
ATOM 2947 C C . THR A 1 375 ? -13.631 10.582 3.636 1.00 80.88 375 THR A C 1
ATOM 2949 O O . THR A 1 375 ? -14.152 11.362 4.430 1.00 80.88 375 THR A O 1
ATOM 2952 N N . VAL A 1 376 ? -12.310 10.426 3.551 1.00 78.88 376 VAL A N 1
ATOM 2953 C CA . VAL A 1 376 ? -11.329 11.243 4.269 1.00 78.88 376 VAL A CA 1
ATOM 2954 C C . VAL A 1 376 ? -10.712 12.203 3.263 1.00 78.88 376 VAL A C 1
ATOM 2956 O O . VAL A 1 376 ? -10.128 11.766 2.273 1.00 78.88 376 VAL A O 1
ATOM 2959 N N . ASP A 1 377 ? -10.845 13.505 3.519 1.00 79.62 377 ASP A N 1
ATOM 2960 C CA . ASP A 1 377 ? -10.246 14.529 2.670 1.00 79.62 377 ASP A CA 1
ATOM 2961 C C . ASP A 1 377 ? -8.736 14.589 2.903 1.00 79.62 377 ASP A C 1
ATOM 2963 O O . ASP A 1 377 ? -8.259 15.126 3.906 1.00 79.62 377 ASP A O 1
ATOM 2967 N N . ILE A 1 378 ? -7.985 14.057 1.946 1.00 77.38 378 ILE A N 1
ATOM 2968 C CA . ILE A 1 378 ? -6.522 14.027 1.977 1.00 77.38 378 ILE A CA 1
ATOM 2969 C C . ILE A 1 378 ? -5.942 15.449 2.010 1.00 77.38 378 ILE A C 1
ATOM 2971 O O . ILE A 1 378 ? -4.902 15.674 2.625 1.00 77.38 378 ILE A O 1
ATOM 2975 N N . HIS A 1 379 ? -6.634 16.439 1.436 1.00 75.38 379 HIS A N 1
ATOM 2976 C CA . HIS A 1 379 ? -6.179 17.831 1.441 1.00 75.38 379 HIS A CA 1
ATOM 2977 C C . HIS A 1 379 ? -6.269 18.507 2.813 1.00 75.38 379 HIS A C 1
ATOM 2979 O O . HIS A 1 379 ? -5.634 19.545 3.022 1.00 75.38 379 HIS A O 1
ATOM 2985 N N . SER A 1 380 ? -7.001 17.921 3.765 1.00 72.19 380 SER A N 1
ATOM 2986 C CA . SER A 1 380 ? -7.008 18.395 5.150 1.00 72.19 380 SER A CA 1
ATOM 2987 C C . SER A 1 380 ? -5.696 18.094 5.897 1.00 72.19 380 SER A C 1
ATOM 2989 O O . SER A 1 380 ? -5.431 18.714 6.923 1.00 72.19 380 SER A O 1
ATOM 2991 N N . PHE A 1 381 ? -4.822 17.240 5.343 1.00 73.38 381 PHE A N 1
ATOM 2992 C CA . PHE A 1 381 ? -3.556 16.801 5.945 1.00 73.38 381 PHE A CA 1
ATOM 2993 C C . PHE A 1 381 ? -2.341 17.447 5.257 1.00 73.38 381 PHE A C 1
ATOM 2995 O O . PHE A 1 381 ? -1.451 16.770 4.744 1.00 73.38 381 PHE A O 1
ATOM 3002 N N . LYS A 1 382 ? -2.308 18.786 5.211 1.00 65.12 382 LYS A N 1
ATOM 3003 C CA . LYS A 1 382 ? -1.338 19.564 4.409 1.00 65.12 382 LYS A CA 1
ATOM 3004 C C . LYS A 1 382 ? 0.138 19.291 4.721 1.00 65.12 382 LYS A C 1
ATOM 3006 O O . LYS A 1 382 ? 0.963 19.464 3.838 1.00 65.12 382 LYS A O 1
ATOM 3011 N N . SER A 1 383 ? 0.473 18.890 5.946 1.00 68.38 383 SER A N 1
ATOM 3012 C CA . SER A 1 383 ? 1.847 18.582 6.372 1.00 68.38 383 SER A CA 1
ATOM 3013 C C . SER A 1 383 ? 2.238 17.112 6.191 1.00 68.38 383 SER A C 1
ATOM 3015 O O . SER A 1 383 ? 3.400 16.769 6.388 1.00 68.38 383 SER A O 1
ATOM 3017 N N . TYR A 1 384 ? 1.299 16.237 5.822 1.00 75.56 384 TYR A N 1
ATOM 3018 C CA . TYR A 1 384 ? 1.511 14.789 5.819 1.00 75.56 384 TYR A CA 1
ATOM 3019 C C . TYR A 1 384 ? 2.478 14.309 4.731 1.00 75.56 384 TYR A C 1
ATOM 3021 O O . TYR A 1 384 ? 3.288 13.418 4.970 1.00 75.56 384 TYR A O 1
ATOM 3029 N N . PHE A 1 385 ? 2.390 14.892 3.534 1.00 75.12 385 PHE A N 1
ATOM 3030 C CA . PHE A 1 385 ? 3.240 14.547 2.386 1.00 75.12 385 PHE A CA 1
ATOM 3031 C C . PHE A 1 385 ? 4.443 15.491 2.229 1.00 75.12 385 PHE A C 1
ATOM 3033 O O . PHE A 1 385 ? 5.095 15.491 1.188 1.00 75.12 385 PHE A O 1
ATOM 3040 N N . GLY A 1 386 ? 4.748 16.276 3.265 1.00 72.12 386 GLY A N 1
ATOM 3041 C CA . GLY A 1 386 ? 5.837 17.247 3.255 1.00 72.12 386 GLY A CA 1
ATOM 3042 C C . GLY A 1 386 ? 5.429 18.613 2.699 1.00 72.12 386 GLY A C 1
ATOM 3043 O O . GLY A 1 386 ? 4.284 19.040 2.848 1.00 72.12 386 GLY A O 1
ATOM 3044 N N . LYS A 1 387 ? 6.395 19.354 2.144 1.00 68.88 387 LYS A N 1
ATOM 3045 C CA . LYS A 1 387 ? 6.211 20.762 1.734 1.00 68.88 387 LYS A CA 1
ATOM 3046 C C . LYS A 1 387 ? 5.677 20.905 0.314 1.00 68.88 387 LYS A C 1
ATOM 3048 O O . LYS A 1 387 ? 5.112 21.947 -0.016 1.00 68.88 387 LYS A O 1
ATOM 3053 N N . VAL A 1 388 ? 5.900 19.896 -0.522 1.00 71.62 388 VAL A N 1
ATOM 3054 C CA . VAL A 1 388 ? 5.464 19.871 -1.919 1.00 71.62 388 VAL A CA 1
ATOM 3055 C C . VAL A 1 388 ? 4.084 19.225 -2.010 1.00 71.62 388 VAL A C 1
ATOM 3057 O O . VAL A 1 388 ? 3.782 18.264 -1.303 1.00 71.62 388 VAL A O 1
ATOM 3060 N N . ASP A 1 389 ? 3.234 19.743 -2.899 1.00 79.25 389 ASP A N 1
ATOM 3061 C CA . ASP A 1 389 ? 1.940 19.126 -3.182 1.00 79.25 389 ASP A CA 1
ATOM 3062 C C . ASP A 1 389 ? 2.139 17.690 -3.697 1.00 79.25 389 ASP A C 1
ATOM 3064 O O . ASP A 1 389 ? 2.911 17.441 -4.626 1.00 79.25 389 ASP A O 1
ATOM 3068 N N . LEU A 1 390 ? 1.415 16.733 -3.106 1.00 83.25 390 LEU A N 1
ATOM 3069 C CA . LEU A 1 390 ? 1.507 15.306 -3.435 1.00 83.25 390 LEU A CA 1
ATOM 3070 C C . LEU A 1 390 ? 1.469 15.051 -4.951 1.00 83.25 390 LEU A C 1
ATOM 3072 O O . LEU A 1 390 ? 2.235 14.246 -5.486 1.00 83.25 390 LEU A O 1
ATOM 3076 N N . TYR A 1 391 ? 0.558 15.737 -5.641 1.00 85.44 391 TYR A N 1
ATOM 3077 C CA . TYR A 1 391 ? 0.312 15.542 -7.063 1.00 85.44 391 TYR A CA 1
ATOM 3078 C C . TYR A 1 391 ? 1.431 16.132 -7.922 1.00 85.44 391 TYR A C 1
ATOM 3080 O O . TYR A 1 391 ? 1.752 15.570 -8.969 1.00 85.44 391 TYR A O 1
ATOM 3088 N N . GLU A 1 392 ? 2.036 17.236 -7.486 1.00 82.69 392 GLU A N 1
ATOM 3089 C CA . GLU A 1 392 ? 3.199 17.830 -8.143 1.00 82.69 392 GLU A CA 1
ATOM 3090 C C . GLU A 1 392 ? 4.402 16.883 -8.083 1.00 82.69 392 GLU A C 1
ATOM 3092 O O . GLU A 1 392 ? 4.983 16.560 -9.121 1.00 82.69 392 GLU A O 1
ATOM 3097 N N . GLY A 1 393 ? 4.736 16.357 -6.901 1.00 83.31 393 GLY A N 1
ATOM 3098 C CA . GLY A 1 393 ? 5.896 15.473 -6.779 1.00 83.31 393 GLY A CA 1
ATOM 3099 C C . GLY A 1 393 ? 5.701 14.101 -7.439 1.00 83.31 393 GLY A C 1
ATOM 3100 O O . GLY A 1 393 ? 6.654 13.568 -8.009 1.00 83.31 393 GLY A O 1
ATOM 3101 N N . ILE A 1 394 ? 4.482 13.538 -7.452 1.00 86.75 394 ILE A N 1
ATOM 3102 C CA . ILE A 1 394 ? 4.180 12.339 -8.264 1.00 86.75 394 ILE A CA 1
ATOM 3103 C C . ILE A 1 394 ? 4.327 12.650 -9.759 1.00 86.75 394 ILE A C 1
ATOM 3105 O O . ILE A 1 394 ? 4.943 11.867 -10.484 1.00 86.75 394 ILE A O 1
ATOM 3109 N N . GLY A 1 395 ? 3.814 13.798 -10.215 1.00 85.75 395 GLY A N 1
ATOM 3110 C CA . GLY A 1 395 ? 3.934 14.234 -11.606 1.00 85.75 395 GLY A CA 1
ATOM 3111 C C . GLY A 1 395 ? 5.394 14.339 -12.054 1.00 85.75 395 GLY A C 1
ATOM 3112 O O . GLY A 1 395 ? 5.779 13.728 -13.050 1.00 85.75 395 GLY A O 1
ATOM 3113 N N . ALA A 1 396 ? 6.232 15.007 -11.256 1.00 83.69 396 ALA A N 1
ATOM 3114 C CA . ALA A 1 396 ? 7.664 15.142 -11.522 1.00 83.69 396 ALA A CA 1
ATOM 3115 C C . ALA A 1 396 ? 8.383 13.782 -11.614 1.00 83.69 396 ALA A C 1
ATOM 3117 O O . ALA A 1 396 ? 9.240 13.578 -12.480 1.00 83.69 396 ALA A O 1
ATOM 3118 N N . ARG A 1 397 ? 8.025 12.819 -10.753 1.00 87.44 397 ARG A N 1
ATOM 3119 C CA . ARG A 1 397 ? 8.588 11.460 -10.801 1.00 87.44 397 ARG A CA 1
ATOM 3120 C C . ARG A 1 397 ? 8.148 10.695 -12.048 1.00 87.44 397 ARG A C 1
ATOM 3122 O O . ARG A 1 397 ? 8.985 10.038 -12.661 1.00 87.44 397 ARG A O 1
ATOM 3129 N N . LEU A 1 398 ? 6.892 10.812 -12.474 1.00 88.62 398 LEU A N 1
ATOM 3130 C CA . LEU A 1 398 ? 6.412 10.180 -13.711 1.00 88.62 398 LEU A CA 1
ATOM 3131 C C . LEU A 1 398 ? 7.138 10.711 -14.951 1.00 88.62 398 LEU A C 1
ATOM 3133 O O . LEU A 1 398 ? 7.567 9.918 -15.792 1.00 88.62 398 LEU A O 1
ATOM 3137 N N . ASP A 1 399 ? 7.340 12.027 -15.039 1.00 85.50 399 ASP A N 1
ATOM 3138 C CA . ASP A 1 399 ? 8.094 12.638 -16.138 1.00 85.50 399 ASP A CA 1
ATOM 3139 C C . ASP A 1 399 ? 9.558 12.163 -16.133 1.00 85.50 399 ASP A C 1
ATOM 3141 O O . ASP A 1 399 ? 10.125 11.829 -17.181 1.00 85.50 399 ASP A O 1
ATOM 3145 N N . ARG A 1 400 ? 10.164 12.043 -14.941 1.00 86.88 400 ARG A N 1
ATOM 3146 C CA . ARG A 1 400 ? 11.526 11.517 -14.786 1.00 86.88 400 ARG A CA 1
ATOM 3147 C C . ARG A 1 400 ? 11.631 10.049 -15.197 1.00 86.88 400 ARG A C 1
ATOM 3149 O O . ARG A 1 400 ? 12.570 9.701 -15.910 1.00 86.88 400 ARG A O 1
ATOM 3156 N N . LEU A 1 401 ? 10.673 9.211 -14.800 1.00 89.31 401 LEU A N 1
ATOM 3157 C CA . LEU A 1 401 ? 10.597 7.801 -15.186 1.00 89.31 401 LEU A CA 1
ATOM 3158 C C . LEU A 1 401 ? 10.470 7.643 -16.703 1.00 89.31 401 LEU A C 1
ATOM 3160 O O . LEU A 1 401 ? 11.207 6.864 -17.303 1.00 89.31 401 LEU A O 1
ATOM 3164 N N . ALA A 1 402 ? 9.578 8.407 -17.339 1.00 88.88 402 ALA A N 1
ATOM 3165 C CA . ALA A 1 402 ? 9.401 8.363 -18.788 1.00 88.88 402 ALA A CA 1
ATOM 3166 C C . ALA A 1 402 ? 10.693 8.748 -19.529 1.00 88.88 402 ALA A C 1
ATOM 3168 O O . ALA A 1 402 ? 11.093 8.078 -20.485 1.00 88.88 402 ALA A O 1
ATOM 3169 N N . ASN A 1 403 ? 11.393 9.784 -19.056 1.00 86.06 403 ASN A N 1
ATOM 3170 C CA . ASN A 1 403 ? 12.695 10.157 -19.598 1.00 86.06 403 ASN A CA 1
ATOM 3171 C C . ASN A 1 403 ? 13.766 9.076 -19.348 1.00 86.06 403 ASN A C 1
ATOM 3173 O O . ASN A 1 403 ? 14.559 8.791 -20.243 1.00 86.06 403 ASN A O 1
ATOM 3177 N N . TYR A 1 404 ? 13.773 8.442 -18.173 1.00 87.31 404 TYR A N 1
ATOM 3178 C CA . TYR A 1 404 ? 14.699 7.353 -17.855 1.00 87.31 404 TYR A CA 1
ATOM 3179 C C . TYR A 1 404 ? 14.501 6.145 -18.782 1.00 87.31 404 TYR A C 1
ATOM 3181 O O . TYR A 1 404 ? 15.465 5.675 -19.385 1.00 87.31 404 TYR A O 1
ATOM 3189 N N . ILE A 1 405 ? 13.251 5.718 -19.008 1.00 89.44 405 ILE A N 1
ATOM 3190 C CA . ILE A 1 405 ? 12.914 4.657 -19.973 1.00 89.44 405 ILE A CA 1
ATOM 3191 C C . ILE A 1 405 ? 13.411 5.030 -21.375 1.00 89.44 405 ILE A C 1
ATOM 3193 O O . ILE A 1 405 ? 14.049 4.213 -22.035 1.00 89.44 405 ILE A O 1
ATOM 3197 N N . LYS A 1 406 ? 13.191 6.275 -21.822 1.00 87.50 406 LYS A N 1
ATOM 3198 C CA . LYS A 1 406 ? 13.678 6.753 -23.128 1.00 87.50 406 LYS A CA 1
ATOM 3199 C C . LYS A 1 406 ? 15.202 6.644 -23.246 1.00 87.50 406 LYS A C 1
ATOM 3201 O O . LYS A 1 406 ? 15.700 6.212 -24.282 1.00 87.50 406 LYS A O 1
ATOM 3206 N N . GLN A 1 407 ? 15.944 7.011 -22.204 1.00 86.44 407 GLN A N 1
ATOM 3207 C CA . GLN A 1 407 ? 17.404 6.887 -22.198 1.00 86.44 407 GLN A CA 1
ATOM 3208 C C . GLN A 1 407 ? 17.859 5.418 -22.191 1.00 86.44 407 GLN A C 1
ATOM 3210 O O . GLN A 1 407 ? 18.770 5.064 -22.938 1.00 86.44 407 GLN A O 1
ATOM 3215 N N . CYS A 1 408 ? 17.188 4.547 -21.428 1.00 87.56 408 CYS A N 1
ATOM 3216 C CA . CYS A 1 408 ? 17.424 3.103 -21.471 1.00 87.56 408 CYS A CA 1
ATOM 3217 C C . CYS A 1 408 ? 17.189 2.533 -22.885 1.00 87.56 408 CYS A C 1
ATOM 3219 O O . CYS A 1 408 ? 18.017 1.764 -23.368 1.00 87.56 408 CYS A O 1
ATOM 3221 N N . MET A 1 409 ? 16.115 2.945 -23.576 1.00 88.56 409 MET A N 1
ATOM 3222 C CA . MET A 1 409 ? 15.826 2.525 -24.958 1.00 88.56 409 MET A CA 1
ATOM 3223 C C . MET A 1 409 ? 16.919 2.952 -25.942 1.00 88.56 409 MET A C 1
ATOM 3225 O O . MET A 1 409 ? 17.296 2.167 -26.804 1.00 88.56 409 MET A O 1
ATOM 3229 N N . VAL A 1 410 ? 17.458 4.172 -25.817 1.00 88.00 410 VAL A N 1
ATOM 3230 C CA . VAL A 1 410 ? 18.562 4.644 -26.679 1.00 88.00 410 VAL A CA 1
ATOM 3231 C C . VAL A 1 410 ? 19.799 3.753 -26.536 1.00 88.00 410 VAL A C 1
ATOM 3233 O O . VAL A 1 410 ? 20.508 3.532 -27.514 1.00 88.00 410 VAL A O 1
ATOM 3236 N N . ARG A 1 411 ? 20.059 3.232 -25.331 1.00 84.56 411 ARG A N 1
ATOM 3237 C CA . ARG A 1 411 ? 21.252 2.430 -25.042 1.00 84.56 411 ARG A CA 1
ATOM 3238 C C . ARG A 1 411 ? 21.088 0.941 -25.349 1.00 84.56 411 ARG A C 1
ATOM 3240 O O . ARG A 1 411 ? 22.001 0.341 -25.902 1.00 84.56 411 ARG A O 1
ATOM 3247 N N . PHE A 1 412 ? 19.970 0.343 -24.950 1.00 85.56 412 PHE A N 1
ATOM 3248 C CA . PHE A 1 412 ? 19.766 -1.112 -24.989 1.00 85.56 412 PHE A CA 1
ATOM 3249 C C . PHE A 1 412 ? 18.700 -1.553 -26.007 1.00 85.56 412 PHE A C 1
ATOM 3251 O O . PHE A 1 412 ? 18.422 -2.747 -26.129 1.00 85.56 412 PHE A O 1
ATOM 3258 N N . GLY A 1 413 ? 18.094 -0.614 -26.739 1.00 88.00 413 GLY A N 1
ATOM 3259 C CA . GLY A 1 413 ? 17.004 -0.894 -27.672 1.00 88.00 413 GLY A CA 1
ATOM 3260 C C . GLY A 1 413 ? 15.793 -1.522 -26.978 1.00 88.00 413 GLY A C 1
ATOM 3261 O O . GLY A 1 413 ? 15.527 -1.271 -25.802 1.00 88.00 413 GLY A O 1
ATOM 3262 N N . ASP A 1 414 ? 15.086 -2.396 -27.694 1.00 87.25 414 ASP A N 1
ATOM 3263 C CA . ASP A 1 414 ? 13.945 -3.147 -27.149 1.00 87.25 414 ASP A CA 1
ATOM 3264 C C . ASP A 1 414 ? 14.353 -4.209 -26.116 1.00 87.25 414 ASP A C 1
ATOM 3266 O O . ASP A 1 414 ? 13.497 -4.765 -25.426 1.00 87.25 414 ASP A O 1
ATOM 3270 N N . GLY A 1 415 ? 15.660 -4.442 -25.939 1.00 84.75 415 GLY A N 1
ATOM 3271 C CA . GLY A 1 415 ? 16.209 -5.312 -24.903 1.00 84.75 415 GLY A CA 1
ATOM 3272 C C . GLY A 1 415 ? 15.901 -4.842 -23.480 1.00 84.75 415 GLY A C 1
ATOM 3273 O O . GLY A 1 415 ? 16.128 -5.581 -22.532 1.00 84.75 415 GLY A O 1
ATOM 3274 N N . ILE A 1 416 ? 15.349 -3.645 -23.285 1.00 89.50 416 ILE A N 1
ATOM 3275 C CA . ILE A 1 416 ? 14.887 -3.199 -21.965 1.00 89.50 416 ILE A CA 1
ATOM 3276 C C . ILE A 1 416 ? 13.578 -3.860 -21.525 1.00 89.50 416 ILE A C 1
ATOM 3278 O O . ILE A 1 416 ? 13.217 -3.744 -20.360 1.00 89.50 416 ILE A O 1
ATOM 3282 N N . PHE A 1 417 ? 12.837 -4.514 -22.420 1.00 89.38 417 PHE A N 1
ATOM 3283 C CA . PHE A 1 417 ? 11.525 -5.069 -22.092 1.00 89.38 417 PHE A CA 1
ATOM 3284 C C . PHE A 1 417 ? 11.585 -6.563 -21.744 1.00 89.38 417 PHE A C 1
ATOM 3286 O O . PHE A 1 417 ? 12.343 -7.311 -22.360 1.00 89.38 417 PHE A O 1
ATOM 3293 N N . ILE A 1 418 ? 10.770 -6.980 -20.762 1.00 84.00 418 ILE A N 1
ATOM 3294 C CA . ILE A 1 418 ? 10.652 -8.372 -20.266 1.00 84.00 418 ILE A CA 1
ATOM 3295 C C . ILE A 1 418 ? 9.443 -9.111 -20.851 1.00 84.00 418 ILE A C 1
ATOM 3297 O O . ILE A 1 418 ? 8.292 -8.628 -20.705 1.00 84.00 418 ILE A O 1
#

Radius of gyration: 22.33 Å; Cα contacts (8 Å, |Δi|>4): 664; chains: 1; bounding box: 59×53×60 Å

Organism: Branchiostoma floridae (NCBI:txid7739)

Secondary structure (DSSP, 8-state):
---GGGSS--HHHHHHHHHHT-TTTTTGGGTS-GGGTT-GGG-HHHHHHHHHHHT-SS-TTTTTHHHHHHHHHSPEEEEEEETTSSEEEEEETTS-EEEEEEE-SSPPEEETTEEES-HHHHHHHHHHHHHHT---BPPEEEEEEE-SS-SB--EEE-TT--EEEE-TTS--BHHHHHHH-----HHHHHHHHT-B--TT-SS-EEEEEEEEPPTTEEEEEPPPHHHHHHHTTS--HHHHHTTT--HHHHHH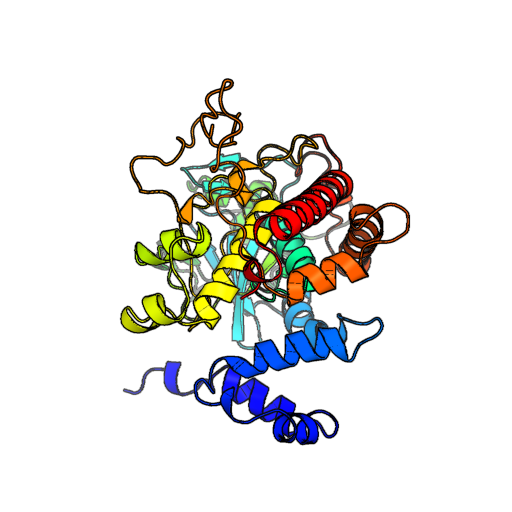HHHHHHHHHHTT-TT---EEEETTEEEB--GGGTT-S---SS--HHHHHS-GGGS-GGGSPPTT-S--S------TTS--GGGGS---B-HHHHHHHHHH-BTTBHHHHHHHHHHHHHHHH-SS-GGG-TTTT-SS-HHHHHHHHHHHHHHHHHHHHHHHGGGGB-

InterPro domains:
  IPR052120 Fibronectin type III domain-containing protein 4/5 [PTHR14470] (1-299)

Foldseek 3Di:
DDDPVVPDPQPQRVLVVVQCPDPVRVVVVVPDDCVVPPVRRPPSLVVVLVCCVPVDPPDLVPVLVPVLCQVAPFFWPEWEAEFPAQWIWTAGPVRFIWTWQFAALDAWDQDPNDTHNLQVLLVLLQLLCSLLSVSFRFSKAKYKAWQPLRAFYQAYAYPVRHGPGGCVVPSHTPQCCLVPPPDPGPSSVVNSVRWDDDPPDPTTITITMIGGDFAPKDKQDADDLCLLCVQQVNDDQVVVVVVVQHPQANQLVQSVLLSCQLQVPQQCQMWMDRPHGTHDPDSSCGLPPALDLPGQLCSQQPNNVSDDPVQHDDPPDSVSRRPPDDPVPDPDSRSRRRLAHAPSSLVSQVVLQDPVGNLPSSLVSSVCCPVVRHPDDPVSNCPHSHPDDSSVSSSSSSRVVNVSNVVSCVPCNPSNYD

Sequence (418 aa):
MNAVSSQVPSLGTQFRKEVESHPAMAPLVLEEDPEIYEEVDGRVSVLVAEYNALCEDNNPDKFDSSLRKVYKTSAITESYLVHGRDFILAKFADGTIAYLKVVGGEVREDIDGYVFNGGLAELVAYHLDRLLGMGRAAVSAARRLRLDGTVPINGVINVQGEVLEDFSGKRDTLGRYLTESKTTSKSIQWIANQLQKGQHELHHSLNVVVVGKMKSLKDNIELHPQVREFFNHSANVSQLENVGVTRQMLRDLADIFVFDFLIHNPTKERLAMSELRFVSNDNDKAFWPDVSTNVCESILRCPASLQPEGTRASTEKNDACPNIRSNPDVLPSDQFVNCRFTKHIASRLKRFSDKTGPGQMFSSKLRRSLIMNETVDIHSFKSYFGKVDLYEGIGARLDRLANYIKQCMVRFGDGIFI

pLDDT: mean 72.19, std 19.01, range [25.52, 94.5]

Solvent-accessible surface area (backbone atoms only — not comparable to full-atom values): 23483 Å² total; per-residue (Å²): 134,85,62,78,79,77,76,58,74,50,69,42,57,52,47,42,55,54,42,63,69,30,88,82,50,42,65,58,77,74,72,63,74,73,92,72,60,89,63,72,72,74,43,53,66,53,53,50,44,48,43,57,67,72,73,47,91,86,55,88,55,72,78,54,44,60,65,42,43,43,63,52,67,53,55,50,69,43,24,30,44,32,58,77,37,50,34,34,44,35,26,33,74,88,67,52,53,29,37,34,22,35,45,55,88,60,62,67,45,79,52,97,90,36,67,31,52,22,20,64,36,36,40,50,48,24,54,50,28,57,76,57,58,68,77,35,43,48,63,47,31,38,25,72,45,68,32,76,63,71,36,40,29,36,30,34,21,40,87,89,65,50,77,77,40,86,28,77,92,47,99,45,26,43,40,59,46,54,74,69,57,86,71,86,49,65,32,56,52,53,55,36,70,42,54,41,69,52,100,87,46,98,42,43,31,37,45,25,22,33,34,44,61,71,59,74,63,42,71,68,56,79,75,63,72,63,58,48,33,38,35,55,70,77,42,55,69,78,70,37,47,80,73,74,44,49,73,64,58,53,43,35,50,30,51,47,41,53,46,37,40,58,41,37,35,59,79,52,54,64,40,33,30,37,77,93,38,59,39,55,68,86,40,43,60,31,31,54,87,42,25,47,79,75,70,59,59,41,30,51,33,55,36,44,56,67,47,59,84,94,72,59,70,78,91,87,49,96,71,62,58,60,81,75,84,70,62,88,91,50,93,59,88,70,80,55,28,46,48,48,39,42,64,63,52,58,52,45,47,53,74,30,40,56,101,88,37,27,17,62,54,42,32,53,51,52,48,48,53,50,64,76,73,36,75,54,69,68,80,78,40,69,62,55,38,22,90,38,56,62,50,56,22,42,15,53,42,47,42,50,48,55,50,49,53,53,53,39,36,76,74,52,42,79,72,26,53,109